Protein AF-A0A8B7E310-F1 (afdb_monomer_lite)

Secondary structure (DSSP, 8-state):
----EEEEEE---HHHHHHHHHHHHHHHHH-GGGGGGBPPGGG-EEEEEEE---GGGHHHHHHHHHHHHHHHTTT--S--EEEEEEEEEETTTEEEEEEP-SHHHHHHHHHHHHHHHHHHHTT-----SPP--EEEEEEGGGGHHHHHHTT--S--STTTGGGTT-EEEEEE--EEEEEESSSPPPTTSPPPEEEEEETTT--EEE---TTSSEEEEEEE-EEEEE----EEETTTTEESS-EEEEEBPTTTSEEEEEEEEES-SS-EEEETTEEEEGGG-HHHHHHHHHHHHTBSS--SHHHHT-EEEEEEEESS-TTSSS-HHHHHHHHHHHHHHHHTTB-S-HHHHHHHH-GGGGGGGSSSEEEE---S-TT-TT--EEEEE-TTTTTTEEEEEEEE--PPPSS-HHHHHHHHHHH-HHHHHIIIIIHHHHHHHHHHHHHTT-HHHHHHHHHHHHHHHHHHHHHSSS------HHHHHHHHHHHHHTSSS--EEEEE-SSS-EEEEEEHHHHHHHHHHHHHHS--SSS-HHHHBTTGGGTGGG-TT-----TT----TTSEEEEEEE-B----EEE--

Foldseek 3Di:
DPWFKFKKQDDPPPLLLVLLVVLLVLLCVVPVLQVLFFDRSLAWIWTLWTADDDPVCVVLVLVLLLVLLVVLVVLFQQQQKWWFFFWDDDVQFWIWTATDPDSSVVSSVVSSVSSVVSSVVSVTDTDPDDGGTTITGGGCVSCVVSCVVVVNDGDDPVSRVVGGGPTSGMDGRFKMFIFGPPDDADPSRYTDTQWMQGSNVSDTDGPPPLVQQKFKWKFFFKDWLQDFFAAPDPQQLQTLFKTKIFTWARVFWIKMKMKGWDQDPAAWEQEPNDIDGLVVPSLSVQLLVQLLVQFPPDDDPVVSPTHMYMYMYIPDDPQLQRPVQLRGLLRVLVRSCVSRVGPAQSLSSSCSNPNNNQQLQWFGMKMQGSDDDPSCSVRGIDHLDHLVQQVQKKKKKFRFPDDGQPDDSSRLSHQLVVFAPLVVCCSPPPRVVLVVQCSVCSNVVPVQSSQVSSQVSQVSVQVSQCRGVVHQHAADPVLVLVVVLLVQVQVVHRAKHWHDDRHHMIMIMGGNVCVLLVVLQCCQQEPELDPPQCQAEPPCVVRVVPSPPSHDDDPPRHRDYPRTPHMYMTGTYGHMDIDDD

Structure (mmCIF, N/CA/C/O backbone):
data_AF-A0A8B7E310-F1
#
_entry.id   AF-A0A8B7E310-F1
#
loop_
_atom_site.group_PDB
_atom_site.id
_atom_site.type_symbol
_atom_site.label_atom_id
_atom_site.label_alt_id
_atom_site.label_comp_id
_atom_site.label_asym_id
_atom_site.label_entity_id
_atom_site.label_seq_id
_atom_site.pdbx_PDB_ins_code
_atom_site.Cartn_x
_atom_site.Cartn_y
_atom_site.Cartn_z
_atom_site.occupancy
_atom_site.B_iso_or_equiv
_atom_site.auth_seq_id
_atom_site.auth_comp_id
_atom_site.auth_asym_id
_atom_site.auth_atom_id
_atom_site.pdbx_PDB_model_num
ATOM 1 N N . MET A 1 1 ? 2.782 18.153 -25.133 1.00 68.69 1 MET A N 1
ATOM 2 C CA . MET A 1 1 ? 3.819 17.940 -24.091 1.00 68.69 1 MET A CA 1
ATOM 3 C C . MET A 1 1 ? 5.083 18.667 -24.533 1.00 68.69 1 MET A C 1
ATOM 5 O O . MET A 1 1 ? 5.292 18.745 -25.736 1.00 68.69 1 MET A O 1
ATOM 9 N N . LYS A 1 2 ? 5.889 19.239 -23.624 1.00 83.38 2 LYS A N 1
ATOM 10 C CA . LYS A 1 2 ? 7.181 19.830 -24.030 1.00 83.38 2 LYS A CA 1
ATOM 11 C C . LYS A 1 2 ? 8.102 18.728 -24.586 1.00 83.38 2 LYS A C 1
ATOM 13 O O . LYS A 1 2 ? 8.047 17.622 -24.043 1.00 83.38 2 LYS A O 1
ATOM 18 N N . PRO A 1 3 ? 8.928 19.004 -25.611 1.00 88.44 3 PRO A N 1
ATOM 19 C CA . PRO A 1 3 ? 9.896 18.032 -26.105 1.00 88.44 3 PRO A CA 1
ATOM 20 C C . PRO A 1 3 ? 10.817 17.542 -24.985 1.00 88.44 3 PRO A C 1
ATOM 22 O O . PRO A 1 3 ? 11.337 18.344 -24.209 1.00 88.44 3 PRO A O 1
ATOM 25 N N . ASN A 1 4 ? 10.981 16.227 -24.888 1.00 88.88 4 ASN A N 1
ATOM 26 C CA . ASN A 1 4 ? 11.840 15.561 -23.906 1.00 88.88 4 ASN A CA 1
ATOM 27 C C . ASN A 1 4 ? 12.687 14.432 -24.520 1.00 88.88 4 ASN A C 1
ATOM 29 O O . ASN A 1 4 ? 13.617 13.960 -23.863 1.00 88.88 4 ASN A O 1
ATOM 33 N N . TYR A 1 5 ? 12.423 14.053 -25.774 1.00 94.00 5 TYR A N 1
ATOM 34 C CA . TYR A 1 5 ? 13.238 13.134 -26.567 1.00 94.00 5 TYR A CA 1
ATOM 35 C C . TYR A 1 5 ? 13.432 13.664 -27.987 1.00 94.00 5 TYR A C 1
ATOM 37 O O . TYR A 1 5 ? 12.681 14.519 -28.467 1.00 94.00 5 TYR A O 1
ATOM 45 N N . PHE A 1 6 ? 14.459 13.156 -28.658 1.00 95.56 6 PHE A N 1
ATOM 46 C CA . PHE A 1 6 ? 14.761 13.499 -30.041 1.00 95.56 6 PHE A CA 1
ATOM 47 C C . PHE A 1 6 ? 15.481 12.360 -30.755 1.00 95.56 6 PHE A C 1
ATOM 49 O O . PHE A 1 6 ? 16.178 11.568 -30.122 1.00 95.56 6 PHE A O 1
ATOM 56 N N . ILE A 1 7 ? 15.321 12.299 -32.075 1.00 96.31 7 ILE A N 1
ATOM 57 C CA . ILE A 1 7 ? 16.106 11.423 -32.943 1.00 96.31 7 ILE A CA 1
ATOM 58 C C . ILE A 1 7 ? 17.369 12.171 -33.357 1.00 96.31 7 ILE A C 1
ATOM 60 O O . ILE A 1 7 ? 17.296 13.323 -33.795 1.00 96.31 7 ILE A O 1
ATOM 64 N N . SER A 1 8 ? 18.524 11.530 -33.212 1.00 95.81 8 SER A N 1
ATOM 65 C CA . SER A 1 8 ? 19.824 12.133 -33.461 1.00 95.81 8 SER A CA 1
ATOM 66 C C . SER A 1 8 ? 20.714 11.299 -34.370 1.00 95.81 8 SER A C 1
ATOM 68 O O . SER A 1 8 ? 20.723 10.069 -34.323 1.00 95.81 8 SER A O 1
ATOM 70 N N . LEU A 1 9 ? 21.521 12.012 -35.151 1.00 94.50 9 LEU A N 1
ATOM 71 C CA . LEU A 1 9 ? 22.724 11.497 -35.792 1.00 94.50 9 LEU A CA 1
ATOM 72 C C . LEU A 1 9 ? 23.915 12.135 -35.077 1.00 94.50 9 LEU A C 1
ATOM 74 O O . LEU A 1 9 ? 24.090 13.357 -35.113 1.00 94.50 9 LEU A O 1
ATOM 78 N N . ARG A 1 10 ? 24.692 11.328 -34.353 1.00 95.06 10 ARG A N 1
ATOM 79 C CA . ARG A 1 10 ? 25.816 11.821 -33.549 1.00 95.06 10 ARG A CA 1
ATOM 80 C C . ARG A 1 10 ? 26.987 12.228 -34.441 1.00 95.06 10 ARG A C 1
ATOM 82 O O . ARG A 1 10 ? 27.353 11.506 -35.358 1.00 95.06 10 ARG A O 1
ATOM 89 N N . VAL A 1 11 ? 27.621 13.352 -34.114 1.00 95.25 11 VAL A N 1
ATOM 90 C CA . VAL A 1 11 ? 28.884 13.764 -34.732 1.00 95.25 11 VAL A CA 1
ATOM 91 C C . VAL A 1 11 ? 30.015 13.483 -33.750 1.00 95.25 11 VAL A C 1
ATOM 93 O O . VAL A 1 11 ? 30.142 14.147 -32.725 1.00 95.25 11 VAL A O 1
ATOM 96 N N . CYS A 1 12 ? 30.806 12.456 -34.043 1.00 93.00 12 CYS A N 1
ATOM 97 C CA . CYS A 1 12 ? 31.930 11.990 -33.227 1.00 93.00 12 CYS A CA 1
ATOM 98 C C . CYS A 1 12 ? 33.282 12.060 -33.958 1.00 93.00 12 CYS A C 1
ATOM 100 O O . CYS A 1 12 ? 34.314 11.752 -33.362 1.00 93.00 12 CYS A O 1
ATOM 102 N N . SER A 1 13 ? 33.289 12.483 -35.226 1.00 94.25 13 SER A N 1
ATOM 103 C CA . SER A 1 13 ? 34.504 12.709 -36.008 1.00 94.25 13 SER A CA 1
ATOM 104 C C . SER A 1 13 ? 35.462 13.664 -35.299 1.00 94.25 13 SER A C 1
ATOM 106 O O . SER A 1 13 ? 35.138 14.826 -35.050 1.00 94.25 13 SER A O 1
ATOM 108 N N . GLN A 1 14 ? 36.667 13.176 -34.996 1.00 93.50 14 GLN A N 1
ATOM 109 C CA . GLN A 1 14 ? 37.690 13.951 -34.290 1.00 93.50 14 GLN A CA 1
ATOM 110 C C . GLN A 1 14 ? 38.105 15.205 -35.065 1.00 93.50 14 GLN A C 1
ATOM 112 O O . GLN A 1 14 ? 38.382 16.233 -34.453 1.00 93.50 14 GLN A O 1
ATOM 117 N N . GLU A 1 15 ? 38.103 15.142 -36.398 1.00 94.00 15 GLU A N 1
ATOM 118 C CA . GLU A 1 15 ? 38.355 16.301 -37.256 1.00 94.00 15 GLU A CA 1
ATOM 119 C C . GLU A 1 15 ? 37.296 17.386 -37.024 1.00 94.00 15 GLU A C 1
ATOM 121 O O . GLU A 1 15 ? 37.639 18.524 -36.700 1.00 94.00 15 GLU A O 1
ATOM 126 N N . VAL A 1 16 ? 36.012 17.011 -37.084 1.00 94.25 16 VAL A N 1
ATOM 127 C CA . VAL A 1 16 ? 34.897 17.945 -36.882 1.00 94.25 16 VAL A CA 1
ATOM 128 C C . VAL A 1 16 ? 34.924 18.535 -35.480 1.00 94.25 16 VAL A C 1
ATOM 130 O O . VAL A 1 16 ? 34.857 19.753 -35.323 1.00 94.25 16 VAL A O 1
ATOM 133 N N . LEU A 1 17 ? 35.078 17.698 -34.452 1.00 94.19 17 LEU A N 1
ATOM 134 C CA . LEU A 1 17 ? 35.106 18.158 -33.065 1.00 94.19 17 LEU A CA 1
ATOM 135 C C . LEU A 1 17 ? 36.278 19.111 -32.802 1.00 94.19 17 LEU A C 1
ATOM 137 O O . LEU A 1 17 ? 36.082 20.158 -32.184 1.00 94.19 17 LEU A O 1
ATOM 141 N N . LYS A 1 18 ? 37.472 18.804 -33.326 1.00 93.06 18 LYS A N 1
ATOM 142 C CA . LYS A 1 18 ? 38.654 19.669 -33.213 1.00 93.06 18 LYS A CA 1
ATOM 143 C C . LYS A 1 18 ? 38.445 21.007 -33.919 1.00 93.06 18 LYS A C 1
ATOM 145 O O . LYS A 1 18 ? 38.767 22.046 -33.342 1.00 93.06 18 LYS A O 1
ATOM 150 N N . ASN A 1 19 ? 37.885 20.998 -35.126 1.00 92.81 19 ASN A N 1
ATOM 151 C CA . ASN A 1 19 ? 37.621 22.215 -35.893 1.00 92.81 19 ASN A CA 1
ATOM 152 C C . ASN A 1 19 ? 36.549 23.088 -35.223 1.00 92.81 19 ASN A C 1
ATOM 154 O O . ASN A 1 19 ? 36.696 24.308 -35.173 1.00 92.81 19 ASN A O 1
ATOM 158 N N . VAL A 1 20 ? 35.520 22.481 -34.620 1.00 93.25 20 VAL A N 1
ATOM 159 C CA . VAL A 1 20 ? 34.536 23.202 -33.796 1.00 93.25 20 VAL A CA 1
ATOM 160 C C . VAL A 1 20 ? 35.195 23.811 -32.561 1.00 93.25 20 VAL A C 1
ATOM 162 O O . VAL A 1 20 ? 34.982 24.989 -32.287 1.00 93.25 20 VAL A O 1
ATOM 165 N N . SER A 1 21 ? 36.028 23.065 -31.831 1.00 93.38 21 SER A N 1
ATOM 166 C CA . SER A 1 21 ? 36.753 23.612 -30.677 1.00 93.38 21 SER A CA 1
ATOM 167 C C . SER A 1 21 ? 37.691 24.754 -31.067 1.00 93.38 21 SER A C 1
ATOM 169 O O . SER A 1 21 ? 37.779 25.744 -30.346 1.00 93.38 21 SER A O 1
ATOM 171 N N . MET A 1 22 ? 38.363 24.654 -32.217 1.00 90.69 22 MET A N 1
ATOM 172 C CA . MET A 1 22 ? 39.227 25.717 -32.732 1.00 90.69 22 MET A CA 1
ATOM 173 C C . MET A 1 22 ? 38.420 26.958 -33.124 1.00 90.69 22 MET A C 1
ATOM 175 O O . MET A 1 22 ? 38.818 28.068 -32.788 1.00 90.69 22 MET A O 1
ATOM 179 N N . LEU A 1 23 ? 37.254 26.782 -33.753 1.00 89.88 23 LEU A N 1
ATOM 180 C CA . LEU A 1 23 ? 36.321 27.875 -34.028 1.00 89.88 23 LEU A CA 1
ATOM 181 C C . LEU A 1 23 ? 35.866 28.563 -32.734 1.00 89.88 23 LEU A C 1
ATOM 183 O O . LEU A 1 23 ? 35.922 29.785 -32.638 1.00 89.88 23 LEU A O 1
ATOM 187 N N . GLN A 1 24 ? 35.437 27.791 -31.733 1.00 92.50 24 GLN A N 1
ATOM 188 C CA . GLN A 1 24 ? 35.004 28.329 -30.440 1.00 92.50 24 GLN A CA 1
ATOM 189 C C . GLN A 1 24 ? 36.142 29.080 -29.744 1.00 92.50 24 GLN A C 1
ATOM 191 O O . GLN A 1 24 ? 35.930 30.187 -29.256 1.00 92.50 24 GLN A O 1
ATOM 196 N N . LYS A 1 25 ? 37.365 28.539 -29.782 1.00 90.94 25 LYS A N 1
ATOM 197 C CA . LYS A 1 25 ? 38.555 29.215 -29.262 1.00 90.94 25 LYS A CA 1
ATOM 198 C C . LYS A 1 25 ? 38.830 30.530 -29.992 1.00 90.94 25 LYS A C 1
ATOM 200 O O . LYS A 1 25 ? 38.983 31.549 -29.338 1.00 90.94 25 LYS A O 1
ATOM 205 N N . ASN A 1 26 ? 38.800 30.541 -31.324 1.00 88.44 26 ASN A N 1
ATOM 206 C CA . ASN A 1 26 ? 39.012 31.758 -32.111 1.00 88.44 26 ASN A CA 1
ATOM 207 C C . ASN A 1 26 ? 37.956 32.839 -31.818 1.00 88.44 26 ASN A C 1
ATOM 209 O O . ASN A 1 26 ? 38.272 34.027 -31.854 1.00 88.44 26 ASN A O 1
ATOM 213 N N . ILE A 1 27 ? 36.705 32.444 -31.548 1.00 88.75 27 ILE A N 1
ATOM 214 C CA . ILE A 1 27 ? 35.641 33.370 -31.130 1.00 88.75 27 ILE A CA 1
ATOM 215 C C . ILE A 1 27 ? 35.914 33.890 -29.710 1.00 88.75 27 ILE A C 1
ATOM 217 O O . ILE A 1 27 ? 35.779 35.088 -29.473 1.00 88.75 27 ILE A O 1
ATOM 221 N N . SER A 1 28 ? 36.327 33.013 -28.793 1.00 90.25 28 SER A N 1
ATOM 222 C CA . SER A 1 28 ? 36.666 33.360 -27.406 1.00 90.25 28 SER A CA 1
ATOM 223 C C . SER A 1 28 ? 37.854 34.327 -27.324 1.00 90.25 28 SER A C 1
ATOM 225 O O . SER A 1 28 ? 37.772 35.347 -26.641 1.00 90.25 28 SER A O 1
ATOM 227 N N . ASP A 1 29 ? 38.910 34.073 -28.105 1.00 89.50 29 ASP A N 1
ATOM 228 C CA . ASP A 1 29 ? 40.115 34.908 -28.193 1.00 89.50 29 ASP A CA 1
ATOM 229 C C . ASP A 1 29 ? 39.792 36.322 -28.716 1.00 89.50 29 ASP A C 1
ATOM 231 O O . ASP A 1 29 ? 40.445 37.295 -28.340 1.00 89.50 29 ASP A O 1
ATOM 235 N N . GLN A 1 30 ? 38.762 36.454 -29.561 1.00 87.75 30 GLN A N 1
ATOM 236 C CA . GLN A 1 30 ? 38.270 37.749 -30.040 1.00 87.75 30 GLN A CA 1
ATOM 237 C C . GLN A 1 30 ? 37.366 38.444 -29.017 1.00 87.75 30 GLN A C 1
ATOM 239 O O . GLN A 1 30 ? 37.449 39.662 -28.854 1.00 87.75 30 GLN A O 1
ATOM 244 N N . ASN A 1 31 ? 36.475 37.698 -28.355 1.00 88.62 31 ASN A N 1
ATOM 245 C CA . ASN A 1 31 ? 35.624 38.213 -27.288 1.00 88.62 31 ASN A CA 1
ATOM 246 C C . ASN A 1 31 ? 35.045 37.077 -26.420 1.00 88.62 31 ASN A C 1
ATOM 248 O O . ASN A 1 31 ? 34.099 36.388 -26.809 1.00 88.62 31 ASN A O 1
ATOM 252 N N . SER A 1 32 ? 35.541 36.964 -25.190 1.00 90.56 32 SER A N 1
ATOM 253 C CA . SER A 1 32 ? 35.118 35.940 -24.229 1.00 90.56 32 SER A CA 1
ATOM 254 C C . SER A 1 32 ? 33.694 36.121 -23.687 1.00 90.56 32 SER A C 1
ATOM 256 O O . SER A 1 32 ? 33.131 35.189 -23.110 1.00 90.56 32 SER A O 1
ATOM 258 N N . ASP A 1 33 ? 33.036 37.266 -23.923 1.00 91.31 33 ASP A N 1
ATOM 259 C CA . ASP A 1 33 ? 31.619 37.434 -23.571 1.00 91.31 33 ASP A CA 1
ATOM 260 C C . ASP A 1 33 ? 30.704 36.486 -24.380 1.00 91.31 33 ASP A C 1
ATOM 262 O O . ASP A 1 33 ? 29.536 36.319 -24.026 1.00 91.31 33 ASP A O 1
ATOM 266 N N . TYR A 1 34 ? 31.192 35.833 -25.444 1.00 90.25 34 TYR A N 1
ATOM 267 C CA . TYR A 1 34 ? 30.427 34.825 -26.188 1.00 90.25 34 TYR A CA 1
ATOM 268 C C . TYR A 1 34 ? 30.518 33.412 -25.597 1.00 90.25 34 TYR A C 1
ATOM 270 O O . TYR A 1 34 ? 29.639 32.595 -25.891 1.00 90.25 34 TYR A O 1
ATOM 278 N N . ASP A 1 35 ? 31.489 33.123 -24.730 1.00 93.31 35 ASP A N 1
ATOM 279 C CA . ASP A 1 35 ? 31.741 31.779 -24.190 1.00 93.31 35 ASP A CA 1
ATOM 280 C C . ASP A 1 35 ? 30.499 31.080 -23.610 1.00 93.31 35 ASP A C 1
ATOM 282 O O . ASP A 1 35 ? 30.277 29.900 -23.910 1.00 93.31 35 ASP A O 1
ATOM 286 N N . PRO A 1 36 ? 29.609 31.769 -22.860 1.00 94.62 36 PRO A N 1
ATOM 287 C CA . PRO A 1 36 ? 28.429 31.133 -22.269 1.00 94.62 36 PRO A CA 1
ATOM 288 C C . PRO A 1 36 ? 27.429 30.548 -23.280 1.00 94.62 36 PRO A C 1
ATOM 290 O O . PRO A 1 36 ? 26.517 29.813 -22.892 1.00 94.62 36 PRO A O 1
ATOM 293 N N . GLY A 1 37 ? 27.567 30.880 -24.564 1.00 92.69 37 GLY A N 1
ATOM 294 C CA . GLY A 1 37 ? 26.711 30.390 -25.638 1.00 92.69 37 GLY A CA 1
ATOM 295 C C . GLY A 1 37 ? 27.269 29.169 -26.367 1.00 92.69 37 GLY A C 1
ATOM 296 O O . GLY A 1 37 ? 26.506 28.526 -27.091 1.00 92.69 37 GLY A O 1
ATOM 297 N N . PHE A 1 38 ? 28.547 28.806 -26.174 1.00 95.12 38 PHE A N 1
ATOM 298 C CA . PHE A 1 38 ? 29.154 27.653 -26.847 1.00 95.12 38 PHE A CA 1
ATOM 299 C C . PHE A 1 38 ? 28.436 26.360 -26.480 1.00 95.12 38 PHE A C 1
ATOM 301 O O . PHE A 1 38 ? 28.179 26.076 -25.309 1.00 95.12 38 PHE A O 1
ATOM 308 N N . VAL A 1 39 ? 28.105 25.547 -27.480 1.00 94.81 39 VAL A N 1
ATOM 309 C CA . VAL A 1 39 ? 27.615 24.181 -27.278 1.00 94.81 39 VAL A CA 1
ATOM 310 C C . VAL A 1 39 ? 28.820 23.265 -27.100 1.00 94.81 39 VAL A C 1
ATOM 312 O O . VAL A 1 39 ? 29.803 23.395 -27.816 1.00 94.81 39 VAL A O 1
ATOM 315 N N . ASP A 1 40 ? 28.757 22.358 -26.127 1.00 94.12 40 ASP A N 1
ATOM 316 C CA . ASP A 1 40 ? 29.856 21.425 -25.875 1.00 94.12 40 ASP A CA 1
ATOM 317 C C . ASP A 1 40 ? 30.050 20.526 -27.111 1.00 94.12 40 ASP A C 1
ATOM 319 O O . ASP A 1 40 ? 29.088 19.841 -27.486 1.00 94.12 40 ASP A O 1
ATOM 323 N N . PRO A 1 41 ? 31.242 20.498 -27.738 1.00 93.38 41 PRO A N 1
ATOM 324 C CA . PRO A 1 41 ? 31.504 19.672 -28.915 1.00 93.38 41 PRO A CA 1
ATOM 325 C C . PRO A 1 41 ? 31.176 18.193 -28.698 1.00 93.38 41 PRO A C 1
ATOM 327 O O . PRO A 1 41 ? 30.687 17.536 -29.610 1.00 93.38 41 PRO A O 1
ATOM 330 N N . ARG A 1 42 ? 31.322 17.669 -27.472 1.00 93.44 42 ARG A N 1
ATOM 331 C CA . ARG A 1 42 ? 30.967 16.274 -27.145 1.00 93.44 42 ARG A CA 1
ATOM 332 C C . ARG A 1 42 ? 29.490 15.969 -27.364 1.00 93.44 42 ARG A C 1
ATOM 334 O O . ARG A 1 42 ? 29.120 14.813 -27.528 1.00 93.44 42 ARG A O 1
ATOM 341 N N . THR A 1 43 ? 28.646 17.000 -27.375 1.00 95.12 43 THR A N 1
ATOM 342 C CA . THR A 1 43 ? 27.208 16.898 -27.631 1.00 95.12 43 THR A CA 1
ATOM 343 C C . THR A 1 43 ? 26.829 17.139 -29.091 1.00 95.12 43 THR A C 1
ATOM 345 O O . THR A 1 43 ? 25.637 17.209 -29.369 1.00 95.12 43 THR A O 1
ATOM 348 N N . ALA A 1 44 ? 27.781 17.273 -30.020 1.00 95.31 44 ALA A N 1
ATOM 349 C CA . ALA A 1 44 ? 27.506 17.553 -31.428 1.00 95.31 44 ALA A CA 1
ATOM 350 C C . ALA A 1 44 ? 26.637 16.461 -32.082 1.00 95.31 44 ALA A C 1
ATOM 352 O O . ALA A 1 44 ? 26.899 15.260 -31.973 1.00 95.31 44 ALA A O 1
ATOM 353 N N . HIS A 1 45 ? 25.562 16.885 -32.743 1.00 96.50 45 HIS A N 1
ATOM 354 C CA . HIS A 1 45 ? 24.622 16.012 -33.443 1.00 96.50 45 HIS A CA 1
ATOM 355 C C . HIS A 1 45 ? 23.798 16.800 -34.461 1.00 96.50 45 HIS A C 1
ATOM 357 O O . HIS A 1 45 ? 23.690 18.023 -34.354 1.00 96.50 45 HIS A O 1
ATOM 363 N N . LEU A 1 46 ? 23.177 16.078 -35.393 1.00 95.75 46 LEU A N 1
ATOM 364 C CA . LEU A 1 46 ? 22.024 16.556 -36.147 1.00 95.75 46 LEU A CA 1
ATOM 365 C C . LEU A 1 46 ? 20.747 16.056 -35.470 1.00 95.75 46 LEU A C 1
ATOM 367 O O . LEU A 1 46 ? 20.630 14.866 -35.172 1.00 95.75 46 LEU A O 1
ATOM 371 N N . THR A 1 47 ? 19.794 16.954 -35.236 1.00 94.94 47 THR A N 1
ATOM 372 C CA . THR A 1 47 ? 18.474 16.616 -34.685 1.00 94.94 47 THR A CA 1
ATOM 373 C C . THR A 1 47 ? 17.513 16.322 -35.822 1.00 94.94 47 THR A C 1
ATOM 375 O O . THR A 1 47 ? 17.071 17.245 -36.495 1.00 94.94 47 THR A O 1
ATOM 378 N N . LEU A 1 48 ? 17.181 15.050 -36.026 1.00 94.12 48 LEU A N 1
ATOM 379 C CA . LEU A 1 48 ? 16.299 14.615 -37.111 1.00 94.12 48 LEU A CA 1
ATOM 380 C C . LEU A 1 48 ? 14.822 14.880 -36.793 1.00 94.12 48 LEU A C 1
ATOM 382 O O . LEU A 1 48 ? 14.044 15.183 -37.688 1.00 94.12 48 LEU A O 1
ATOM 386 N N . GLY A 1 49 ? 14.446 14.809 -35.514 1.00 93.75 49 GLY A N 1
ATOM 387 C CA . GLY A 1 49 ? 13.095 15.109 -35.045 1.00 93.75 49 GLY A CA 1
ATOM 388 C C . GLY A 1 49 ? 13.026 15.224 -33.529 1.00 93.75 49 GLY A C 1
ATOM 389 O O . GLY A 1 49 ? 13.840 14.639 -32.817 1.00 93.75 49 GLY A O 1
ATOM 390 N N . VAL A 1 50 ? 12.051 15.980 -33.031 1.00 93.12 50 VAL A N 1
ATOM 391 C CA . VAL A 1 50 ? 11.822 16.240 -31.601 1.00 93.12 50 VAL A CA 1
ATOM 392 C C . VAL A 1 50 ? 10.409 15.842 -31.208 1.00 93.12 50 VAL A C 1
ATOM 394 O O . VAL A 1 50 ? 9.465 16.054 -31.966 1.00 93.12 50 VAL A O 1
ATOM 397 N N . MET A 1 51 ? 10.267 15.281 -30.008 1.00 91.50 51 MET A N 1
ATOM 398 C CA . MET A 1 51 ? 9.010 14.703 -29.538 1.00 91.50 51 MET A CA 1
ATOM 399 C C . MET A 1 51 ? 8.851 14.804 -28.019 1.00 91.50 51 MET A C 1
ATOM 401 O O . MET A 1 51 ? 9.825 14.853 -27.261 1.00 91.50 51 MET A O 1
ATOM 405 N N . GLY A 1 52 ? 7.594 14.870 -27.581 1.00 87.12 52 GLY A N 1
ATOM 406 C CA . GLY A 1 52 ? 7.198 14.831 -26.175 1.00 87.12 52 GLY A CA 1
ATOM 407 C C . GLY A 1 52 ? 6.561 13.483 -25.845 1.00 87.12 52 GLY A C 1
ATOM 408 O O . GLY A 1 52 ? 5.392 13.302 -26.171 1.00 87.12 52 GLY A O 1
ATOM 409 N N . LEU A 1 53 ? 7.309 12.573 -25.216 1.00 78.31 53 LEU A N 1
ATOM 410 C CA . LEU A 1 53 ? 6.891 11.194 -24.931 1.00 78.31 53 LEU A CA 1
ATOM 411 C C . LEU A 1 53 ? 6.574 10.969 -23.449 1.00 78.31 53 LEU A C 1
ATOM 413 O O . LEU A 1 53 ? 7.291 11.448 -22.562 1.00 78.31 53 LEU A O 1
ATOM 417 N N . LYS A 1 54 ? 5.539 10.169 -23.193 1.00 72.44 54 LYS A N 1
ATOM 418 C CA . LYS A 1 54 ? 5.197 9.547 -21.908 1.00 72.44 54 LYS A CA 1
ATOM 419 C C . LYS A 1 54 ? 5.723 8.111 -21.857 1.00 72.44 54 LYS A C 1
ATOM 421 O O . LYS A 1 54 ? 6.031 7.506 -22.878 1.00 72.44 54 LYS A O 1
ATOM 426 N N . THR A 1 55 ? 5.748 7.520 -20.663 1.00 59.53 55 THR A N 1
ATOM 427 C CA . THR A 1 55 ? 6.167 6.121 -20.475 1.00 59.53 55 THR A CA 1
ATOM 428 C C . THR A 1 55 ? 5.341 5.127 -21.303 1.00 59.53 55 THR A C 1
ATOM 430 O O . THR A 1 55 ? 5.895 4.160 -21.814 1.00 59.53 55 THR A O 1
ATOM 433 N N . CYS A 1 56 ? 4.040 5.376 -21.488 1.00 46.69 56 CYS A N 1
ATOM 434 C CA . CYS A 1 56 ? 3.165 4.528 -22.307 1.00 46.69 56 CYS A CA 1
ATOM 435 C C . CYS A 1 56 ? 3.473 4.575 -23.812 1.00 46.69 56 CYS A C 1
ATOM 437 O O . CYS A 1 56 ? 3.028 3.693 -24.538 1.00 46.69 56 CYS A O 1
ATOM 439 N N . ASP A 1 57 ? 4.245 5.558 -24.281 1.00 69.06 57 ASP A N 1
ATOM 440 C CA . ASP A 1 57 ? 4.477 5.768 -25.713 1.00 69.06 57 ASP A CA 1
ATOM 441 C C . ASP A 1 57 ? 5.651 4.918 -26.239 1.00 69.06 57 ASP A C 1
ATOM 443 O O . ASP A 1 57 ? 5.794 4.743 -27.446 1.00 69.06 57 ASP A O 1
ATOM 447 N N . PHE A 1 58 ? 6.485 4.344 -25.358 1.00 75.75 58 PHE A N 1
ATOM 448 C CA . PHE A 1 58 ? 7.707 3.632 -25.762 1.00 75.75 58 PHE A CA 1
ATOM 449 C C . PHE A 1 58 ? 7.458 2.365 -26.579 1.00 75.75 58 PHE A C 1
ATOM 451 O O . PHE A 1 58 ? 8.260 2.060 -27.456 1.00 75.75 58 PHE A O 1
ATOM 458 N N . ALA A 1 59 ? 6.353 1.654 -26.345 1.00 71.69 59 ALA A N 1
ATOM 459 C CA . ALA A 1 59 ? 5.999 0.493 -27.162 1.00 71.69 59 ALA A CA 1
ATOM 460 C C . ALA A 1 59 ? 5.794 0.899 -28.632 1.00 71.69 59 ALA A C 1
ATOM 462 O O . ALA A 1 59 ? 6.366 0.295 -29.539 1.00 71.69 59 ALA A O 1
ATOM 463 N N . ASN A 1 60 ? 5.058 1.990 -28.849 1.00 77.69 60 ASN A N 1
ATOM 464 C CA . ASN A 1 60 ? 4.815 2.547 -30.175 1.00 77.69 60 ASN A CA 1
ATOM 465 C C . ASN A 1 60 ? 6.098 3.108 -30.800 1.00 77.69 60 ASN A C 1
ATOM 467 O O . ASN A 1 60 ? 6.332 2.917 -31.988 1.00 77.69 60 ASN A O 1
ATOM 471 N N . VAL A 1 61 ? 6.954 3.757 -30.005 1.00 86.00 61 VAL A N 1
ATOM 472 C CA . VAL A 1 61 ? 8.246 4.291 -30.467 1.00 86.00 61 VAL A CA 1
ATOM 473 C C . VAL A 1 61 ? 9.184 3.176 -30.914 1.00 86.00 61 VAL A C 1
ATOM 475 O O . VAL A 1 61 ? 9.785 3.285 -31.978 1.00 86.00 61 VAL A O 1
ATOM 478 N N . PHE A 1 62 ? 9.310 2.101 -30.137 1.00 87.88 62 PHE A N 1
ATOM 479 C CA . PHE A 1 62 ? 10.176 0.980 -30.498 1.00 87.88 62 PHE A CA 1
ATOM 480 C C . PHE A 1 62 ? 9.652 0.239 -31.723 1.00 87.88 62 PHE A C 1
ATOM 482 O O . PHE A 1 62 ? 10.437 -0.033 -32.624 1.00 87.88 62 PHE A O 1
ATOM 489 N N . SER A 1 63 ? 8.337 0.030 -31.819 1.00 84.56 63 SER A N 1
ATOM 490 C CA . SER A 1 63 ? 7.718 -0.525 -33.026 1.00 84.56 63 SER A CA 1
ATOM 491 C C . SER A 1 63 ? 7.935 0.373 -34.253 1.00 84.56 63 SER A C 1
ATOM 493 O O . SER A 1 63 ? 8.271 -0.122 -35.328 1.00 84.56 63 SER A O 1
ATOM 495 N N . ALA A 1 64 ? 7.832 1.698 -34.099 1.00 91.19 64 ALA A N 1
ATOM 496 C CA . ALA A 1 64 ? 8.120 2.638 -35.177 1.00 91.19 64 ALA A CA 1
ATOM 497 C C . ALA A 1 64 ? 9.593 2.579 -35.607 1.00 91.19 64 ALA A C 1
ATOM 499 O O . ALA A 1 64 ? 9.870 2.519 -36.800 1.00 91.19 64 ALA A O 1
ATOM 500 N N . MET A 1 65 ? 10.538 2.577 -34.659 1.00 91.62 65 MET A N 1
ATOM 501 C CA . MET A 1 65 ? 11.974 2.486 -34.954 1.00 91.62 65 MET A CA 1
ATOM 502 C C . MET A 1 65 ? 12.350 1.160 -35.616 1.00 91.62 65 MET A C 1
ATOM 504 O O . MET A 1 65 ? 13.137 1.162 -36.559 1.00 91.62 65 MET A O 1
ATOM 508 N N . GLU A 1 66 ? 11.760 0.053 -35.173 1.00 89.62 66 GLU A N 1
ATOM 509 C CA . GLU A 1 66 ? 11.926 -1.256 -35.800 1.00 89.62 66 GLU A CA 1
ATOM 510 C C . GLU A 1 66 ? 11.418 -1.233 -37.247 1.00 89.62 66 GLU A C 1
ATOM 512 O O . GLU A 1 66 ? 12.162 -1.579 -38.159 1.00 89.62 66 GLU A O 1
ATOM 517 N N . ASN A 1 67 ? 10.224 -0.690 -37.501 1.00 89.25 67 ASN A N 1
ATOM 518 C CA . ASN A 1 67 ? 9.690 -0.551 -38.862 1.00 89.25 67 ASN A CA 1
ATOM 519 C C . ASN A 1 67 ? 10.490 0.418 -39.745 1.00 89.25 67 ASN A C 1
ATOM 521 O O . ASN A 1 67 ? 10.544 0.259 -40.968 1.00 89.25 67 ASN A O 1
ATOM 525 N N . VAL A 1 68 ? 11.134 1.421 -39.147 1.00 91.12 68 VAL A N 1
ATOM 526 C CA . VAL A 1 68 ? 12.065 2.299 -39.859 1.00 91.12 68 VAL A CA 1
ATOM 527 C C . VAL A 1 68 ? 13.289 1.513 -40.342 1.00 91.12 68 VAL A C 1
ATOM 529 O O . VAL A 1 68 ? 13.740 1.774 -41.454 1.00 91.12 68 VAL A O 1
ATOM 532 N N . THR A 1 69 ? 13.798 0.525 -39.592 1.00 86.44 69 THR A N 1
ATOM 533 C CA . THR A 1 69 ? 15.007 -0.227 -40.001 1.00 86.44 69 THR A CA 1
ATOM 534 C C . THR A 1 69 ? 14.883 -0.862 -41.381 1.00 86.44 69 THR A C 1
ATOM 536 O O . THR A 1 69 ? 15.821 -0.791 -42.174 1.00 86.44 69 THR A O 1
ATOM 539 N N . THR A 1 70 ? 13.712 -1.415 -41.707 1.00 81.25 70 THR A N 1
ATOM 540 C CA . THR A 1 70 ? 13.465 -2.057 -43.002 1.00 81.25 70 THR A CA 1
ATOM 541 C C . THR A 1 70 ? 13.526 -1.047 -44.144 1.00 81.25 70 THR A C 1
ATOM 543 O O . THR A 1 70 ? 14.160 -1.308 -45.159 1.00 81.25 70 THR A O 1
ATOM 546 N N . LYS A 1 71 ? 12.928 0.133 -43.952 1.00 84.81 71 LYS A N 1
ATOM 547 C CA . LYS A 1 71 ? 12.868 1.196 -44.966 1.00 84.81 71 LYS A CA 1
ATOM 548 C C . LYS A 1 71 ? 14.197 1.937 -45.124 1.00 84.81 71 LYS A C 1
ATOM 550 O O . LYS A 1 71 ? 14.522 2.408 -46.206 1.00 84.81 71 LYS A O 1
ATOM 555 N N . VAL A 1 72 ? 14.976 2.064 -44.049 1.00 81.94 72 VAL A N 1
ATOM 556 C CA . VAL A 1 72 ? 16.247 2.806 -44.078 1.00 81.94 72 VAL A CA 1
ATOM 557 C C . VAL A 1 72 ? 17.335 2.047 -44.829 1.00 81.94 72 VAL A C 1
ATOM 559 O O . VAL A 1 72 ? 18.101 2.691 -45.542 1.00 81.94 72 VAL A O 1
ATOM 562 N N . LYS A 1 73 ? 17.347 0.706 -44.768 1.00 74.94 73 LYS A N 1
ATOM 563 C CA . LYS A 1 73 ? 18.260 -0.138 -45.566 1.00 74.94 73 LYS A CA 1
ATOM 564 C C . LYS A 1 73 ? 18.161 0.113 -47.075 1.00 74.94 73 LYS A C 1
ATOM 566 O O . LYS A 1 73 ? 19.127 -0.120 -47.792 1.00 74.94 73 LYS A O 1
ATOM 571 N N . GLU A 1 74 ? 17.013 0.582 -47.560 1.00 75.94 74 GLU A N 1
ATOM 572 C CA . GLU A 1 74 ? 16.798 0.871 -48.983 1.00 75.94 74 GLU A CA 1
ATOM 573 C C . GLU A 1 74 ? 17.447 2.192 -49.429 1.00 75.94 74 GLU A C 1
ATOM 575 O O . GLU A 1 74 ? 17.684 2.387 -50.620 1.00 75.94 74 GLU A O 1
ATOM 580 N N . ILE A 1 75 ? 17.740 3.104 -48.491 1.00 78.25 75 ILE A N 1
ATOM 581 C CA . ILE A 1 75 ? 18.206 4.471 -48.789 1.00 78.25 75 ILE A CA 1
ATOM 582 C C . ILE A 1 75 ? 19.630 4.726 -48.286 1.00 78.25 75 ILE A C 1
ATOM 584 O O . ILE A 1 75 ? 20.361 5.510 -48.895 1.00 78.25 75 ILE A O 1
ATOM 588 N N . ILE A 1 76 ? 20.016 4.102 -47.172 1.00 75.38 76 ILE A N 1
ATOM 589 C CA . ILE A 1 76 ? 21.286 4.336 -46.483 1.00 75.38 76 ILE A CA 1
ATOM 590 C C . ILE A 1 76 ? 21.939 2.986 -46.188 1.00 75.38 76 ILE A C 1
ATOM 592 O O . ILE A 1 76 ? 21.351 2.151 -45.501 1.00 75.38 76 ILE A O 1
ATOM 596 N N . THR A 1 77 ? 23.155 2.780 -46.694 1.00 70.00 77 THR A N 1
ATOM 597 C CA . THR A 1 77 ? 23.906 1.522 -46.536 1.00 70.00 77 THR A CA 1
ATOM 598 C C . THR A 1 77 ? 24.884 1.538 -45.357 1.00 70.00 77 THR A C 1
ATOM 600 O O . THR A 1 77 ? 25.571 0.548 -45.120 1.00 70.00 77 THR A O 1
ATOM 603 N N . GLY A 1 78 ? 24.981 2.654 -44.628 1.00 70.69 78 GLY A N 1
ATOM 604 C CA . GLY A 1 78 ? 25.866 2.820 -43.470 1.00 70.69 78 GLY A CA 1
ATOM 605 C C . GLY A 1 78 ? 27.290 3.263 -43.831 1.00 70.69 78 GLY A C 1
ATOM 606 O O . GLY A 1 78 ? 28.150 3.365 -42.952 1.00 70.69 78 GLY A O 1
ATOM 607 N N . ASP A 1 79 ? 27.544 3.529 -45.116 1.00 78.06 79 ASP A N 1
ATOM 608 C CA . ASP A 1 79 ? 28.809 4.040 -45.665 1.00 78.06 79 ASP A CA 1
ATOM 609 C C . ASP A 1 79 ? 28.721 5.510 -46.093 1.00 78.06 79 ASP A C 1
ATOM 611 O O . ASP A 1 79 ? 29.717 6.107 -46.501 1.00 78.06 79 ASP A O 1
ATOM 615 N N . GLU A 1 80 ? 27.542 6.114 -45.959 1.00 84.19 80 GLU A N 1
ATOM 616 C CA . GLU A 1 80 ? 27.275 7.504 -46.284 1.00 84.19 80 GLU A CA 1
ATOM 617 C C . GLU A 1 80 ? 28.138 8.446 -45.452 1.00 84.19 80 GLU A C 1
ATOM 619 O O . GLU A 1 80 ? 28.300 8.299 -44.237 1.00 84.19 80 GLU A O 1
ATOM 624 N N . ILE A 1 81 ? 28.657 9.468 -46.123 1.00 91.81 81 ILE A N 1
ATOM 625 C CA . ILE A 1 81 ? 29.496 10.491 -45.519 1.00 91.81 81 ILE A CA 1
ATOM 626 C C . ILE A 1 81 ? 28.771 11.828 -45.634 1.00 91.81 81 ILE A C 1
ATOM 628 O O . ILE A 1 81 ? 28.411 12.260 -46.729 1.00 91.81 81 ILE A O 1
ATOM 632 N N . LEU A 1 82 ? 28.568 12.485 -44.493 1.00 93.44 82 LEU A N 1
ATOM 633 C CA . LEU A 1 82 ? 28.111 13.868 -44.428 1.00 93.44 82 LEU A CA 1
ATOM 634 C C . LEU A 1 82 ? 29.319 14.785 -44.339 1.00 93.44 82 LEU A C 1
ATOM 636 O O . LEU A 1 82 ? 30.101 14.692 -43.392 1.00 93.44 82 LEU A O 1
ATOM 640 N N . HIS A 1 83 ? 29.439 15.694 -45.298 1.00 94.81 83 HIS A N 1
ATOM 641 C CA . HIS A 1 83 ? 30.446 16.746 -45.280 1.00 94.81 83 HIS A CA 1
ATOM 642 C C . HIS A 1 83 ? 29.876 18.008 -44.633 1.00 94.81 83 HIS A C 1
ATOM 644 O O . HIS A 1 83 ? 28.788 18.463 -44.994 1.00 94.81 83 HIS A O 1
ATOM 650 N N . PHE A 1 84 ? 30.623 18.588 -43.695 1.00 94.56 84 PHE A N 1
ATOM 651 C CA . PHE A 1 84 ? 30.286 19.868 -43.080 1.00 94.56 84 PHE A CA 1
ATOM 652 C C . PHE A 1 84 ? 31.089 20.968 -43.763 1.00 94.56 84 PHE A C 1
ATOM 654 O O . PHE A 1 84 ? 32.300 21.087 -43.564 1.00 94.56 84 PHE A O 1
ATOM 661 N N . ASP A 1 85 ? 30.403 21.739 -44.598 1.00 88.31 85 ASP A N 1
ATOM 662 C CA . ASP A 1 85 ? 30.999 22.765 -45.444 1.00 88.31 85 ASP A CA 1
ATOM 663 C C . ASP A 1 85 ? 30.374 24.115 -45.095 1.00 88.31 85 ASP A C 1
ATOM 665 O O . ASP A 1 85 ? 29.204 24.382 -45.394 1.00 88.31 85 ASP A O 1
ATOM 669 N N . GLY A 1 86 ? 31.150 24.926 -44.380 1.00 87.25 86 GLY A N 1
ATOM 670 C CA . GLY A 1 86 ? 30.773 26.269 -43.978 1.00 87.25 86 GLY A CA 1
ATOM 671 C C . GLY A 1 86 ? 29.981 26.400 -42.675 1.00 87.25 86 GLY A C 1
ATOM 672 O O . GLY A 1 86 ? 29.652 25.445 -41.962 1.00 87.25 86 GLY A O 1
ATOM 673 N N . LEU A 1 87 ? 29.702 27.666 -42.368 1.00 89.00 87 LEU A N 1
ATOM 674 C CA . LEU A 1 87 ? 28.950 28.114 -41.203 1.00 89.00 87 LEU A CA 1
ATOM 675 C C . LEU A 1 87 ? 27.722 28.896 -41.641 1.00 89.00 87 LEU A C 1
ATOM 677 O O . LEU A 1 87 ? 27.785 29.762 -42.513 1.00 89.00 87 LEU A O 1
ATOM 681 N N . ALA A 1 88 ? 26.615 28.665 -40.952 1.00 88.88 88 ALA A N 1
ATOM 682 C CA . ALA A 1 88 ? 25.396 29.431 -41.130 1.00 88.88 88 ALA A CA 1
ATOM 683 C C . ALA A 1 88 ? 24.759 29.748 -39.775 1.00 88.88 88 ALA A C 1
ATOM 685 O O . ALA A 1 88 ? 25.207 29.295 -38.718 1.00 88.88 88 ALA A O 1
ATOM 686 N N . ASN A 1 89 ? 23.741 30.607 -39.789 1.00 90.19 89 ASN A N 1
ATOM 687 C CA . ASN A 1 89 ? 23.064 31.025 -38.571 1.00 90.19 89 ASN A CA 1
ATOM 688 C C . ASN A 1 89 ? 21.551 31.129 -38.752 1.00 90.19 89 ASN A C 1
ATOM 690 O O . ASN A 1 89 ? 21.061 31.416 -39.843 1.00 90.19 89 ASN A O 1
ATOM 694 N N . PHE A 1 90 ? 20.817 30.931 -37.657 1.00 89.44 90 PHE A N 1
ATOM 695 C CA . PHE A 1 90 ? 19.384 31.208 -37.588 1.00 89.44 90 PHE A CA 1
ATOM 696 C C . PHE A 1 90 ? 19.175 32.550 -36.893 1.00 89.44 90 PHE A C 1
ATOM 698 O O . PHE A 1 90 ? 19.405 32.678 -35.691 1.00 89.44 90 PHE A O 1
ATOM 705 N N . GLY A 1 91 ? 18.804 33.575 -37.666 1.00 84.62 91 GLY A N 1
ATOM 706 C CA . GLY A 1 91 ? 18.463 34.907 -37.145 1.00 84.62 91 GLY A CA 1
ATOM 707 C C . GLY A 1 91 ? 19.597 35.653 -36.423 1.00 84.62 91 GLY A C 1
ATOM 708 O O . GLY A 1 91 ? 19.352 36.710 -35.837 1.00 84.62 91 GLY A O 1
ATOM 709 N N . GLY A 1 92 ? 20.831 35.141 -36.475 1.00 85.94 92 GLY A N 1
ATOM 710 C CA . GLY A 1 92 ? 21.975 35.592 -35.678 1.00 85.94 92 GLY A CA 1
ATOM 711 C C . GLY A 1 92 ? 21.993 35.083 -34.231 1.00 85.94 92 GLY A C 1
ATOM 712 O O . GLY A 1 92 ? 22.877 35.479 -33.476 1.00 85.94 92 GLY A O 1
ATOM 713 N N . GLU A 1 93 ? 21.046 34.231 -33.833 1.00 91.12 93 GLU A N 1
ATOM 714 C CA . GLU A 1 93 ? 20.895 33.733 -32.454 1.00 91.12 93 GLU A CA 1
ATOM 715 C C . GLU A 1 93 ? 21.477 32.330 -32.251 1.00 91.12 93 GLU A C 1
ATOM 717 O O . GLU A 1 93 ? 21.798 31.941 -31.127 1.00 91.12 93 GLU A O 1
ATOM 722 N N . VAL A 1 94 ? 21.621 31.569 -33.335 1.00 92.06 94 VAL A N 1
ATOM 723 C CA . VAL A 1 94 ? 22.194 30.220 -33.342 1.00 92.06 94 VAL A CA 1
ATOM 724 C C . VAL A 1 94 ? 23.229 30.149 -34.453 1.00 92.06 94 VAL A C 1
ATOM 726 O O . VAL A 1 94 ? 22.894 30.468 -35.589 1.00 92.06 94 VAL A O 1
ATOM 729 N N . LEU A 1 95 ? 24.449 29.716 -34.138 1.00 92.31 95 LEU A N 1
ATOM 730 C CA . LEU A 1 95 ? 25.503 29.399 -35.106 1.00 92.31 95 LEU A CA 1
ATOM 731 C C . LEU A 1 95 ? 25.602 27.888 -35.256 1.00 92.31 95 LEU A C 1
ATOM 733 O O . LEU A 1 95 ? 25.603 27.158 -34.256 1.00 92.31 95 LEU A O 1
ATOM 737 N N . TYR A 1 96 ? 25.717 27.419 -36.490 1.00 93.88 96 TYR A N 1
ATOM 738 C CA . TYR A 1 96 ? 25.778 25.999 -36.783 1.00 93.88 96 TYR A CA 1
ATOM 739 C C . TYR A 1 96 ? 26.655 25.690 -37.996 1.00 93.88 96 TYR A C 1
ATOM 741 O O . TYR A 1 96 ? 26.837 26.534 -38.874 1.00 93.88 96 TYR A O 1
ATOM 749 N N . LEU A 1 97 ? 27.166 24.458 -38.042 1.00 94.00 97 LEU A N 1
ATOM 750 C CA . LEU A 1 97 ? 27.798 23.903 -39.237 1.00 94.00 97 LEU A CA 1
ATOM 751 C C . LEU A 1 97 ? 26.720 23.525 -40.253 1.00 94.00 97 LEU A C 1
ATOM 753 O O . LEU A 1 97 ? 25.763 22.826 -39.893 1.00 94.00 97 LEU A O 1
ATOM 757 N N . SER A 1 98 ? 26.880 23.958 -41.501 1.00 91.50 98 SER A N 1
ATOM 758 C CA . SER A 1 98 ? 26.023 23.537 -42.610 1.00 91.50 98 SER A CA 1
ATOM 759 C C . SER A 1 98 ? 26.489 22.209 -43.193 1.00 91.50 98 SER A C 1
ATOM 761 O O . SER A 1 98 ? 27.682 21.948 -43.325 1.00 91.50 98 SER A O 1
ATOM 763 N N . VAL A 1 99 ? 25.531 21.366 -43.569 1.00 93.25 99 VAL A N 1
ATOM 764 C CA . VAL A 1 99 ? 25.808 20.149 -44.338 1.00 93.25 99 VAL A CA 1
ATOM 765 C C . VAL A 1 99 ? 25.895 20.512 -45.818 1.00 93.25 99 VAL A C 1
ATOM 767 O O . VAL A 1 99 ? 25.031 21.232 -46.331 1.00 93.25 99 VAL A O 1
ATOM 770 N N . LYS A 1 100 ? 26.926 20.017 -46.506 1.00 93.38 100 LYS A N 1
ATOM 771 C CA . LYS A 1 100 ? 27.102 20.184 -47.951 1.00 93.38 100 LYS A CA 1
ATOM 772 C C . LYS A 1 100 ? 25.890 19.617 -48.693 1.00 93.38 100 LYS A C 1
ATOM 774 O O . LYS A 1 100 ? 25.425 18.532 -48.376 1.00 93.38 100 LYS A O 1
ATOM 779 N N . LYS A 1 101 ? 25.371 20.350 -49.681 1.00 92.19 101 LYS A N 1
ATOM 780 C CA . LYS A 1 101 ? 24.188 19.947 -50.464 1.00 92.19 101 LYS A CA 1
ATOM 781 C C . LYS A 1 101 ? 24.569 18.990 -51.598 1.00 92.19 101 LYS A C 1
ATOM 783 O O . LYS A 1 101 ? 24.575 19.387 -52.759 1.00 92.19 101 LYS A O 1
ATOM 788 N N . ASP A 1 102 ? 24.921 17.762 -51.244 1.00 90.69 102 ASP A N 1
ATOM 789 C CA . ASP A 1 102 ? 25.247 16.663 -52.161 1.00 90.69 102 ASP A CA 1
ATOM 790 C C . ASP A 1 102 ? 24.203 15.527 -52.084 1.00 90.69 102 ASP A C 1
ATOM 792 O O . ASP A 1 102 ? 23.120 15.692 -51.517 1.00 90.69 102 ASP A O 1
ATOM 796 N N . ASP A 1 103 ? 24.494 14.368 -52.677 1.00 89.31 103 ASP A N 1
ATOM 797 C CA . ASP A 1 103 ? 23.578 13.222 -52.662 1.00 89.31 103 ASP A CA 1
ATOM 798 C C . ASP A 1 103 ? 23.304 12.714 -51.236 1.00 89.31 103 ASP A C 1
ATOM 800 O O . ASP A 1 103 ? 22.171 12.338 -50.918 1.00 89.31 103 ASP A O 1
ATOM 804 N N . SER A 1 104 ? 24.301 12.764 -50.343 1.00 88.38 104 SER A N 1
ATOM 805 C CA . SER A 1 104 ? 24.140 12.387 -48.933 1.00 88.38 104 SER A CA 1
ATOM 806 C C . SER A 1 104 ? 23.144 13.307 -48.221 1.00 88.38 104 SER A C 1
ATOM 808 O O . SER A 1 104 ? 22.360 12.849 -47.388 1.00 88.38 104 SER A O 1
ATOM 810 N N . TYR A 1 105 ? 23.111 14.594 -48.582 1.00 91.00 105 TYR A N 1
ATOM 811 C CA . TYR A 1 105 ? 22.109 15.537 -48.081 1.00 91.00 105 TYR A CA 1
ATOM 812 C C . TYR A 1 105 ? 20.683 15.152 -48.499 1.00 91.00 105 TYR A C 1
ATOM 814 O O . TYR A 1 105 ? 19.778 15.167 -47.665 1.00 91.00 105 TYR A O 1
ATOM 822 N N . GLN A 1 106 ? 20.465 14.761 -49.758 1.00 90.62 106 GLN A N 1
ATOM 823 C CA . GLN A 1 106 ? 19.136 14.343 -50.234 1.00 90.62 106 GLN A CA 1
ATOM 824 C C . GLN A 1 106 ? 18.667 13.037 -49.576 1.00 90.62 106 GLN A C 1
ATOM 826 O O . GLN A 1 106 ? 17.495 12.904 -49.206 1.00 90.62 106 GLN A O 1
ATOM 831 N N . ARG A 1 107 ? 19.586 12.090 -49.348 1.00 89.00 107 ARG A N 1
ATOM 832 C CA . ARG A 1 107 ? 19.298 10.862 -48.587 1.00 89.00 107 ARG A CA 1
ATOM 833 C C . ARG A 1 107 ? 18.917 11.168 -47.143 1.00 89.00 107 ARG A C 1
ATOM 835 O O . ARG A 1 107 ? 17.971 10.580 -46.629 1.00 89.00 107 ARG A O 1
ATOM 842 N N . LEU A 1 108 ? 19.591 12.129 -46.510 1.00 89.81 108 LEU A N 1
ATOM 843 C CA . LEU A 1 108 ? 19.265 12.572 -45.156 1.00 89.81 108 LEU A CA 1
ATOM 844 C C . LEU A 1 108 ? 17.860 13.193 -45.068 1.00 89.81 108 LEU A C 1
ATOM 846 O O . LEU A 1 108 ? 17.146 12.939 -44.102 1.00 89.81 108 LEU A O 1
ATOM 850 N N . LEU A 1 109 ? 17.432 13.969 -46.070 1.00 91.94 109 LEU A N 1
ATOM 851 C CA . LEU A 1 109 ? 16.056 14.482 -46.121 1.00 91.94 109 LEU A CA 1
ATOM 852 C C . LEU A 1 109 ? 15.032 13.347 -46.264 1.00 91.94 109 LEU A C 1
ATOM 854 O O . LEU A 1 109 ? 14.032 13.322 -45.549 1.00 91.94 109 LEU A O 1
ATOM 858 N N . SER A 1 110 ? 15.320 12.380 -47.136 1.00 91.06 110 SER A N 1
ATOM 859 C CA . SER A 1 110 ? 14.467 11.202 -47.348 1.00 91.06 110 SER A CA 1
ATOM 860 C C . SER A 1 110 ? 14.342 10.354 -46.077 1.00 91.06 110 SER A C 1
ATOM 862 O O . SER A 1 110 ? 13.252 9.909 -45.724 1.00 91.06 110 SER A O 1
ATOM 864 N N . LEU A 1 111 ? 15.445 10.193 -45.339 1.00 90.75 111 LEU A N 1
ATOM 865 C CA . LEU A 1 111 ? 15.476 9.525 -44.041 1.00 90.75 111 LEU A CA 1
ATOM 866 C C . LEU A 1 111 ? 14.528 10.190 -43.035 1.00 90.75 111 LEU A C 1
ATOM 868 O O . LEU A 1 111 ? 13.756 9.502 -42.370 1.00 90.75 111 LEU A O 1
ATOM 872 N N . VAL A 1 112 ? 14.568 11.519 -42.917 1.00 92.62 112 VAL A N 1
ATOM 873 C CA . VAL A 1 112 ? 13.690 12.249 -41.990 1.00 92.62 112 VAL A CA 1
ATOM 874 C C . VAL A 1 112 ? 12.219 12.070 -42.353 1.00 92.62 112 VAL A C 1
ATOM 876 O O . VAL A 1 112 ? 11.398 11.878 -41.456 1.00 92.62 112 VAL A O 1
ATOM 879 N N . GLU A 1 113 ? 11.886 12.042 -43.642 1.00 92.69 113 GLU A N 1
ATOM 880 C CA . GLU A 1 113 ? 10.514 11.790 -44.087 1.00 92.69 113 GLU A CA 1
ATOM 881 C C . GLU A 1 113 ? 10.048 10.359 -43.760 1.00 92.69 113 GLU A C 1
ATOM 883 O O . GLU A 1 113 ? 8.914 10.156 -43.318 1.00 92.69 113 GLU A O 1
ATOM 888 N N . ILE A 1 114 ? 10.931 9.357 -43.869 1.00 93.00 114 ILE A N 1
ATOM 889 C CA . ILE A 1 114 ? 10.646 7.982 -43.417 1.00 93.00 114 ILE A CA 1
ATOM 890 C C . ILE A 1 114 ? 10.344 7.947 -41.919 1.00 93.00 114 ILE A C 1
ATOM 892 O O . ILE A 1 114 ? 9.373 7.306 -41.503 1.00 93.00 114 ILE A O 1
ATOM 896 N N . PHE A 1 115 ? 11.162 8.620 -41.107 1.00 93.94 115 PHE A N 1
ATOM 897 C CA . PHE A 1 115 ? 10.936 8.701 -39.667 1.00 93.94 115 PHE A CA 1
ATOM 898 C C . PHE A 1 115 ? 9.604 9.379 -39.364 1.00 93.94 115 PHE A C 1
ATOM 900 O O . PHE A 1 115 ? 8.791 8.805 -38.647 1.00 93.94 115 PHE A O 1
ATOM 907 N N . LYS A 1 116 ? 9.347 10.548 -39.957 1.00 93.94 116 LYS A N 1
ATOM 908 C CA . LYS A 1 116 ? 8.109 11.308 -39.770 1.00 93.94 116 LYS A CA 1
ATOM 909 C C . LYS A 1 116 ? 6.877 10.465 -40.097 1.00 93.94 116 LYS A C 1
ATOM 911 O O . LYS A 1 116 ? 6.008 10.286 -39.245 1.00 93.94 116 LYS A O 1
ATOM 916 N N . THR A 1 117 ? 6.816 9.910 -41.305 1.00 93.75 117 THR A N 1
ATOM 917 C CA . THR A 1 117 ? 5.670 9.111 -41.765 1.00 93.75 117 THR A CA 1
ATOM 918 C C . THR A 1 117 ? 5.469 7.858 -40.917 1.00 93.75 117 THR A C 1
ATOM 920 O O . THR A 1 117 ? 4.348 7.572 -40.498 1.00 93.75 117 THR A O 1
ATOM 923 N N . THR A 1 118 ? 6.547 7.137 -40.598 1.00 94.38 118 THR A N 1
ATOM 924 C CA . THR A 1 118 ? 6.462 5.898 -39.813 1.00 94.38 118 THR A CA 1
ATOM 925 C C . THR A 1 118 ? 6.082 6.182 -38.359 1.00 94.38 118 THR A C 1
ATOM 927 O O . THR A 1 118 ? 5.257 5.467 -37.799 1.00 94.38 118 THR A O 1
ATOM 930 N N . PHE A 1 119 ? 6.606 7.245 -37.747 1.00 93.81 119 PHE A N 1
ATOM 931 C CA . PHE A 1 119 ? 6.269 7.617 -36.371 1.00 93.81 119 PHE A CA 1
ATOM 932 C C . PHE A 1 119 ? 4.804 8.046 -36.255 1.00 93.81 119 PHE A C 1
ATOM 934 O O . PHE A 1 119 ? 4.102 7.566 -35.365 1.00 93.81 119 PHE A O 1
ATOM 941 N N . VAL A 1 120 ? 4.304 8.852 -37.199 1.00 92.56 120 VAL A N 1
ATOM 942 C CA . VAL A 1 120 ? 2.887 9.247 -37.241 1.00 92.56 120 VAL A CA 1
ATOM 943 C C . VAL A 1 120 ? 1.971 8.028 -37.416 1.00 92.56 120 VAL A C 1
ATOM 945 O O . VAL A 1 120 ? 0.977 7.917 -36.702 1.00 92.56 120 VAL A O 1
ATOM 948 N N . GLN A 1 121 ? 2.329 7.067 -38.280 1.00 93.44 121 GLN A N 1
ATOM 949 C CA . GLN A 1 121 ? 1.580 5.808 -38.450 1.00 93.44 121 GLN A CA 1
ATOM 950 C C . GLN A 1 121 ? 1.477 4.981 -37.157 1.00 93.44 121 GLN A C 1
ATOM 952 O O . GLN A 1 121 ? 0.486 4.286 -36.952 1.00 93.44 121 GLN A O 1
ATOM 957 N N . HIS A 1 122 ? 2.474 5.077 -36.275 1.00 90.12 122 HIS A N 1
ATOM 958 C CA . HIS A 1 122 ? 2.505 4.380 -34.985 1.00 90.12 122 HIS A CA 1
ATOM 959 C C . HIS A 1 122 ? 1.960 5.234 -33.831 1.00 90.12 122 HIS A C 1
ATOM 961 O O . HIS A 1 122 ? 2.137 4.879 -32.669 1.00 90.12 122 HIS A O 1
ATOM 967 N N . ASN A 1 123 ? 1.283 6.351 -34.116 1.00 89.56 123 ASN A N 1
ATOM 968 C CA . ASN A 1 123 ? 0.769 7.286 -33.109 1.00 89.56 123 ASN A CA 1
ATOM 969 C C . ASN A 1 123 ? 1.862 7.902 -32.213 1.00 89.56 123 ASN A C 1
ATOM 971 O O . ASN A 1 123 ? 1.611 8.227 -31.051 1.00 89.56 123 ASN A O 1
ATOM 975 N N . VAL A 1 124 ? 3.079 8.071 -32.734 1.00 89.56 124 VAL A N 1
ATOM 976 C CA . VAL A 1 124 ? 4.164 8.774 -32.042 1.00 89.56 124 VAL A CA 1
ATOM 977 C C . VAL A 1 124 ? 4.180 10.236 -32.500 1.00 89.56 124 VAL A C 1
ATOM 979 O O . VAL A 1 124 ? 4.252 10.494 -33.704 1.00 89.56 124 VAL A O 1
ATOM 982 N N . PRO A 1 125 ? 4.120 11.215 -31.578 1.00 87.69 125 PRO A N 1
ATOM 983 C CA . PRO A 1 125 ? 4.117 12.624 -31.951 1.00 87.69 125 PRO A CA 1
ATOM 984 C C . PRO A 1 125 ? 5.442 13.028 -32.607 1.00 87.69 125 PRO A C 1
ATOM 986 O O . PRO A 1 125 ? 6.518 12.698 -32.108 1.00 87.69 125 PRO A O 1
ATOM 989 N N . TRP A 1 126 ? 5.358 13.805 -33.686 1.00 90.62 126 TRP A N 1
ATOM 990 C CA . TRP A 1 126 ? 6.497 14.335 -34.434 1.00 90.62 126 TRP A CA 1
ATOM 991 C C . TRP A 1 126 ? 6.288 15.829 -34.712 1.00 90.62 126 TRP A C 1
ATOM 993 O O . TRP A 1 126 ? 5.165 16.246 -34.980 1.00 90.62 126 TRP A O 1
ATOM 1003 N N . ASN A 1 127 ? 7.341 16.647 -34.623 1.00 84.38 127 ASN A N 1
ATOM 1004 C CA . ASN A 1 127 ? 7.237 18.083 -34.912 1.00 84.38 127 ASN A CA 1
ATOM 1005 C C . ASN A 1 127 ? 7.221 18.356 -36.427 1.00 84.38 127 ASN A C 1
ATOM 1007 O O . ASN A 1 127 ? 8.088 17.866 -37.145 1.00 84.38 127 ASN A O 1
ATOM 1011 N N . ASP A 1 128 ? 6.284 19.180 -36.900 1.00 77.75 128 ASP A N 1
ATOM 1012 C CA . ASP 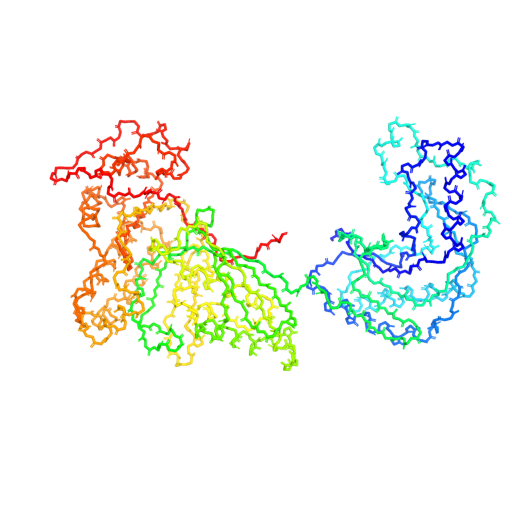A 1 128 ? 6.077 19.491 -38.325 1.00 77.75 128 ASP A CA 1
ATOM 1013 C C . ASP A 1 128 ? 6.969 20.620 -38.876 1.00 77.75 128 ASP A C 1
ATOM 1015 O O . ASP A 1 128 ? 6.786 21.071 -40.007 1.00 77.75 128 ASP A O 1
ATOM 1019 N N . GLU A 1 129 ? 7.949 21.087 -38.103 1.00 81.00 129 GLU A N 1
ATOM 1020 C CA . GLU A 1 129 ? 8.905 22.092 -38.571 1.00 81.00 129 GLU A CA 1
ATOM 1021 C C . GLU A 1 129 ? 9.755 21.593 -39.750 1.00 81.00 129 GLU A C 1
ATOM 1023 O O . GLU A 1 129 ? 10.141 20.425 -39.831 1.00 81.00 129 GLU A O 1
ATOM 1028 N N . VAL A 1 130 ? 10.084 22.513 -40.662 1.00 84.62 130 VAL A N 1
ATOM 1029 C CA . VAL A 1 130 ? 10.930 22.224 -41.825 1.00 84.62 130 VAL A CA 1
ATOM 1030 C C . VAL A 1 130 ? 12.318 21.799 -41.354 1.00 84.62 130 VAL A C 1
ATOM 1032 O O . VAL A 1 130 ? 13.060 22.580 -40.752 1.00 84.62 130 VAL A O 1
ATOM 1035 N N . PHE A 1 131 ? 12.692 20.560 -41.664 1.00 89.50 131 PHE A N 1
ATOM 1036 C CA . PHE A 1 131 ? 13.989 20.022 -41.290 1.00 89.50 131 PHE A CA 1
ATOM 1037 C C . PHE A 1 131 ? 15.113 20.688 -42.094 1.00 89.50 131 PHE A C 1
ATOM 1039 O O . PHE A 1 131 ? 15.177 20.604 -43.318 1.00 89.50 131 PHE A O 1
ATOM 1046 N N . THR A 1 132 ? 16.027 21.343 -41.380 1.00 90.12 132 THR A N 1
ATOM 1047 C CA . THR A 1 132 ? 17.265 21.894 -41.938 1.00 90.12 132 THR A CA 1
ATOM 1048 C C . THR A 1 132 ? 18.437 21.144 -41.307 1.00 90.12 132 THR A C 1
ATOM 1050 O O . THR A 1 132 ? 18.649 21.317 -40.110 1.00 90.12 132 THR A O 1
ATOM 1053 N N . PRO A 1 133 ? 19.209 20.324 -42.042 1.00 92.38 133 PRO A N 1
ATOM 1054 C CA . PRO A 1 133 ? 20.373 19.631 -41.491 1.00 92.38 133 PRO A CA 1
ATOM 1055 C C . PRO A 1 133 ? 21.427 20.605 -40.954 1.00 92.38 133 PRO A C 1
ATOM 1057 O O . PRO A 1 133 ? 21.992 21.395 -41.711 1.00 92.38 133 PRO A O 1
ATOM 1060 N N . HIS A 1 134 ? 21.695 20.556 -39.649 1.00 94.38 134 HIS A N 1
ATOM 1061 C CA . HIS A 1 134 ? 22.670 21.433 -39.008 1.00 94.38 134 HIS A CA 1
ATOM 1062 C C . HIS A 1 134 ? 23.258 20.825 -37.732 1.00 94.38 134 HIS A C 1
ATOM 1064 O O . HIS A 1 134 ? 22.613 20.014 -37.069 1.00 94.38 134 HIS A O 1
ATOM 1070 N N . VAL A 1 135 ? 24.461 21.275 -37.360 1.00 95.88 135 VAL A N 1
ATOM 1071 C CA . VAL A 1 135 ? 25.100 20.967 -36.068 1.00 95.88 135 VAL A CA 1
ATOM 1072 C C . VAL A 1 135 ? 25.314 22.267 -35.308 1.00 95.88 135 VAL A C 1
ATOM 1074 O O . VAL A 1 135 ? 26.134 23.092 -35.706 1.00 95.88 135 VAL A O 1
ATOM 1077 N N . THR A 1 136 ? 24.575 22.484 -34.221 1.00 95.25 136 THR A N 1
ATOM 1078 C CA . THR A 1 136 ? 24.698 23.720 -33.437 1.00 95.25 136 THR A CA 1
ATOM 1079 C C . THR A 1 136 ? 26.030 23.786 -32.694 1.00 95.25 136 THR A C 1
ATOM 1081 O O . THR A 1 136 ? 26.340 22.905 -31.895 1.00 95.25 136 THR A O 1
ATOM 1084 N N . VAL A 1 137 ? 26.769 24.881 -32.878 1.00 94.25 137 VAL A N 1
ATOM 1085 C CA . VAL A 1 137 ? 28.053 25.134 -32.198 1.00 94.25 137 VAL A CA 1
ATOM 1086 C C . VAL A 1 137 ? 27.962 26.262 -31.169 1.00 94.25 137 VAL A C 1
ATOM 1088 O O . VAL A 1 137 ? 28.749 26.304 -30.223 1.00 94.25 137 VAL A O 1
ATOM 1091 N N . TRP A 1 138 ? 26.982 27.158 -31.308 1.00 93.50 138 TRP A N 1
ATOM 1092 C CA . TRP A 1 138 ? 26.719 28.246 -30.365 1.00 93.50 138 TRP A CA 1
ATOM 1093 C C . TRP A 1 138 ? 25.243 28.651 -30.401 1.00 93.50 138 TRP A C 1
ATOM 1095 O O . TRP A 1 138 ? 24.641 28.674 -31.475 1.00 93.50 138 TRP A O 1
ATOM 1105 N N . LYS A 1 139 ? 24.647 28.992 -29.252 1.00 94.44 139 LYS A N 1
ATOM 1106 C CA . LYS A 1 139 ? 23.274 29.521 -29.195 1.00 94.44 139 LYS A CA 1
ATOM 1107 C C . LYS A 1 139 ? 23.044 30.505 -28.048 1.00 94.44 139 LYS A C 1
ATOM 1109 O O . LYS A 1 139 ? 23.383 30.231 -26.896 1.00 94.44 139 LYS A O 1
ATOM 1114 N N . LEU A 1 140 ? 22.337 31.593 -28.345 1.00 91.81 140 LEU A N 1
ATOM 1115 C CA . LEU A 1 140 ? 21.974 32.642 -27.388 1.00 91.81 140 LEU A CA 1
ATOM 1116 C C . LEU A 1 140 ? 21.098 32.103 -26.243 1.00 91.81 140 LEU A C 1
ATOM 1118 O O . LEU A 1 140 ? 21.268 32.464 -25.078 1.00 91.81 140 LEU A O 1
ATOM 1122 N N . SER A 1 141 ? 20.184 31.181 -26.561 1.00 91.06 141 SER A N 1
ATOM 1123 C CA . SER A 1 141 ? 19.249 30.587 -25.598 1.00 91.06 141 SER A CA 1
ATOM 1124 C C . SER A 1 141 ? 19.923 29.762 -24.497 1.00 91.06 141 SER A C 1
ATOM 1126 O O . SER A 1 141 ? 19.291 29.498 -23.477 1.00 91.06 141 SER A O 1
ATOM 1128 N N . LYS A 1 142 ? 21.203 29.385 -24.652 1.00 90.44 142 LYS A N 1
ATOM 1129 C CA . LYS A 1 142 ? 21.948 28.628 -23.635 1.00 90.44 142 LYS A CA 1
ATOM 1130 C C . LYS A 1 142 ? 22.171 29.433 -22.350 1.00 90.44 142 LYS A C 1
ATOM 1132 O O . LYS A 1 142 ? 22.158 28.847 -21.273 1.00 90.44 142 LYS A O 1
ATOM 1137 N N . ASN A 1 143 ? 22.329 30.756 -22.451 1.00 90.56 143 ASN A N 1
ATOM 1138 C CA . ASN A 1 143 ? 22.472 31.639 -21.292 1.00 90.56 143 ASN A CA 1
ATOM 1139 C C . ASN A 1 143 ? 21.802 33.002 -21.533 1.00 90.56 143 ASN A C 1
ATOM 1141 O O . ASN A 1 143 ? 22.427 34.065 -21.512 1.00 90.56 143 ASN A O 1
ATOM 1145 N N . PHE A 1 144 ? 20.495 32.959 -21.796 1.00 89.31 144 PHE A N 1
ATOM 1146 C CA . PHE A 1 144 ? 19.705 34.131 -22.180 1.00 89.31 144 PHE A CA 1
ATOM 1147 C C . PHE A 1 144 ? 19.825 35.303 -21.189 1.00 89.31 144 PHE A C 1
ATOM 1149 O O . PHE A 1 144 ? 19.917 36.463 -21.593 1.00 89.31 144 PHE A O 1
ATOM 1156 N N . SER A 1 145 ? 19.855 35.016 -19.884 1.00 91.56 145 SER A N 1
ATOM 1157 C CA . SER A 1 145 ? 19.959 36.036 -18.834 1.00 91.56 145 SER A CA 1
ATOM 1158 C C . SER A 1 145 ? 21.310 36.759 -18.848 1.00 91.56 145 SER A C 1
ATOM 1160 O O . SER A 1 145 ? 21.341 37.978 -18.669 1.00 91.56 145 SER A O 1
ATOM 1162 N N . TYR A 1 146 ? 22.409 36.044 -19.104 1.00 93.62 146 TYR A N 1
ATOM 1163 C CA . TYR A 1 146 ? 23.743 36.625 -19.251 1.00 93.62 146 TYR A CA 1
ATOM 1164 C C . TYR A 1 146 ? 23.818 37.551 -20.472 1.00 93.62 146 TYR A C 1
ATOM 1166 O O . TYR A 1 146 ? 24.159 38.729 -20.340 1.00 93.62 146 TYR A O 1
ATOM 1174 N N . PHE A 1 147 ? 23.411 37.062 -21.646 1.00 92.25 147 PHE A N 1
ATOM 1175 C CA . PHE A 1 147 ? 23.498 37.841 -22.885 1.00 92.25 147 PHE A CA 1
ATOM 1176 C C . PHE A 1 147 ? 22.596 39.076 -22.872 1.00 92.25 147 PHE A C 1
ATOM 1178 O O . PHE A 1 147 ? 23.005 40.149 -23.322 1.00 92.25 147 PHE A O 1
ATOM 1185 N N . LYS A 1 148 ? 21.410 38.972 -22.256 1.00 91.31 148 LYS A N 1
ATOM 1186 C CA . LYS A 1 148 ? 20.519 40.118 -22.041 1.00 91.31 148 LYS A CA 1
ATOM 1187 C C . LYS A 1 148 ? 21.189 41.212 -21.201 1.00 91.31 148 LYS A C 1
ATOM 1189 O O . LYS A 1 148 ? 21.083 42.384 -21.558 1.00 91.31 148 LYS A O 1
ATOM 1194 N N . LYS A 1 149 ? 21.903 40.851 -20.125 1.00 93.75 149 LYS A N 1
ATOM 1195 C CA . LYS A 1 149 ? 22.650 41.811 -19.283 1.00 93.75 149 LYS A CA 1
ATOM 1196 C C . LYS A 1 149 ? 23.790 42.482 -20.052 1.00 93.75 149 LYS A C 1
ATOM 1198 O O . LYS A 1 149 ? 23.971 43.689 -19.935 1.00 93.75 149 LYS A O 1
ATOM 1203 N N . LYS A 1 150 ? 24.505 41.718 -20.880 1.00 90.06 150 LYS A N 1
ATOM 1204 C CA . LYS A 1 150 ? 25.592 42.207 -21.746 1.00 90.06 150 LYS A CA 1
ATOM 1205 C C . LYS A 1 150 ? 25.110 42.938 -23.006 1.00 90.06 150 LYS A C 1
ATOM 1207 O O . LYS A 1 150 ? 25.929 43.419 -23.778 1.00 90.06 150 LYS A O 1
ATOM 1212 N N . LYS A 1 151 ? 23.790 43.048 -23.213 1.00 91.81 151 LYS A N 1
ATOM 1213 C CA . LYS A 1 151 ? 23.155 43.632 -24.411 1.00 91.81 151 LYS A CA 1
ATOM 1214 C C . LYS A 1 151 ? 23.573 42.949 -25.725 1.00 91.81 151 LYS A C 1
ATOM 1216 O O . LYS A 1 151 ? 23.437 43.539 -26.795 1.00 91.81 151 LYS A O 1
ATOM 1221 N N . ILE A 1 152 ? 24.011 41.693 -25.657 1.00 88.56 152 ILE A N 1
ATOM 1222 C CA . ILE A 1 152 ? 24.348 40.872 -26.821 1.00 88.56 152 ILE A CA 1
ATOM 1223 C C . ILE A 1 152 ? 23.049 40.260 -27.346 1.00 88.56 152 ILE A C 1
ATOM 1225 O O . ILE A 1 152 ? 22.388 39.493 -26.649 1.00 88.56 152 ILE A O 1
ATOM 1229 N N . LYS A 1 153 ? 22.660 40.639 -28.567 1.00 87.56 153 LYS A N 1
ATOM 1230 C CA . LYS A 1 153 ? 21.411 40.178 -29.202 1.00 87.56 153 LYS A CA 1
ATOM 1231 C C . LYS A 1 153 ? 21.636 39.230 -30.377 1.00 87.56 153 LYS A C 1
ATOM 1233 O O . LYS A 1 153 ? 20.732 38.481 -30.716 1.00 87.56 153 LYS A O 1
ATOM 1238 N N . LYS A 1 154 ? 22.803 39.296 -31.017 1.00 87.38 154 LYS A N 1
ATOM 1239 C CA . LYS A 1 154 ? 23.186 38.489 -32.181 1.00 87.38 154 LYS A CA 1
ATOM 1240 C C . LYS A 1 154 ? 24.691 38.275 -32.172 1.00 87.38 154 LYS A C 1
ATOM 1242 O O . LYS A 1 154 ? 25.408 39.095 -31.600 1.00 87.38 154 LYS A O 1
ATOM 1247 N N . ILE A 1 155 ? 25.155 37.231 -32.847 1.00 77.50 155 ILE A N 1
ATOM 1248 C CA . ILE A 1 155 ? 26.576 37.074 -33.157 1.00 77.50 155 ILE A CA 1
ATOM 1249 C C . ILE A 1 155 ? 26.938 38.042 -34.297 1.00 77.50 155 ILE A C 1
ATOM 1251 O O . ILE A 1 155 ? 26.273 38.018 -35.340 1.00 77.50 155 ILE A O 1
ATOM 1255 N N . PRO A 1 156 ? 27.954 38.904 -34.128 1.00 76.88 156 PRO A N 1
ATOM 1256 C CA . PRO A 1 156 ? 28.466 39.751 -35.200 1.00 76.88 156 PRO A CA 1
ATOM 1257 C C . PRO A 1 156 ? 28.896 38.936 -36.424 1.00 76.88 156 PRO A C 1
ATOM 1259 O O . PRO A 1 156 ? 29.555 37.905 -36.293 1.00 76.88 156 PRO A O 1
ATOM 1262 N N . LYS A 1 157 ? 28.557 39.420 -37.626 1.00 74.19 157 LYS A N 1
ATOM 1263 C CA . LYS A 1 157 ? 28.938 38.769 -38.893 1.00 74.19 157 LYS A CA 1
ATOM 1264 C C . LYS A 1 157 ? 30.459 38.682 -39.056 1.00 74.19 157 LYS A C 1
ATOM 1266 O O . LYS A 1 157 ? 30.964 37.704 -39.600 1.00 74.19 157 LYS A O 1
ATOM 1271 N N . ASP A 1 158 ? 31.168 39.669 -38.525 1.00 72.31 158 ASP A N 1
ATOM 1272 C CA . ASP A 1 158 ? 32.613 39.830 -38.679 1.00 72.31 158 ASP A CA 1
ATOM 1273 C C . ASP A 1 158 ? 33.387 38.726 -37.939 1.00 72.31 158 ASP A C 1
ATOM 1275 O O . ASP A 1 158 ? 34.363 38.213 -38.480 1.00 72.31 158 ASP A O 1
ATOM 1279 N N . LEU A 1 159 ? 32.874 38.255 -36.788 1.00 67.19 159 LEU A N 1
ATOM 1280 C CA . LEU A 1 159 ? 33.446 37.140 -36.009 1.00 67.19 159 LEU A CA 1
ATOM 1281 C C . LEU A 1 159 ? 33.377 35.790 -36.742 1.00 67.19 159 LEU A C 1
ATOM 1283 O O . LEU A 1 159 ? 34.121 34.868 -36.419 1.00 67.19 159 LEU A O 1
ATOM 1287 N N . ILE A 1 160 ? 32.459 35.654 -37.705 1.00 67.19 160 ILE A N 1
ATOM 1288 C CA . ILE A 1 160 ? 32.193 34.401 -38.430 1.00 67.19 160 ILE A CA 1
ATOM 1289 C C . ILE A 1 160 ? 32.831 34.439 -39.831 1.00 67.19 160 ILE A C 1
ATOM 1291 O O . ILE A 1 160 ? 33.100 33.394 -40.421 1.00 67.19 160 ILE A O 1
ATOM 1295 N N . SER A 1 161 ? 33.112 35.638 -40.352 1.00 63.12 161 SER A N 1
ATOM 1296 C CA . SER A 1 161 ? 33.496 35.900 -41.745 1.00 63.12 161 SER A CA 1
ATOM 1297 C C . SER A 1 161 ? 34.702 35.095 -42.254 1.00 63.12 161 SER A C 1
ATOM 1299 O O . SER A 1 161 ? 34.678 34.622 -43.388 1.00 63.12 161 SER A O 1
ATOM 1301 N N . ILE A 1 162 ? 35.704 34.850 -41.402 1.00 57.88 162 ILE A N 1
ATOM 1302 C CA . ILE A 1 162 ? 36.930 34.095 -41.728 1.00 57.88 162 ILE A CA 1
ATOM 1303 C C . ILE A 1 162 ? 36.657 32.584 -41.890 1.00 57.88 162 ILE A C 1
ATOM 1305 O O . ILE A 1 162 ? 37.454 31.865 -42.480 1.00 57.88 162 ILE A O 1
ATOM 1309 N N . SER A 1 163 ? 35.527 32.086 -41.379 1.00 61.25 163 SER A N 1
ATOM 1310 C CA . SER A 1 163 ? 35.198 30.653 -41.310 1.00 61.25 163 SER A CA 1
ATOM 1311 C C . SER A 1 163 ? 33.954 30.249 -42.116 1.00 61.25 163 SER A C 1
ATOM 1313 O O . SER A 1 163 ? 33.562 29.085 -42.080 1.00 61.25 163 SER A O 1
ATOM 1315 N N . LEU A 1 164 ? 33.322 31.181 -42.846 1.00 59.22 164 LEU A N 1
ATOM 1316 C CA . LEU A 1 164 ? 32.079 30.925 -43.596 1.00 59.22 164 LEU A CA 1
ATOM 1317 C C . LEU A 1 164 ? 32.238 29.888 -44.721 1.00 59.22 164 LEU A C 1
ATOM 1319 O O . LEU A 1 164 ? 31.281 29.171 -44.992 1.00 59.22 164 LEU A O 1
ATOM 1323 N N . ASN A 1 165 ? 33.432 29.779 -45.315 1.00 61.62 165 ASN A N 1
ATOM 1324 C CA . ASN A 1 165 ? 33.748 28.846 -46.409 1.00 61.62 165 ASN A CA 1
ATOM 1325 C C . ASN A 1 165 ? 34.794 27.791 -46.002 1.00 61.62 165 ASN A C 1
ATOM 1327 O O . ASN A 1 165 ? 35.493 27.241 -46.852 1.00 61.62 165 ASN A O 1
ATOM 1331 N N . SER A 1 166 ? 34.964 27.560 -44.699 1.00 76.06 166 SER A N 1
ATOM 1332 C CA . SER A 1 166 ? 35.912 26.566 -44.204 1.00 76.06 166 SER A CA 1
ATOM 1333 C C . SER A 1 166 ? 35.267 25.187 -44.179 1.00 76.06 166 SER A C 1
ATOM 1335 O O . SER A 1 166 ? 34.153 25.014 -43.683 1.00 76.06 166 SER A O 1
ATOM 1337 N N . TYR A 1 167 ? 36.001 24.194 -44.668 1.00 88.69 167 TYR A N 1
ATOM 1338 C CA . TYR A 1 167 ? 35.645 22.794 -44.497 1.00 88.69 167 TYR A CA 1
ATOM 1339 C C . TYR A 1 167 ? 35.872 22.385 -43.037 1.00 88.69 167 TYR A C 1
ATOM 1341 O O . TYR A 1 167 ? 36.976 22.537 -42.513 1.00 88.69 167 TYR A O 1
ATOM 1349 N N . PHE A 1 168 ? 34.830 21.879 -42.373 1.00 92.00 168 PHE A N 1
ATOM 1350 C CA . PHE A 1 168 ? 34.895 21.474 -40.964 1.00 92.00 168 PHE A CA 1
ATOM 1351 C C . PHE A 1 168 ? 35.189 19.987 -40.779 1.00 92.00 168 PHE A C 1
ATOM 1353 O O . PHE A 1 168 ? 35.491 19.580 -39.661 1.00 92.00 168 PHE A O 1
ATOM 1360 N N . GLY A 1 169 ? 35.148 19.189 -41.844 1.00 94.44 169 GLY A N 1
ATOM 1361 C CA . GLY A 1 169 ? 35.369 17.747 -41.798 1.00 94.44 169 GLY A CA 1
ATOM 1362 C C . GLY A 1 169 ? 34.133 16.970 -42.230 1.00 94.44 169 GLY A C 1
ATOM 1363 O O . GLY A 1 169 ? 33.184 17.517 -42.801 1.00 94.44 169 GLY A O 1
ATOM 1364 N N . PHE A 1 170 ? 34.140 15.675 -41.935 1.00 94.81 170 PHE A N 1
ATOM 1365 C CA . PHE A 1 170 ? 33.057 14.771 -42.299 1.00 94.81 170 PHE A CA 1
ATOM 1366 C C . PHE A 1 170 ? 32.651 13.837 -41.158 1.00 94.81 170 PHE A C 1
ATOM 1368 O O . PHE A 1 170 ? 33.437 13.574 -40.249 1.00 94.81 170 PHE A O 1
ATOM 1375 N N . GLN A 1 171 ? 31.425 13.317 -41.221 1.00 94.25 171 GLN A N 1
ATOM 1376 C CA . GLN A 1 171 ? 30.905 12.278 -40.332 1.00 94.25 171 GLN A CA 1
ATOM 1377 C C . GLN A 1 171 ? 30.347 11.128 -41.169 1.00 94.25 171 GLN A C 1
ATOM 1379 O O . GLN A 1 171 ? 29.494 11.342 -42.028 1.00 94.25 171 GLN A O 1
ATOM 1384 N N . LYS A 1 172 ? 30.799 9.907 -40.881 1.00 91.50 172 LYS A N 1
ATOM 1385 C CA . LYS A 1 172 ? 30.183 8.690 -41.415 1.00 91.50 172 LYS A CA 1
ATOM 1386 C C . LYS A 1 172 ? 28.856 8.430 -40.697 1.00 91.50 172 LYS A C 1
ATOM 1388 O O . LYS A 1 172 ? 28.803 8.534 -39.472 1.00 91.50 172 LYS A O 1
ATOM 1393 N N . ILE A 1 173 ? 27.802 8.113 -41.439 1.00 87.56 173 ILE A N 1
ATOM 1394 C CA . ILE A 1 173 ? 26.484 7.804 -40.882 1.00 87.56 173 ILE A CA 1
ATOM 1395 C C . ILE A 1 173 ? 26.418 6.306 -40.577 1.00 87.56 173 ILE A C 1
ATOM 1397 O O . ILE A 1 173 ? 26.129 5.505 -41.456 1.00 87.56 173 ILE A O 1
ATOM 1401 N N . ASP A 1 174 ? 26.693 5.916 -39.336 1.00 86.31 174 ASP A N 1
ATOM 1402 C CA . ASP A 1 174 ? 26.653 4.512 -38.911 1.00 86.31 174 ASP A CA 1
ATOM 1403 C C . ASP A 1 174 ? 25.582 4.210 -37.860 1.00 86.31 174 ASP A C 1
ATOM 1405 O O . ASP A 1 174 ? 25.195 3.055 -37.715 1.00 86.31 174 ASP A O 1
ATOM 1409 N N . GLN A 1 175 ? 25.058 5.222 -37.166 1.00 90.56 175 GLN A N 1
ATOM 1410 C CA . GLN A 1 175 ? 24.047 5.031 -36.131 1.00 90.56 175 GLN A CA 1
ATOM 1411 C C . GLN A 1 175 ? 23.035 6.181 -36.079 1.00 90.56 175 GLN A C 1
ATOM 1413 O O . GLN A 1 175 ? 23.399 7.361 -36.076 1.00 90.56 175 GLN A O 1
ATOM 1418 N N . ILE A 1 176 ? 21.755 5.831 -35.933 1.00 93.75 176 ILE A N 1
ATOM 1419 C CA . ILE A 1 176 ? 20.671 6.776 -35.623 1.00 93.75 176 ILE A CA 1
ATOM 1420 C C . ILE A 1 176 ? 20.126 6.451 -34.240 1.00 93.75 176 ILE A C 1
ATOM 1422 O O . ILE A 1 176 ? 19.780 5.307 -33.970 1.00 93.75 176 ILE A O 1
ATOM 1426 N N . SER A 1 177 ? 20.037 7.441 -33.355 1.00 94.56 177 SER A N 1
ATOM 1427 C CA . SER A 1 177 ? 19.726 7.223 -31.937 1.00 94.56 177 SER A CA 1
ATOM 1428 C C . SER A 1 177 ? 18.478 7.976 -31.487 1.00 94.56 177 SER A C 1
ATOM 1430 O O . SER A 1 177 ? 18.301 9.144 -31.812 1.00 94.56 177 SER A O 1
ATOM 1432 N N . LEU A 1 178 ? 17.647 7.346 -30.661 1.00 94.44 178 LEU A N 1
ATOM 1433 C CA . LEU A 1 178 ? 16.664 8.020 -29.820 1.00 94.44 178 LEU A CA 1
ATOM 1434 C C . LEU A 1 178 ? 17.354 8.480 -28.534 1.00 94.44 178 LEU A C 1
ATOM 1436 O O . LEU A 1 178 ? 17.780 7.660 -27.720 1.00 94.44 178 LEU A O 1
ATOM 1440 N N . CYS A 1 179 ? 17.439 9.789 -28.332 1.00 94.31 179 CYS A N 1
ATOM 1441 C CA . CYS A 1 179 ? 18.115 10.399 -27.195 1.00 94.31 179 CYS A CA 1
ATOM 1442 C C . CYS A 1 179 ? 17.132 11.076 -26.238 1.00 94.31 179 CYS A C 1
ATOM 1444 O O . CYS A 1 179 ? 16.147 11.689 -26.652 1.00 94.31 179 CYS A O 1
ATOM 1446 N N . SER A 1 180 ? 17.437 11.020 -24.942 1.00 90.81 180 SER A N 1
ATOM 1447 C CA . SER A 1 180 ? 16.715 11.767 -23.909 1.00 90.81 180 SER A CA 1
ATOM 1448 C C . SER A 1 180 ? 17.317 13.157 -23.691 1.00 90.81 180 SER A C 1
ATOM 1450 O O . SER A 1 180 ? 18.528 13.295 -23.518 1.00 90.81 180 SER A O 1
ATOM 1452 N N . MET A 1 181 ? 16.463 14.174 -23.551 1.00 90.31 181 MET A N 1
ATOM 1453 C CA . MET A 1 181 ? 16.871 15.529 -23.155 1.00 90.31 181 MET A CA 1
ATOM 1454 C C . MET A 1 181 ? 17.065 15.700 -21.642 1.00 90.31 181 MET A C 1
ATOM 1456 O O . MET A 1 181 ? 17.847 16.555 -21.235 1.00 90.31 181 MET A O 1
ATOM 1460 N N . ASN A 1 182 ? 16.358 14.912 -20.823 1.00 85.56 182 ASN A N 1
ATOM 1461 C CA . ASN A 1 182 ? 16.228 15.167 -19.380 1.00 85.56 182 ASN A CA 1
ATOM 1462 C C . ASN A 1 182 ? 17.115 14.274 -18.498 1.00 85.56 182 ASN A C 1
ATOM 1464 O O . ASN A 1 182 ? 17.494 14.686 -17.407 1.00 85.56 182 ASN A O 1
ATOM 1468 N N . HIS A 1 183 ? 17.436 13.059 -18.946 1.00 81.38 183 HIS A N 1
ATOM 1469 C CA . HIS A 1 183 ? 18.375 12.175 -18.251 1.00 81.38 183 HIS A CA 1
ATOM 1470 C C . HIS A 1 183 ? 19.806 12.733 -18.256 1.00 81.38 183 HIS A C 1
ATOM 1472 O O . HIS A 1 183 ? 20.207 13.455 -19.175 1.00 81.38 183 HIS A O 1
ATOM 1478 N N . SER A 1 184 ? 20.585 12.330 -17.249 1.00 81.69 184 SER A N 1
ATOM 1479 C CA . SER A 1 184 ? 22.023 12.593 -17.173 1.00 81.69 184 SER A CA 1
ATOM 1480 C C . SER A 1 184 ? 22.749 12.130 -18.436 1.00 81.69 184 SER A C 1
ATOM 1482 O O . SER A 1 184 ? 22.376 11.135 -19.059 1.00 81.69 184 SER A O 1
ATOM 1484 N N . LYS A 1 185 ? 23.792 12.876 -18.808 1.00 86.50 185 LYS A N 1
ATOM 1485 C CA . LYS A 1 185 ? 24.675 12.542 -19.929 1.00 86.50 185 LYS A CA 1
ATOM 1486 C C . LYS A 1 185 ? 25.391 11.210 -19.685 1.00 86.50 185 LYS A C 1
ATOM 1488 O O . LYS A 1 185 ? 25.604 10.829 -18.536 1.00 86.50 185 LYS A O 1
ATOM 1493 N N . GLU A 1 186 ? 25.770 10.535 -20.765 1.00 84.69 186 GLU A N 1
ATOM 1494 C CA . GLU A 1 186 ? 26.646 9.361 -20.709 1.00 84.69 186 GLU A CA 1
ATOM 1495 C C . GLU A 1 186 ? 28.063 9.769 -20.256 1.00 84.69 186 GLU A C 1
ATOM 1497 O O . GLU A 1 186 ? 28.397 10.957 -20.211 1.00 84.69 186 GLU A O 1
ATOM 1502 N N . GLN A 1 187 ? 28.915 8.790 -19.931 1.00 85.19 187 GLN A N 1
ATOM 1503 C CA . GLN A 1 187 ? 30.283 9.039 -19.440 1.00 85.19 187 GLN A CA 1
ATOM 1504 C C . GLN A 1 187 ? 31.131 9.888 -20.402 1.00 85.19 187 GLN A C 1
ATOM 1506 O O . GLN A 1 187 ? 31.984 10.660 -19.970 1.00 85.19 187 GLN A O 1
ATOM 1511 N N . ASP A 1 188 ? 30.870 9.787 -21.704 1.00 85.44 188 ASP A N 1
ATOM 1512 C CA . ASP A 1 188 ? 31.550 10.550 -22.752 1.00 85.44 188 ASP A CA 1
ATOM 1513 C C . ASP A 1 188 ? 30.994 11.978 -22.947 1.00 85.44 188 ASP A C 1
ATOM 1515 O O . ASP A 1 188 ? 31.491 12.740 -23.779 1.00 85.44 188 ASP A O 1
ATOM 1519 N N . GLY A 1 189 ? 29.974 12.364 -22.173 1.00 88.12 189 GLY A N 1
ATOM 1520 C CA . GLY A 1 189 ? 29.315 13.666 -22.229 1.00 88.12 189 GLY A CA 1
ATOM 1521 C C . GLY A 1 189 ? 28.179 13.771 -23.252 1.00 88.12 189 GLY A C 1
ATOM 1522 O O . GLY A 1 189 ? 27.548 14.831 -23.338 1.00 88.12 189 GLY A O 1
ATOM 1523 N N . TYR A 1 190 ? 27.875 12.711 -24.009 1.00 94.06 190 TYR A N 1
ATOM 1524 C CA . TYR A 1 190 ? 26.762 12.702 -24.960 1.00 94.06 190 TYR A CA 1
ATOM 1525 C C . TYR A 1 190 ? 25.404 12.505 -24.266 1.00 94.06 190 TYR A C 1
ATOM 1527 O O . TYR A 1 190 ? 25.309 12.236 -23.070 1.00 94.06 190 TYR A O 1
ATOM 1535 N N . TYR A 1 191 ? 24.308 12.721 -24.996 1.00 92.44 191 TYR A N 1
ATOM 1536 C CA . TYR A 1 191 ? 22.959 12.489 -24.469 1.00 92.44 191 TYR A CA 1
ATOM 1537 C C . TYR A 1 191 ? 22.732 11.003 -24.166 1.00 92.44 191 TYR A C 1
ATOM 1539 O O . TYR A 1 191 ? 23.257 10.151 -24.876 1.00 92.44 191 TYR A O 1
ATOM 1547 N N . LYS A 1 192 ? 21.906 10.704 -23.150 1.00 90.94 192 LYS A N 1
ATOM 1548 C CA . LYS A 1 192 ? 21.474 9.333 -22.843 1.00 90.94 192 LYS A CA 1
ATOM 1549 C C . LYS A 1 192 ? 20.783 8.727 -24.064 1.00 90.94 192 LYS A C 1
ATOM 1551 O O . LYS A 1 192 ? 19.723 9.224 -24.466 1.00 90.94 192 LYS A O 1
ATOM 1556 N N . VAL A 1 193 ? 21.363 7.663 -24.616 1.00 90.75 193 VAL A N 1
ATOM 1557 C CA . VAL A 1 193 ? 20.804 6.922 -25.755 1.00 90.75 193 VAL A CA 1
ATOM 1558 C C . VAL A 1 193 ? 19.839 5.863 -25.227 1.00 90.75 193 VAL A C 1
ATOM 1560 O O . VAL A 1 193 ? 20.212 4.998 -24.437 1.00 90.75 193 VAL A O 1
ATOM 1563 N N . ILE A 1 194 ? 18.581 5.949 -25.649 1.00 87.94 194 ILE A N 1
ATOM 1564 C CA . ILE A 1 194 ? 17.499 5.050 -25.230 1.00 87.94 194 ILE A CA 1
ATOM 1565 C C . ILE A 1 194 ? 17.379 3.859 -26.178 1.00 87.94 194 ILE A C 1
ATOM 1567 O O . ILE A 1 194 ? 17.175 2.727 -25.757 1.00 87.94 194 ILE A O 1
ATOM 1571 N N . ALA A 1 195 ? 17.505 4.118 -27.471 1.00 89.88 195 ALA A N 1
ATOM 1572 C CA . ALA A 1 195 ? 17.506 3.102 -28.505 1.00 89.88 195 ALA A CA 1
ATOM 1573 C C . ALA A 1 195 ? 18.293 3.619 -29.702 1.00 89.88 195 ALA A C 1
ATOM 1575 O O . ALA A 1 195 ? 18.455 4.831 -29.856 1.00 89.88 195 ALA A O 1
ATOM 1576 N N . PHE A 1 196 ? 18.772 2.723 -30.549 1.00 92.50 196 PHE A N 1
ATOM 1577 C CA . PHE A 1 196 ? 19.460 3.083 -31.770 1.00 92.50 196 PHE A CA 1
ATOM 1578 C C . PHE A 1 196 ? 19.223 2.057 -32.875 1.00 92.50 196 PHE A C 1
ATOM 1580 O O . PHE A 1 196 ? 18.859 0.908 -32.632 1.00 92.50 196 PHE A O 1
ATOM 1587 N N . ILE A 1 197 ? 19.415 2.517 -34.102 1.00 90.94 197 ILE A N 1
ATOM 1588 C CA . ILE A 1 197 ? 19.495 1.701 -35.304 1.00 90.94 197 ILE A CA 1
ATOM 1589 C C . ILE A 1 197 ? 20.962 1.731 -35.716 1.00 90.94 197 ILE A C 1
ATOM 1591 O O . ILE A 1 197 ? 21.490 2.815 -35.986 1.00 90.94 197 ILE A O 1
ATOM 1595 N N . ASP A 1 198 ? 21.610 0.570 -35.723 1.00 87.75 198 ASP A N 1
ATOM 1596 C CA . ASP A 1 198 ? 22.916 0.408 -36.360 1.00 87.75 198 ASP A CA 1
ATOM 1597 C C . ASP A 1 198 ? 22.672 0.336 -37.864 1.00 87.75 198 ASP A C 1
ATOM 1599 O O . ASP A 1 198 ? 21.904 -0.499 -38.315 1.00 87.75 198 ASP A O 1
ATOM 1603 N N . LEU A 1 199 ? 23.263 1.224 -38.654 1.00 83.94 199 LEU A N 1
ATOM 1604 C CA . LEU A 1 199 ? 23.023 1.281 -40.096 1.00 83.94 199 LEU A CA 1
ATOM 1605 C C . LEU A 1 199 ? 23.906 0.326 -40.900 1.00 83.94 199 LEU A C 1
ATOM 1607 O O . LEU A 1 199 ? 23.612 0.083 -42.066 1.00 83.94 199 LEU A O 1
ATOM 1611 N N . LYS A 1 200 ? 24.964 -0.228 -40.300 1.00 79.00 200 LYS A N 1
ATOM 1612 C CA . LYS A 1 200 ? 25.832 -1.220 -40.948 1.00 79.00 200 LYS A CA 1
ATOM 1613 C C . LYS A 1 200 ? 25.208 -2.605 -40.891 1.00 79.00 200 LYS A C 1
ATOM 1615 O O . LYS A 1 200 ? 25.220 -3.326 -41.884 1.00 79.00 200 LYS A O 1
ATOM 1620 N N . THR A 1 201 ? 24.670 -2.988 -39.735 1.00 77.69 201 THR A N 1
ATOM 1621 C CA . THR A 1 201 ? 23.950 -4.265 -39.585 1.00 77.69 201 THR A CA 1
ATOM 1622 C C . THR A 1 201 ? 22.464 -4.105 -39.919 1.00 77.69 201 THR A C 1
ATOM 1624 O O . THR A 1 201 ? 21.789 -5.025 -40.400 1.00 77.69 201 THR A O 1
ATOM 1627 N N . GLY A 1 202 ? 21.957 -2.886 -39.733 1.00 71.56 202 GLY A N 1
ATOM 1628 C CA . GLY A 1 202 ? 20.546 -2.553 -39.810 1.00 71.56 202 GLY A CA 1
ATOM 1629 C C . GLY A 1 202 ? 19.721 -3.219 -38.720 1.00 71.56 202 GLY A C 1
ATOM 1630 O O . GLY A 1 202 ? 18.540 -3.490 -38.937 1.00 71.56 202 GLY A O 1
ATOM 1631 N N . ASP A 1 203 ? 20.359 -3.499 -37.585 1.00 80.38 203 ASP A N 1
ATOM 1632 C CA . ASP A 1 203 ? 19.706 -4.003 -36.391 1.00 80.38 203 ASP A CA 1
ATOM 1633 C C . ASP A 1 203 ? 19.158 -2.838 -35.572 1.00 80.38 203 ASP A C 1
ATOM 1635 O O . ASP A 1 203 ? 19.824 -1.825 -35.324 1.00 80.38 203 ASP A O 1
ATOM 1639 N N . PHE A 1 204 ? 17.928 -3.007 -35.101 1.00 84.00 204 PHE A N 1
ATOM 1640 C CA . PHE A 1 204 ? 17.373 -2.158 -34.064 1.00 84.00 204 PHE A CA 1
ATOM 1641 C C . PHE A 1 204 ? 17.790 -2.693 -32.698 1.00 84.00 204 PHE A C 1
ATOM 1643 O O . PHE A 1 204 ? 17.408 -3.794 -32.304 1.00 84.00 204 PHE A O 1
ATOM 1650 N N . THR A 1 205 ? 18.525 -1.882 -31.946 1.00 80.19 205 THR A N 1
ATOM 1651 C CA . THR A 1 205 ? 18.818 -2.152 -30.542 1.00 80.19 205 THR A CA 1
ATOM 1652 C C . THR A 1 205 ? 18.131 -1.096 -29.701 1.00 80.19 205 THR A C 1
ATOM 1654 O O . THR A 1 205 ? 18.508 0.076 -29.700 1.00 80.19 205 THR A O 1
ATOM 1657 N N . ASN A 1 206 ? 17.126 -1.492 -28.930 1.00 74.25 206 ASN A N 1
ATOM 1658 C CA . ASN A 1 206 ? 16.775 -0.691 -27.770 1.00 74.25 206 ASN A CA 1
ATOM 1659 C C . ASN A 1 206 ? 17.740 -1.054 -26.645 1.00 74.25 206 ASN A C 1
ATOM 1661 O O . ASN A 1 206 ? 17.934 -2.230 -26.336 1.00 74.25 206 ASN A O 1
ATOM 1665 N N . ASN A 1 207 ? 18.312 -0.042 -25.992 1.00 60.03 207 ASN A N 1
ATOM 1666 C CA . ASN A 1 207 ? 18.771 -0.247 -24.632 1.00 60.03 207 ASN A CA 1
ATOM 1667 C C . ASN A 1 207 ? 17.468 -0.442 -23.860 1.00 60.03 207 ASN A C 1
ATOM 1669 O O . ASN A 1 207 ? 16.871 0.560 -23.460 1.00 60.03 207 ASN A O 1
ATOM 1673 N N . LYS A 1 208 ? 16.951 -1.688 -23.776 1.00 48.28 208 LYS A N 1
ATOM 1674 C CA . LYS A 1 208 ? 15.794 -2.052 -22.937 1.00 48.28 208 LYS A CA 1
ATOM 1675 C C . LYS A 1 208 ? 15.969 -1.234 -21.679 1.00 48.28 208 LYS A C 1
ATOM 1677 O O . LYS A 1 208 ? 16.956 -1.495 -21.002 1.00 48.28 208 LYS A O 1
ATOM 1682 N N . LEU A 1 209 ? 15.138 -0.205 -21.458 1.00 44.84 209 LEU A N 1
ATOM 1683 C CA . LEU A 1 209 ? 15.410 0.822 -20.453 1.00 44.84 209 LEU A CA 1
ATOM 1684 C C . LEU A 1 209 ? 15.955 0.148 -19.190 1.00 44.84 209 LEU A C 1
ATOM 1686 O O . LEU A 1 209 ? 15.189 -0.410 -18.405 1.00 44.84 209 LEU A O 1
ATOM 1690 N N . GLU A 1 210 ? 17.267 0.234 -18.963 1.00 42.50 210 GLU A N 1
ATOM 1691 C CA . GLU A 1 210 ? 17.836 -0.103 -17.659 1.00 42.50 210 GLU A CA 1
ATOM 1692 C C . GLU A 1 210 ? 17.306 0.876 -16.595 1.00 42.50 210 GLU A C 1
ATOM 1694 O O . GLU A 1 210 ? 17.483 0.674 -15.401 1.00 42.50 210 GLU A O 1
ATOM 1699 N N . SER A 1 211 ? 16.542 1.896 -17.002 1.00 42.00 211 SER A N 1
ATOM 1700 C CA . SER A 1 211 ? 15.756 2.768 -16.137 1.00 42.00 211 SER A CA 1
ATOM 1701 C C . SER A 1 211 ? 14.326 2.287 -15.823 1.00 42.00 211 SER A C 1
ATOM 1703 O O . SER A 1 211 ? 13.583 3.034 -15.192 1.00 42.00 211 SER A O 1
ATOM 1705 N N . PHE A 1 212 ? 13.938 1.040 -16.136 1.00 47.62 212 PHE A N 1
ATOM 1706 C CA . PHE A 1 212 ? 12.725 0.409 -15.574 1.00 47.62 212 PHE A CA 1
ATOM 1707 C C . PHE A 1 212 ? 12.930 -1.042 -15.131 1.00 47.62 212 PHE A C 1
ATOM 1709 O O . PHE A 1 212 ? 12.234 -1.958 -15.585 1.00 47.62 212 PHE A O 1
ATOM 1716 N N . LEU A 1 213 ? 13.802 -1.263 -14.154 1.00 59.84 213 LEU A N 1
ATOM 1717 C CA . LEU A 1 213 ? 13.619 -2.406 -13.258 1.00 59.84 213 LEU A CA 1
ATOM 1718 C C . LEU A 1 213 ? 13.586 -2.013 -11.788 1.00 59.84 213 LEU A C 1
ATOM 1720 O O . LEU A 1 213 ? 13.442 -2.898 -10.959 1.00 59.84 213 LEU A O 1
ATOM 1724 N N . LYS A 1 214 ? 13.645 -0.716 -11.466 1.00 75.94 214 LYS A N 1
ATOM 1725 C CA . LYS A 1 214 ? 13.510 -0.214 -10.101 1.00 75.94 214 LYS A CA 1
ATOM 1726 C C . LYS A 1 214 ? 12.178 0.510 -9.917 1.00 75.94 214 LYS A C 1
ATOM 1728 O O . LYS A 1 214 ? 11.931 1.524 -10.564 1.00 75.94 214 LYS A O 1
ATOM 1733 N N . VAL A 1 215 ? 11.326 -0.006 -9.040 1.00 88.00 215 VAL A N 1
ATOM 1734 C CA . VAL A 1 215 ? 10.044 0.604 -8.657 1.00 88.00 215 VAL A CA 1
ATOM 1735 C C . VAL A 1 215 ? 10.049 0.833 -7.156 1.00 88.00 215 VAL A C 1
ATOM 1737 O O . VAL A 1 215 ? 10.410 -0.069 -6.406 1.00 88.00 215 VAL A O 1
ATOM 1740 N N . ALA A 1 216 ? 9.612 2.012 -6.724 1.00 91.69 216 ALA A N 1
ATOM 1741 C CA . ALA A 1 216 ? 9.356 2.301 -5.325 1.00 91.69 216 ALA A CA 1
ATOM 1742 C C . ALA A 1 216 ? 7.886 2.668 -5.113 1.00 91.69 216 ALA A C 1
ATOM 1744 O O . ALA A 1 216 ? 7.256 3.313 -5.955 1.00 91.69 216 ALA A O 1
ATOM 1745 N N . ALA A 1 217 ? 7.346 2.263 -3.971 1.00 95.12 217 ALA A N 1
ATOM 1746 C CA . ALA A 1 217 ? 6.009 2.620 -3.531 1.00 95.12 217 ALA A CA 1
ATOM 1747 C C . ALA A 1 217 ? 6.008 2.983 -2.047 1.00 95.12 217 ALA A C 1
ATOM 1749 O O . ALA A 1 217 ? 6.916 2.621 -1.290 1.00 95.12 217 ALA A O 1
ATOM 1750 N N . LEU A 1 218 ? 4.947 3.679 -1.653 1.00 96.50 218 LEU A N 1
ATOM 1751 C CA . LEU A 1 218 ? 4.507 3.803 -0.274 1.00 96.50 218 LEU A CA 1
ATOM 1752 C C . LEU A 1 218 ? 3.169 3.085 -0.131 1.00 96.50 218 LEU A C 1
ATOM 1754 O O . LEU A 1 218 ? 2.314 3.178 -1.014 1.00 96.50 218 LEU A O 1
ATOM 1758 N N . ALA A 1 219 ? 2.972 2.397 0.991 1.00 97.38 219 ALA A N 1
ATOM 1759 C CA . ALA A 1 219 ? 1.665 1.882 1.366 1.00 97.38 219 ALA A CA 1
ATOM 1760 C C . ALA A 1 219 ? 1.311 2.242 2.813 1.00 97.38 219 ALA A C 1
ATOM 1762 O O . ALA A 1 219 ? 2.155 2.104 3.706 1.00 97.38 219 ALA A O 1
ATOM 1763 N N . PRO A 1 220 ? 0.065 2.668 3.048 1.00 96.38 220 PRO A N 1
ATOM 1764 C CA . PRO A 1 220 ? -0.434 3.037 4.365 1.00 96.38 220 PRO A CA 1
ATOM 1765 C C . PRO A 1 220 ? -0.789 1.814 5.219 1.00 96.38 220 PRO A C 1
ATOM 1767 O O . PRO A 1 220 ? -1.035 0.706 4.722 1.00 96.38 220 PRO A O 1
ATOM 1770 N N . VAL A 1 221 ? -0.897 2.039 6.524 1.00 95.69 221 VAL A N 1
ATOM 1771 C CA . VAL A 1 221 ? -1.572 1.121 7.454 1.00 95.69 221 VAL A CA 1
ATOM 1772 C C . VAL A 1 221 ? -3.096 1.266 7.314 1.00 95.69 221 VAL A C 1
ATOM 1774 O O . VAL A 1 221 ? -3.590 2.344 6.999 1.00 95.69 221 VAL A O 1
ATOM 1777 N N . ASN A 1 222 ? -3.859 0.195 7.556 1.00 97.56 222 ASN A N 1
ATOM 1778 C CA . ASN A 1 222 ? -5.321 0.250 7.676 1.00 97.56 222 ASN A CA 1
ATOM 1779 C C . ASN A 1 222 ? -5.792 -0.345 9.010 1.00 97.56 222 ASN A C 1
ATOM 1781 O O . ASN A 1 222 ? -5.173 -1.288 9.507 1.00 97.56 222 ASN A O 1
ATOM 1785 N N . ILE A 1 223 ? -6.897 0.174 9.551 1.00 98.06 223 ILE A N 1
ATOM 1786 C CA . ILE A 1 223 ? -7.518 -0.278 10.805 1.00 98.06 223 ILE A CA 1
ATOM 1787 C C . ILE A 1 223 ? -8.918 -0.815 10.525 1.00 98.06 223 ILE A C 1
ATOM 1789 O O . ILE A 1 223 ? -9.763 -0.112 9.973 1.00 98.06 223 ILE A O 1
ATOM 1793 N N . ALA A 1 224 ? -9.171 -2.069 10.896 1.00 98.38 224 ALA A N 1
ATOM 1794 C CA . ALA A 1 224 ? -10.457 -2.718 10.657 1.00 98.38 224 ALA A CA 1
ATOM 1795 C C . ALA A 1 224 ? -11.543 -2.204 11.616 1.00 98.38 224 ALA A C 1
ATOM 1797 O O . ALA A 1 224 ? -11.358 -2.241 12.831 1.00 98.38 224 ALA A O 1
ATOM 1798 N N . VAL A 1 225 ? -12.690 -1.808 11.066 1.00 98.75 225 VAL A N 1
ATOM 1799 C CA . VAL A 1 225 ? -13.917 -1.452 11.803 1.00 98.75 225 VAL A CA 1
ATOM 1800 C C . VAL A 1 225 ? -14.951 -2.580 11.758 1.00 98.75 225 VAL A C 1
ATOM 1802 O O . VAL A 1 225 ? -15.668 -2.779 12.728 1.00 98.75 225 VAL A O 1
ATOM 1805 N N . ILE A 1 226 ? -14.935 -3.399 10.697 1.00 98.81 226 ILE A N 1
ATOM 1806 C CA . ILE A 1 226 ? -15.504 -4.756 10.689 1.00 98.81 226 ILE A CA 1
ATOM 1807 C C . ILE A 1 226 ? -14.340 -5.742 10.646 1.00 98.81 226 ILE A C 1
ATOM 1809 O O . I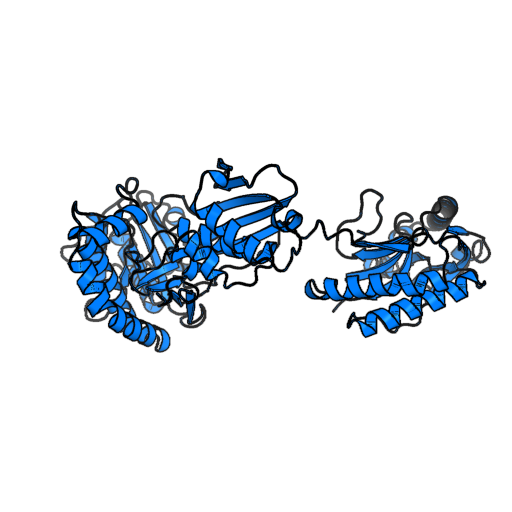LE A 1 226 ? -13.510 -5.689 9.731 1.00 98.81 226 ILE A O 1
ATOM 1813 N N . LYS A 1 227 ? -14.238 -6.629 11.637 1.00 98.50 227 LYS A N 1
ATOM 1814 C CA . LYS A 1 227 ? -13.006 -7.394 11.880 1.00 98.50 227 LYS A CA 1
ATOM 1815 C C . LYS A 1 227 ? -12.879 -8.622 10.978 1.00 98.50 227 LYS A C 1
ATOM 1817 O O . LYS A 1 227 ? -13.802 -9.426 10.842 1.00 98.50 227 LYS A O 1
ATOM 1822 N N . TYR A 1 228 ? -11.676 -8.806 10.436 1.00 98.19 228 TYR A N 1
ATOM 1823 C CA . TYR A 1 228 ? -11.237 -10.056 9.813 1.00 98.19 228 TYR A CA 1
ATOM 1824 C C . TYR A 1 228 ? -10.609 -10.966 10.873 1.00 98.19 228 TYR A C 1
ATOM 1826 O O . TYR A 1 228 ? -9.568 -10.623 11.439 1.00 98.19 228 TYR A O 1
ATOM 1834 N N . TRP A 1 229 ? -11.217 -12.130 11.109 1.00 98.31 229 TRP A N 1
ATOM 1835 C CA . TRP A 1 229 ? -10.675 -13.145 12.007 1.00 98.31 229 TRP A CA 1
ATOM 1836 C C . TRP A 1 229 ? -11.106 -14.545 11.568 1.00 98.31 229 TRP A C 1
ATOM 1838 O O . TRP A 1 229 ? -12.280 -14.888 11.623 1.00 98.31 229 TRP A O 1
ATOM 1848 N N . GLY A 1 230 ? -10.140 -15.348 11.128 1.00 98.00 230 GLY A N 1
ATOM 1849 C CA . GLY A 1 230 ? -10.358 -16.722 10.681 1.00 98.00 230 GLY A CA 1
ATOM 1850 C C . GLY A 1 230 ? -10.343 -16.860 9.159 1.00 98.00 230 GLY A C 1
ATOM 1851 O O . GLY A 1 230 ? -10.726 -15.954 8.415 1.00 98.00 230 GLY A O 1
ATOM 1852 N N . LYS A 1 231 ? -9.844 -18.007 8.693 1.00 98.31 231 LYS A N 1
ATOM 1853 C CA . LYS A 1 231 ? -9.636 -18.304 7.274 1.00 98.31 231 LYS A CA 1
ATOM 1854 C C . LYS A 1 231 ? -10.373 -19.575 6.889 1.00 98.31 231 LYS A C 1
ATOM 1856 O O . LYS A 1 231 ? -10.253 -20.572 7.592 1.00 98.31 231 LYS A O 1
ATOM 1861 N N . ARG A 1 232 ? -11.037 -19.557 5.732 1.00 97.56 232 ARG A N 1
ATOM 1862 C CA . ARG A 1 232 ? -11.512 -20.783 5.069 1.00 97.56 232 ARG A CA 1
ATOM 1863 C C . ARG A 1 232 ? -10.425 -21.455 4.225 1.00 97.56 232 ARG A C 1
ATOM 1865 O O . ARG A 1 232 ? -10.503 -22.646 3.970 1.00 97.56 232 ARG A O 1
ATOM 1872 N N . SER A 1 233 ? -9.402 -20.701 3.809 1.00 97.12 233 SER A N 1
ATOM 1873 C CA . SER A 1 233 ? -8.207 -21.236 3.140 1.00 97.12 233 SER A CA 1
ATOM 1874 C C . SER A 1 233 ? -6.952 -20.531 3.649 1.00 97.12 233 SER A C 1
ATOM 1876 O O . SER A 1 233 ? -6.787 -19.321 3.470 1.00 97.12 233 SER A O 1
ATOM 1878 N N . GLU A 1 234 ? -6.055 -21.280 4.295 1.00 94.25 234 GLU A N 1
ATOM 1879 C CA . GLU A 1 234 ? -4.774 -20.746 4.772 1.00 94.25 234 GLU A CA 1
ATOM 1880 C C . GLU A 1 234 ? -3.787 -20.478 3.632 1.00 94.25 234 GLU A C 1
ATOM 1882 O O . GLU A 1 234 ? -3.040 -19.499 3.695 1.00 94.25 234 GLU A O 1
ATOM 1887 N N . GLU A 1 235 ? -3.801 -21.314 2.591 1.00 92.62 235 GLU A N 1
ATOM 1888 C CA . GLU A 1 235 ? -2.903 -21.199 1.439 1.00 92.62 235 GLU A CA 1
ATOM 1889 C C . GLU A 1 235 ? -3.171 -19.916 0.645 1.00 92.62 235 GLU A C 1
ATOM 1891 O O . GLU A 1 235 ? -2.248 -19.148 0.361 1.00 92.62 235 GLU A O 1
ATOM 1896 N N . LEU A 1 236 ? -4.448 -19.664 0.346 1.00 95.88 236 LEU A N 1
ATOM 1897 C CA . LEU A 1 236 ? -4.896 -18.527 -0.457 1.00 95.88 236 LEU A CA 1
ATOM 1898 C C . LEU A 1 236 ? -5.237 -17.288 0.387 1.00 95.88 236 LEU A C 1
ATOM 1900 O O . LEU A 1 236 ? -5.577 -16.242 -0.172 1.00 95.88 236 LEU A O 1
ATOM 1904 N N . ASN A 1 237 ? -5.128 -17.388 1.720 1.00 97.12 237 ASN A N 1
ATOM 1905 C CA . ASN A 1 237 ? -5.563 -16.376 2.687 1.00 97.12 237 ASN A CA 1
ATOM 1906 C C . ASN A 1 237 ? -7.029 -15.943 2.482 1.00 97.12 237 ASN A C 1
ATOM 1908 O O . ASN A 1 237 ? -7.326 -14.755 2.556 1.00 97.12 237 ASN A O 1
ATOM 1912 N N . LEU A 1 238 ? -7.946 -16.883 2.233 1.00 98.44 238 LEU A N 1
ATOM 1913 C CA . LEU A 1 238 ? -9.372 -16.568 2.066 1.00 98.44 238 LEU A CA 1
ATOM 1914 C C . LEU A 1 238 ? -10.065 -16.482 3.428 1.00 98.44 238 LEU A C 1
ATOM 1916 O O . LEU A 1 238 ? -9.914 -17.412 4.230 1.00 98.44 238 LEU A O 1
ATOM 1920 N N . PRO A 1 239 ? -10.822 -15.411 3.712 1.00 98.50 239 PRO A N 1
ATOM 1921 C CA . PRO A 1 239 ? -11.383 -15.178 5.031 1.00 98.50 239 PRO A CA 1
ATOM 1922 C C . PRO A 1 239 ? -12.712 -15.926 5.204 1.00 98.50 239 PRO A C 1
ATOM 1924 O O . PRO A 1 239 ? -13.358 -16.317 4.227 1.00 98.50 239 PRO A O 1
ATOM 1927 N N . LEU A 1 240 ? -13.137 -16.111 6.453 1.00 98.44 240 LEU A N 1
ATOM 1928 C CA . LEU A 1 240 ? -14.484 -16.617 6.753 1.00 98.44 240 LEU A CA 1
ATOM 1929 C C . LEU A 1 240 ? -15.576 -15.575 6.471 1.00 98.44 240 LEU A C 1
ATOM 1931 O O . LEU A 1 240 ? -16.664 -15.918 6.021 1.00 98.44 240 LEU A O 1
ATOM 1935 N N . ASN A 1 241 ? -15.266 -14.297 6.683 1.00 98.62 241 ASN A N 1
ATOM 1936 C CA . ASN A 1 241 ? -16.185 -13.180 6.510 1.00 98.62 241 ASN A CA 1
ATOM 1937 C C . ASN A 1 241 ? -15.513 -12.002 5.792 1.00 98.62 241 ASN A C 1
ATOM 1939 O O . ASN A 1 241 ? -14.288 -11.865 5.807 1.00 98.62 241 ASN A O 1
ATOM 1943 N N . SER A 1 242 ? -16.317 -11.132 5.178 1.00 98.81 242 SER A N 1
ATOM 1944 C CA . SER A 1 242 ? -15.810 -9.871 4.624 1.00 98.81 242 SER A CA 1
ATOM 1945 C C . SER A 1 242 ? -15.457 -8.912 5.766 1.00 98.81 242 SER A C 1
ATOM 1947 O O . SER A 1 242 ? -15.926 -9.065 6.894 1.00 98.81 242 SER A O 1
ATOM 1949 N N . SER A 1 243 ? -14.622 -7.915 5.492 1.00 98.88 243 SER A N 1
ATOM 1950 C CA . SER A 1 243 ? -14.183 -6.931 6.494 1.00 98.88 243 SER A CA 1
ATOM 1951 C C . SER A 1 243 ? -14.105 -5.536 5.893 1.00 98.88 243 SER A C 1
ATOM 1953 O O . SER A 1 243 ? -13.932 -5.409 4.687 1.00 98.88 243 SER A O 1
ATOM 1955 N N . ILE A 1 244 ? -14.199 -4.500 6.725 1.00 98.94 244 ILE A N 1
ATOM 1956 C CA . ILE A 1 244 ? -14.099 -3.090 6.325 1.00 98.94 244 ILE A CA 1
ATOM 1957 C C . ILE A 1 244 ? -13.054 -2.425 7.208 1.00 98.94 244 ILE A C 1
ATOM 1959 O O . ILE A 1 244 ? -13.014 -2.672 8.415 1.00 98.94 244 ILE A O 1
ATOM 1963 N N . SER A 1 245 ? -12.205 -1.593 6.616 1.00 98.81 245 SER A N 1
ATOM 1964 C CA . SER A 1 245 ? -11.189 -0.818 7.324 1.00 98.81 245 SER A CA 1
ATOM 1965 C C . SER A 1 245 ? -11.129 0.626 6.867 1.00 98.81 245 SER A C 1
ATOM 1967 O O . SER A 1 245 ? -11.496 0.933 5.736 1.00 98.81 245 SER A O 1
ATOM 1969 N N . VAL A 1 246 ? -10.564 1.469 7.725 1.00 98.81 246 VAL A N 1
ATOM 1970 C CA . VAL A 1 246 ? -10.128 2.824 7.393 1.00 98.81 246 VAL A CA 1
ATOM 1971 C C . VAL A 1 246 ? -8.629 2.795 7.103 1.00 98.81 246 VAL A C 1
ATOM 1973 O O . VAL A 1 246 ? -7.840 2.352 7.941 1.00 98.81 246 VAL A O 1
ATOM 1976 N N . THR A 1 247 ? -8.235 3.235 5.915 1.00 98.56 247 THR A N 1
ATOM 1977 C CA . THR A 1 247 ? -6.839 3.450 5.525 1.00 98.56 247 THR A CA 1
ATOM 1978 C C . THR A 1 247 ? -6.330 4.740 6.164 1.00 98.56 247 THR A C 1
ATOM 1980 O O . THR A 1 247 ? -6.967 5.780 6.029 1.00 98.56 247 THR A O 1
ATOM 1983 N N . LEU A 1 248 ? -5.201 4.681 6.870 1.00 97.25 248 LEU A N 1
ATOM 1984 C CA . LEU A 1 248 ? -4.608 5.823 7.573 1.00 97.25 248 LEU A CA 1
ATOM 1985 C C . LEU A 1 248 ? -3.701 6.646 6.651 1.00 97.25 248 LEU A C 1
ATOM 1987 O O . LEU A 1 248 ? -3.218 6.152 5.632 1.00 97.25 248 LEU A O 1
ATOM 1991 N N . HIS A 1 249 ? -3.441 7.898 7.018 1.00 95.56 249 HIS A N 1
ATOM 1992 C CA . HIS A 1 249 ? -2.588 8.780 6.229 1.00 95.56 249 HIS A CA 1
ATOM 1993 C C . HIS A 1 249 ? -1.122 8.328 6.228 1.00 95.56 249 HIS A C 1
ATOM 1995 O O . HIS A 1 249 ? -0.527 8.046 7.270 1.00 95.56 249 HIS A O 1
ATOM 2001 N N . SER A 1 250 ? -0.521 8.281 5.035 1.00 91.88 250 SER A N 1
ATOM 2002 C CA . SER A 1 250 ? 0.850 7.796 4.840 1.00 91.88 250 SER A CA 1
ATOM 2003 C C . SER A 1 250 ? 1.924 8.719 5.417 1.00 91.88 250 SER A C 1
ATOM 2005 O O . SER A 1 250 ? 3.036 8.256 5.657 1.00 91.88 250 SER A O 1
ATOM 2007 N N . ASP A 1 251 ? 1.595 9.989 5.657 1.00 90.44 251 ASP A N 1
ATOM 2008 C CA . ASP A 1 251 ? 2.503 10.945 6.312 1.00 90.44 251 ASP A CA 1
ATOM 2009 C C . ASP A 1 251 ? 2.847 10.505 7.742 1.00 90.44 251 ASP A C 1
ATOM 2011 O O . ASP A 1 251 ? 3.966 10.718 8.205 1.00 90.44 251 ASP A O 1
ATOM 2015 N N . ASP A 1 252 ? 1.907 9.839 8.419 1.00 90.25 252 ASP A N 1
ATOM 2016 C CA . ASP A 1 252 ? 2.075 9.392 9.800 1.00 90.25 252 ASP A CA 1
ATOM 2017 C C . ASP A 1 252 ? 2.578 7.950 9.866 1.00 90.25 252 ASP A C 1
ATOM 2019 O O . ASP A 1 252 ? 3.532 7.643 10.582 1.00 90.25 252 ASP A O 1
ATOM 2023 N N . LEU A 1 253 ? 1.945 7.046 9.109 1.00 91.50 253 LEU A N 1
ATOM 2024 C CA . LEU A 1 253 ? 2.190 5.605 9.186 1.00 91.50 253 LEU A CA 1
ATOM 2025 C C . LEU A 1 253 ? 2.229 4.966 7.799 1.00 91.50 253 LEU A C 1
ATOM 2027 O O . LEU A 1 253 ? 1.191 4.697 7.186 1.00 91.50 253 LEU A O 1
ATOM 2031 N N . CYS A 1 254 ? 3.431 4.643 7.328 1.00 93.31 254 CYS A N 1
ATOM 2032 C CA . CYS A 1 254 ? 3.614 3.970 6.052 1.00 93.31 254 CYS A CA 1
ATOM 2033 C C . CYS A 1 254 ? 4.792 2.989 6.020 1.00 93.31 254 CYS A C 1
ATOM 2035 O O . CYS A 1 254 ? 5.733 3.019 6.820 1.00 93.31 254 CYS A O 1
ATOM 2037 N N . THR A 1 255 ? 4.721 2.106 5.029 1.00 95.19 255 THR A N 1
ATOM 2038 C CA . THR A 1 255 ? 5.828 1.264 4.589 1.00 95.19 255 THR A CA 1
ATOM 2039 C C . THR A 1 255 ? 6.322 1.760 3.242 1.00 95.19 255 THR A C 1
ATOM 2041 O O . THR A 1 255 ? 5.521 1.928 2.320 1.00 95.19 255 THR A O 1
ATOM 2044 N N . LYS A 1 256 ? 7.637 1.922 3.101 1.00 95.06 256 LYS A N 1
ATOM 2045 C CA . LYS A 1 256 ? 8.300 2.126 1.815 1.00 95.06 256 LYS A CA 1
ATOM 2046 C C . LYS A 1 256 ? 8.897 0.810 1.345 1.00 95.06 256 LYS A C 1
ATOM 2048 O O . LYS A 1 256 ? 9.610 0.152 2.101 1.00 95.06 256 LYS A O 1
ATOM 2053 N N . THR A 1 257 ? 8.631 0.445 0.098 1.00 95.88 257 THR A N 1
ATOM 2054 C CA . THR A 1 257 ? 9.255 -0.712 -0.546 1.00 95.88 257 THR A CA 1
ATOM 2055 C C . THR A 1 257 ? 9.829 -0.289 -1.882 1.00 95.88 257 THR A C 1
ATOM 2057 O O . THR A 1 257 ? 9.162 0.364 -2.677 1.00 95.88 257 THR A O 1
ATOM 2060 N N . GLU A 1 258 ? 11.059 -0.701 -2.136 1.00 93.56 258 GLU A N 1
ATOM 2061 C CA . GLU A 1 258 ? 11.755 -0.559 -3.402 1.00 93.56 258 GLU A CA 1
ATOM 2062 C C . GLU A 1 258 ? 12.071 -1.952 -3.947 1.00 93.56 258 GLU A C 1
ATOM 2064 O O . GLU A 1 258 ? 12.535 -2.821 -3.211 1.00 93.56 258 GLU A O 1
ATOM 2069 N N . ILE A 1 259 ? 11.812 -2.185 -5.229 1.00 92.81 259 ILE A N 1
ATOM 2070 C CA . ILE A 1 259 ? 12.122 -3.443 -5.904 1.00 92.81 259 ILE A CA 1
ATOM 2071 C C . ILE A 1 259 ? 12.979 -3.142 -7.110 1.00 92.81 259 ILE A C 1
ATOM 2073 O O . ILE A 1 259 ? 12.543 -2.385 -7.969 1.00 92.81 259 ILE A O 1
ATOM 2077 N N . THR A 1 260 ? 14.145 -3.779 -7.180 1.00 86.50 260 THR A N 1
ATOM 2078 C CA . THR A 1 260 ? 15.016 -3.788 -8.357 1.00 86.50 260 THR A CA 1
ATOM 2079 C C . THR A 1 260 ? 15.020 -5.186 -8.971 1.00 86.50 260 THR A C 1
ATOM 2081 O O . THR A 1 260 ? 15.354 -6.143 -8.273 1.00 86.50 260 THR A O 1
ATOM 2084 N N . LEU A 1 261 ? 14.648 -5.337 -10.245 1.00 84.25 261 LEU A N 1
ATOM 2085 C CA . LEU A 1 261 ? 14.875 -6.584 -10.988 1.00 84.25 261 LEU A CA 1
ATOM 2086 C C . LEU A 1 261 ? 16.276 -6.579 -11.601 1.00 84.25 261 LEU A C 1
ATOM 2088 O O . LEU A 1 261 ? 16.746 -5.546 -12.075 1.00 84.25 261 LEU A O 1
ATOM 2092 N N . GLY A 1 262 ? 16.920 -7.737 -11.626 1.00 73.88 262 GLY A N 1
ATOM 2093 C CA . GLY A 1 262 ? 18.245 -7.906 -12.209 1.00 73.88 262 GLY A CA 1
ATOM 2094 C C . GLY A 1 262 ? 18.624 -9.375 -12.342 1.00 73.88 262 GLY A C 1
ATOM 2095 O O . GLY A 1 262 ? 17.814 -10.267 -12.077 1.00 73.88 262 GLY A O 1
ATOM 2096 N N . ASP A 1 263 ? 19.874 -9.609 -12.725 1.00 67.25 263 ASP A N 1
ATOM 2097 C CA . ASP A 1 263 ? 20.401 -10.942 -13.036 1.00 67.25 263 ASP A CA 1
ATOM 2098 C C . ASP A 1 263 ? 21.091 -11.587 -11.819 1.00 67.25 263 ASP A C 1
ATOM 2100 O O . ASP A 1 263 ? 22.093 -12.285 -11.938 1.00 67.25 263 ASP A O 1
ATOM 2104 N N . GLY A 1 264 ? 20.568 -11.316 -10.616 1.00 70.44 264 GLY A N 1
ATOM 2105 C CA . GLY A 1 264 ? 21.042 -11.955 -9.388 1.00 70.44 264 GLY A CA 1
ATOM 2106 C C . GLY A 1 264 ? 20.776 -13.463 -9.386 1.00 70.44 264 GLY A C 1
ATOM 2107 O O . GLY A 1 264 ? 19.939 -13.957 -10.139 1.00 70.44 264 GLY A O 1
ATOM 2108 N N . GLU A 1 265 ? 21.457 -14.196 -8.505 1.00 79.62 265 GLU A N 1
ATOM 2109 C CA . GLU A 1 265 ? 21.272 -15.651 -8.384 1.00 79.62 265 GLU A CA 1
ATOM 2110 C C . GLU A 1 265 ? 19.928 -16.010 -7.726 1.00 79.62 265 GLU A C 1
ATOM 2112 O O . GLU A 1 265 ? 19.278 -16.982 -8.116 1.00 79.62 265 GLU A O 1
ATOM 2117 N N . ASP A 1 266 ? 19.461 -15.175 -6.789 1.00 85.38 266 ASP A N 1
ATOM 2118 C CA . ASP A 1 266 ? 18.271 -15.418 -5.973 1.00 85.38 266 ASP A CA 1
ATOM 2119 C C . ASP A 1 266 ? 17.378 -14.183 -5.795 1.00 85.38 266 ASP A C 1
ATOM 2121 O O . ASP A 1 266 ? 17.806 -13.035 -5.917 1.00 85.38 266 ASP A O 1
ATOM 2125 N N . ASP A 1 267 ? 16.110 -14.437 -5.457 1.00 91.94 267 ASP A N 1
ATOM 2126 C CA . ASP A 1 267 ? 15.195 -13.407 -4.964 1.00 91.94 267 ASP A CA 1
ATOM 2127 C C . ASP A 1 267 ? 15.536 -13.072 -3.506 1.00 91.94 267 ASP A C 1
ATOM 2129 O O . ASP A 1 267 ? 15.476 -13.939 -2.626 1.00 91.94 267 ASP A O 1
ATOM 2133 N N . ILE A 1 268 ? 15.857 -11.807 -3.239 1.00 91.19 268 ILE A N 1
ATOM 2134 C CA . ILE A 1 268 ? 16.357 -11.338 -1.942 1.00 91.19 268 ILE A CA 1
ATOM 2135 C C . ILE A 1 268 ? 15.427 -10.258 -1.392 1.00 91.19 268 ILE A C 1
ATOM 2137 O O . ILE A 1 268 ? 14.999 -9.364 -2.123 1.00 91.19 268 ILE A O 1
ATOM 2141 N N . ILE A 1 269 ? 15.141 -10.312 -0.091 1.00 92.81 269 ILE A N 1
ATOM 2142 C CA . ILE A 1 269 ? 14.468 -9.240 0.642 1.00 92.81 269 ILE A CA 1
ATOM 2143 C C . ILE A 1 269 ? 15.373 -8.703 1.751 1.00 92.81 269 ILE A C 1
ATOM 2145 O O . ILE A 1 269 ? 15.937 -9.461 2.527 1.00 92.81 269 ILE A O 1
ATOM 2149 N N . CYS A 1 270 ? 15.475 -7.384 1.847 1.00 89.62 270 CYS A N 1
ATOM 2150 C CA . CYS A 1 270 ? 16.080 -6.662 2.952 1.00 89.62 270 CYS A CA 1
ATOM 2151 C C . CYS A 1 270 ? 14.968 -5.924 3.707 1.00 89.62 270 CYS A C 1
ATOM 2153 O O . CYS A 1 270 ? 14.398 -4.959 3.190 1.00 89.62 270 CYS A O 1
ATOM 2155 N N . LEU A 1 271 ? 14.625 -6.393 4.908 1.00 85.31 271 LEU A N 1
ATOM 2156 C CA . LEU A 1 271 ? 13.609 -5.784 5.768 1.00 85.31 271 LEU A CA 1
ATOM 2157 C C . LEU A 1 271 ? 14.298 -5.108 6.953 1.00 85.31 271 LEU A C 1
ATOM 2159 O O . LEU A 1 271 ? 14.919 -5.778 7.773 1.00 85.31 271 LEU A O 1
ATOM 2163 N N . ASN A 1 272 ? 14.188 -3.780 7.050 1.00 75.44 272 ASN A N 1
ATOM 2164 C CA . ASN A 1 272 ? 14.844 -2.978 8.094 1.00 75.44 272 ASN A CA 1
ATOM 2165 C C . ASN A 1 272 ? 16.356 -3.268 8.240 1.00 75.44 272 ASN A C 1
ATOM 2167 O O . ASN A 1 272 ? 16.883 -3.299 9.349 1.00 75.44 272 ASN A O 1
ATOM 2171 N N . GLY A 1 273 ? 17.046 -3.508 7.121 1.00 76.19 273 GLY A N 1
ATOM 2172 C CA . GLY A 1 273 ? 18.486 -3.782 7.095 1.00 76.19 273 GLY A CA 1
ATOM 2173 C C . GLY A 1 273 ? 18.873 -5.257 7.243 1.00 76.19 273 GLY A C 1
ATOM 2174 O O . GLY A 1 273 ? 20.041 -5.580 7.049 1.00 76.19 273 GLY A O 1
ATOM 2175 N N . ILE A 1 274 ? 17.924 -6.153 7.535 1.00 80.25 274 ILE A N 1
ATOM 2176 C CA . ILE A 1 274 ? 18.178 -7.596 7.633 1.00 80.25 274 ILE A CA 1
ATOM 2177 C C . ILE A 1 274 ? 17.866 -8.246 6.288 1.00 80.25 274 ILE A C 1
ATOM 2179 O O . ILE A 1 274 ? 16.732 -8.179 5.810 1.00 80.25 274 ILE A O 1
ATOM 2183 N N . GLU A 1 275 ? 18.880 -8.859 5.682 1.00 87.25 275 GLU A N 1
ATOM 2184 C CA . GLU A 1 275 ? 18.772 -9.528 4.389 1.00 87.25 275 GLU A CA 1
ATOM 2185 C C . GLU A 1 275 ? 18.432 -11.017 4.540 1.00 87.25 275 GLU A C 1
ATOM 2187 O O . GLU A 1 275 ? 19.069 -11.749 5.299 1.00 87.25 275 GLU A O 1
ATOM 2192 N N . GLU A 1 276 ? 17.435 -11.477 3.787 1.00 87.94 276 GLU A N 1
ATOM 2193 C CA . GLU A 1 276 ? 16.993 -12.865 3.745 1.00 87.94 276 GLU A CA 1
ATOM 2194 C C . GLU A 1 276 ? 16.635 -13.297 2.317 1.00 87.94 276 GLU A C 1
ATOM 2196 O O . GLU A 1 276 ? 16.107 -12.529 1.509 1.00 87.94 276 GLU A O 1
ATOM 2201 N N . SER A 1 277 ? 16.864 -14.576 2.013 1.00 88.75 277 SER A N 1
ATOM 2202 C CA . SER A 1 277 ? 16.369 -15.180 0.773 1.00 88.75 277 SER A CA 1
ATOM 2203 C C . SER A 1 277 ? 14.848 -15.312 0.828 1.00 88.75 277 SER A C 1
ATOM 2205 O O . SER A 1 277 ? 14.292 -15.893 1.766 1.00 88.75 277 SER A O 1
ATOM 2207 N N . VAL A 1 278 ? 14.167 -14.864 -0.229 1.00 88.69 278 VAL A N 1
ATOM 2208 C CA . VAL A 1 278 ? 12.709 -14.993 -0.372 1.00 88.69 278 VAL A CA 1
ATOM 2209 C C . VAL A 1 278 ? 12.270 -16.460 -0.324 1.00 88.69 278 VAL A C 1
ATOM 2211 O O . VAL A 1 278 ? 11.164 -16.764 0.126 1.00 88.69 278 VAL A O 1
ATOM 2214 N N . SER A 1 279 ? 13.146 -17.396 -0.699 1.00 86.38 279 SER A N 1
ATOM 2215 C CA . SER A 1 279 ? 12.887 -18.839 -0.635 1.00 86.38 279 SER A CA 1
ATOM 2216 C C . SER A 1 279 ? 12.525 -19.350 0.773 1.00 86.38 279 SER A C 1
ATOM 2218 O O . SER A 1 279 ? 11.807 -20.347 0.890 1.00 86.38 279 SER A O 1
ATOM 2220 N N . LYS A 1 280 ? 12.960 -18.650 1.830 1.00 88.56 280 LYS A N 1
ATOM 2221 C CA . LYS A 1 280 ? 12.664 -18.980 3.233 1.00 88.56 280 LYS A CA 1
ATOM 2222 C C . LYS A 1 280 ? 11.282 -18.499 3.681 1.00 88.56 280 LYS A C 1
ATOM 2224 O O . LYS A 1 280 ? 10.765 -18.974 4.689 1.00 88.56 280 LYS A O 1
ATOM 2229 N N . ASN A 1 281 ? 10.655 -17.592 2.930 1.00 89.75 281 ASN A N 1
ATOM 2230 C CA . ASN A 1 281 ? 9.369 -17.005 3.281 1.00 89.75 281 ASN A CA 1
ATOM 2231 C C . ASN A 1 281 ? 8.259 -17.475 2.319 1.00 89.75 281 ASN A C 1
ATOM 2233 O O . ASN A 1 281 ? 8.129 -16.954 1.206 1.00 89.75 281 ASN A O 1
ATOM 2237 N N . PRO A 1 282 ? 7.391 -18.416 2.734 1.00 91.81 282 PRO A N 1
ATOM 2238 C CA . PRO A 1 282 ? 6.374 -18.983 1.849 1.00 91.81 282 PRO A CA 1
ATOM 2239 C C . PRO A 1 282 ? 5.354 -17.950 1.349 1.00 91.81 282 PRO A C 1
ATOM 2241 O O . PRO A 1 282 ? 4.797 -18.122 0.266 1.00 91.81 282 PRO A O 1
ATOM 2244 N N . ARG A 1 283 ? 5.115 -16.864 2.098 1.00 93.31 283 ARG A N 1
ATOM 2245 C CA . ARG A 1 283 ? 4.198 -15.785 1.696 1.00 93.31 283 ARG A CA 1
ATOM 2246 C C . ARG A 1 283 ? 4.789 -14.973 0.544 1.00 93.31 283 ARG A C 1
ATOM 2248 O O . ARG A 1 283 ? 4.120 -14.793 -0.469 1.00 93.31 283 ARG A O 1
ATOM 2255 N N . LEU A 1 284 ? 6.056 -14.566 0.655 1.00 93.44 284 LEU A N 1
ATOM 2256 C CA . LEU A 1 284 ? 6.764 -13.848 -0.411 1.00 93.44 284 LEU A CA 1
ATOM 2257 C C . LEU A 1 284 ? 6.893 -14.696 -1.684 1.00 93.44 284 LEU A C 1
ATOM 2259 O O . LEU A 1 284 ? 6.656 -14.186 -2.779 1.00 93.44 284 LEU A O 1
ATOM 2263 N N . LYS A 1 285 ? 7.173 -16.002 -1.549 1.00 93.38 285 LYS A N 1
ATOM 2264 C CA . LYS A 1 285 ? 7.190 -16.934 -2.691 1.00 93.38 285 LYS A CA 1
ATOM 2265 C C . LYS A 1 285 ? 5.861 -16.962 -3.437 1.00 93.38 285 LYS A C 1
ATOM 2267 O O . LYS A 1 285 ? 5.865 -16.939 -4.663 1.00 93.38 285 LYS A O 1
ATOM 2272 N N . ARG A 1 286 ? 4.733 -17.012 -2.717 1.00 94.00 286 ARG A N 1
ATOM 2273 C CA . ARG A 1 286 ? 3.399 -16.993 -3.336 1.00 94.00 286 ARG A CA 1
ATOM 2274 C C . ARG A 1 286 ? 3.136 -15.687 -4.073 1.00 94.00 286 ARG A C 1
ATOM 2276 O O . ARG A 1 286 ? 2.672 -15.745 -5.207 1.00 94.00 286 ARG A O 1
ATOM 2283 N N . CYS A 1 287 ? 3.480 -14.544 -3.471 1.00 96.12 287 CYS A N 1
ATOM 2284 C CA . CYS A 1 287 ? 3.386 -13.250 -4.145 1.00 96.12 287 CYS A CA 1
ATOM 2285 C C . CYS A 1 287 ? 4.205 -13.261 -5.443 1.00 96.12 287 CYS A C 1
ATOM 2287 O O . CYS A 1 287 ? 3.637 -13.064 -6.506 1.00 96.12 287 CYS A O 1
ATOM 2289 N N . LEU A 1 288 ? 5.503 -13.577 -5.401 1.00 94.12 288 LEU A N 1
ATOM 2290 C CA . LEU A 1 288 ? 6.337 -13.597 -6.611 1.00 94.12 288 LEU A CA 1
ATOM 2291 C C . LEU A 1 288 ? 5.841 -14.574 -7.676 1.00 94.12 288 LEU A C 1
ATOM 2293 O O . LEU A 1 288 ? 5.845 -14.231 -8.857 1.00 94.12 288 LEU A O 1
ATOM 2297 N N . LYS A 1 289 ? 5.403 -15.770 -7.267 1.00 93.31 289 LYS A N 1
ATOM 2298 C CA . LYS A 1 289 ? 4.859 -16.777 -8.182 1.00 93.31 289 LYS A CA 1
ATOM 2299 C C . LYS A 1 289 ? 3.686 -16.206 -8.979 1.00 93.31 289 LYS A C 1
ATOM 2301 O O . LYS A 1 289 ? 3.754 -16.198 -10.206 1.00 93.31 289 LYS A O 1
ATOM 2306 N N . ILE A 1 290 ? 2.668 -15.667 -8.299 1.00 94.00 290 ILE A N 1
ATOM 2307 C CA . ILE A 1 290 ? 1.466 -15.177 -8.987 1.00 94.00 290 ILE A CA 1
ATOM 2308 C C . ILE A 1 290 ? 1.776 -13.987 -9.903 1.00 94.00 290 ILE A C 1
ATOM 2310 O O . ILE A 1 290 ? 1.230 -13.906 -11.002 1.00 94.00 290 ILE A O 1
ATOM 2314 N N . VAL A 1 291 ? 2.685 -13.091 -9.493 1.00 93.38 291 VAL A N 1
ATOM 2315 C CA . VAL A 1 291 ? 3.026 -11.901 -10.287 1.00 93.38 291 VAL A CA 1
ATOM 2316 C C . VAL A 1 291 ? 3.779 -12.293 -11.563 1.00 93.38 291 VAL A C 1
ATOM 2318 O O . VAL A 1 291 ? 3.510 -11.752 -12.632 1.00 93.38 291 VAL A O 1
ATOM 2321 N N . ARG A 1 292 ? 4.692 -13.269 -11.476 1.00 92.19 292 ARG A N 1
ATOM 2322 C CA . ARG A 1 292 ? 5.435 -13.795 -12.634 1.00 92.19 292 ARG A CA 1
ATOM 2323 C C . ARG A 1 292 ? 4.524 -14.541 -13.607 1.00 92.19 292 ARG A C 1
ATOM 2325 O O . ARG A 1 292 ? 4.650 -14.364 -14.818 1.00 92.19 292 ARG A O 1
ATOM 2332 N N . GLU A 1 293 ? 3.587 -15.339 -13.095 1.00 91.44 293 GLU A N 1
ATOM 2333 C CA . GLU A 1 293 ? 2.590 -16.042 -13.914 1.00 91.44 293 GLU A CA 1
ATOM 2334 C C . GLU A 1 293 ? 1.752 -15.052 -14.738 1.00 91.44 293 GLU A C 1
ATOM 2336 O O . GLU A 1 293 ? 1.630 -15.226 -15.952 1.00 91.44 293 GLU A O 1
ATOM 2341 N N . HIS A 1 294 ? 1.300 -13.959 -14.112 1.00 89.62 294 HIS A N 1
ATOM 2342 C CA . HIS A 1 294 ? 0.440 -12.937 -14.723 1.00 89.62 294 HIS A CA 1
ATOM 2343 C C . HIS A 1 294 ? 1.195 -11.772 -15.391 1.00 89.62 294 HIS A C 1
ATOM 2345 O O . HIS A 1 294 ? 0.564 -10.807 -15.822 1.00 89.62 294 HIS A O 1
ATOM 2351 N N . SER A 1 295 ? 2.527 -11.825 -15.485 1.00 86.25 295 SER A N 1
ATOM 2352 C CA . SER A 1 295 ? 3.331 -10.762 -16.103 1.00 86.25 295 SER A CA 1
ATOM 2353 C C . SER A 1 295 ? 3.029 -10.629 -17.600 1.00 86.25 295 SER A C 1
ATOM 2355 O O . SER A 1 295 ? 3.167 -11.607 -18.341 1.00 86.25 295 SER A O 1
ATOM 2357 N N . LYS A 1 296 ? 2.654 -9.415 -18.037 1.00 75.25 296 LYS A N 1
ATOM 2358 C CA . LYS A 1 296 ? 2.555 -9.023 -19.457 1.00 75.25 296 LYS A CA 1
ATOM 2359 C C . LYS A 1 296 ? 3.869 -8.485 -20.014 1.00 75.25 296 LYS A C 1
ATOM 2361 O O . LYS A 1 296 ? 4.148 -8.667 -21.195 1.00 75.25 296 LYS A O 1
ATOM 2366 N N . LYS A 1 297 ? 4.688 -7.858 -19.164 1.00 67.06 297 LYS A N 1
ATOM 2367 C CA . LYS A 1 297 ? 5.992 -7.288 -19.541 1.00 67.06 297 LYS A CA 1
ATOM 2368 C C . LYS A 1 297 ? 6.965 -8.333 -20.083 1.00 67.06 297 LYS A C 1
ATOM 2370 O O . LYS A 1 297 ? 7.796 -8.013 -20.925 1.00 67.06 297 LYS A O 1
ATOM 2375 N N . PHE A 1 298 ? 6.882 -9.562 -19.582 1.00 71.50 298 PHE A N 1
ATOM 2376 C CA . PHE A 1 298 ? 7.810 -10.633 -19.916 1.00 71.50 298 PHE A CA 1
ATOM 2377 C C . PHE A 1 298 ? 7.066 -11.791 -20.571 1.00 71.50 298 PHE A C 1
ATOM 2379 O O . PHE A 1 298 ? 6.161 -12.369 -19.974 1.00 71.50 298 PHE A O 1
ATOM 2386 N N . CYS A 1 299 ? 7.455 -12.144 -21.795 1.00 57.50 299 CYS A N 1
ATOM 2387 C CA . CYS A 1 299 ? 6.817 -13.225 -22.551 1.00 57.50 299 CYS A CA 1
ATOM 2388 C C . CYS A 1 299 ? 7.600 -14.540 -22.447 1.00 57.50 299 CYS A C 1
ATOM 2390 O O . CYS A 1 299 ? 7.007 -15.619 -22.463 1.00 57.50 299 CYS A O 1
ATOM 2392 N N . SER A 1 300 ? 8.925 -14.465 -22.294 1.00 63.81 300 SER A N 1
ATOM 2393 C CA . SER A 1 300 ? 9.784 -15.642 -22.162 1.00 63.81 300 SER A CA 1
ATOM 2394 C C . SER A 1 300 ? 9.867 -16.143 -20.714 1.00 63.81 300 SER A C 1
ATOM 2396 O O . SER A 1 300 ? 9.737 -15.381 -19.750 1.00 63.81 300 SER A O 1
ATOM 2398 N N . LYS A 1 301 ? 10.113 -17.450 -20.542 1.00 65.38 301 LYS A N 1
ATOM 2399 C CA . LYS A 1 301 ? 10.352 -18.044 -19.214 1.00 65.38 301 LYS A CA 1
ATOM 2400 C C . LYS A 1 301 ? 11.569 -17.426 -18.522 1.00 65.38 301 LYS A C 1
ATOM 2402 O O . LYS A 1 301 ? 11.530 -17.230 -17.313 1.00 65.38 301 LYS A O 1
ATOM 2407 N N . GLU A 1 302 ? 12.608 -17.107 -19.288 1.00 66.44 302 GLU A N 1
ATOM 2408 C CA . GLU A 1 302 ? 13.844 -16.498 -18.795 1.00 66.44 302 GLU A CA 1
ATOM 2409 C C . GLU A 1 302 ? 13.585 -15.105 -18.210 1.00 66.44 302 GLU A C 1
ATOM 2411 O O . GLU A 1 302 ? 13.917 -14.844 -17.055 1.00 66.44 302 GLU A O 1
ATOM 2416 N N . GLU A 1 303 ? 12.872 -14.241 -18.932 1.00 68.31 303 GLU A N 1
ATOM 2417 C CA . GLU A 1 303 ? 12.546 -12.899 -18.447 1.00 68.31 303 GLU A CA 1
ATOM 2418 C C . GLU A 1 303 ? 11.607 -12.921 -17.234 1.00 68.31 303 GLU A C 1
ATOM 2420 O O . GLU A 1 303 ? 11.813 -12.175 -16.276 1.00 68.31 303 GLU A O 1
ATOM 2425 N N . LYS A 1 304 ? 10.619 -13.828 -17.222 1.00 70.19 304 LYS A N 1
ATOM 2426 C CA . LYS A 1 304 ? 9.765 -14.059 -16.043 1.00 70.19 304 LYS A CA 1
ATOM 2427 C C . LYS A 1 304 ? 10.558 -14.586 -14.843 1.00 70.19 304 LYS A C 1
ATOM 2429 O O . LYS A 1 304 ? 10.117 -14.420 -13.706 1.00 70.19 304 LYS A O 1
ATOM 2434 N N . SER A 1 305 ? 11.708 -15.220 -15.079 1.00 72.50 305 SER A N 1
ATOM 2435 C CA . SER A 1 305 ? 12.579 -15.773 -14.040 1.00 72.50 305 SER A CA 1
ATOM 2436 C C . SER A 1 305 ? 13.613 -14.789 -13.488 1.00 72.50 305 SER A C 1
ATOM 2438 O O . SER A 1 305 ? 14.297 -15.148 -12.525 1.00 72.50 305 SER A O 1
ATOM 2440 N N . LYS A 1 306 ? 13.683 -13.556 -14.024 1.00 80.38 306 LYS A N 1
ATOM 2441 C CA . LYS A 1 306 ? 14.548 -12.495 -13.489 1.00 80.38 306 LYS A CA 1
ATOM 2442 C C . LYS A 1 306 ? 14.331 -12.323 -11.992 1.00 80.38 306 LYS A C 1
ATOM 2444 O O . LYS A 1 306 ? 13.193 -12.295 -11.507 1.00 80.38 306 LYS A O 1
ATOM 2449 N N . LYS A 1 307 ? 15.435 -12.234 -11.259 1.00 87.69 307 LYS A N 1
ATOM 2450 C CA . LYS A 1 307 ? 15.408 -12.142 -9.803 1.00 87.69 307 LYS A CA 1
ATOM 2451 C C . LYS A 1 307 ? 15.148 -10.716 -9.362 1.00 87.69 307 LYS A C 1
ATOM 2453 O O . LYS A 1 307 ? 15.437 -9.761 -10.083 1.00 87.69 307 LYS A O 1
ATOM 2458 N N . CYS A 1 308 ? 14.579 -10.571 -8.173 1.00 90.00 308 CYS A N 1
ATOM 2459 C CA . CYS A 1 308 ? 14.332 -9.269 -7.579 1.00 90.00 308 CYS A CA 1
ATOM 2460 C C . CYS A 1 308 ? 15.074 -9.088 -6.256 1.00 90.00 308 CYS A C 1
ATOM 2462 O O . CYS A 1 308 ? 15.051 -9.964 -5.390 1.00 90.00 308 CYS A O 1
ATOM 2464 N N . LYS A 1 309 ? 15.646 -7.898 -6.075 1.00 90.44 309 LYS A N 1
ATOM 2465 C CA . LYS A 1 309 ? 16.059 -7.377 -4.775 1.00 90.44 309 LYS A CA 1
ATOM 2466 C C . LYS A 1 309 ? 14.965 -6.454 -4.253 1.00 90.44 309 LYS A C 1
ATOM 2468 O O . LYS A 1 309 ? 14.651 -5.446 -4.884 1.00 90.44 309 LYS A O 1
ATOM 2473 N N . ILE A 1 310 ? 14.391 -6.806 -3.112 1.00 94.00 310 ILE A N 1
ATOM 2474 C CA . ILE A 1 310 ? 13.338 -6.061 -2.424 1.00 94.00 310 ILE A CA 1
ATOM 2475 C C . ILE A 1 310 ? 13.972 -5.382 -1.211 1.00 94.00 310 ILE A C 1
ATOM 2477 O O . ILE A 1 310 ? 14.564 -6.056 -0.378 1.00 94.00 310 ILE A O 1
ATOM 2481 N N . VAL A 1 311 ? 13.833 -4.070 -1.070 1.00 93.06 311 VAL A N 1
ATOM 2482 C CA . VAL A 1 311 ? 14.248 -3.322 0.124 1.00 93.06 311 VAL A CA 1
ATOM 2483 C C . VAL A 1 311 ? 13.010 -2.686 0.728 1.00 93.06 311 VAL A C 1
ATOM 2485 O O . VAL A 1 311 ? 12.308 -1.945 0.046 1.00 93.06 311 VAL A O 1
ATOM 2488 N N . SER A 1 312 ? 12.714 -2.980 1.991 1.00 92.50 312 SER A N 1
ATOM 2489 C CA . SER A 1 312 ? 11.512 -2.482 2.657 1.00 92.50 312 SER A CA 1
ATOM 2490 C C . SER A 1 312 ? 11.817 -1.920 4.040 1.00 92.50 312 SER A C 1
ATOM 2492 O O . SER A 1 312 ? 12.522 -2.543 4.836 1.00 92.50 312 SER A O 1
ATOM 2494 N N . THR A 1 313 ? 11.234 -0.762 4.342 1.00 91.44 313 THR A N 1
ATOM 2495 C CA . THR A 1 313 ? 11.364 -0.071 5.631 1.00 91.44 313 THR A CA 1
ATOM 2496 C C . THR A 1 313 ? 10.024 0.505 6.081 1.00 91.44 313 THR A C 1
ATOM 2498 O O . THR A 1 313 ? 9.201 0.917 5.265 1.00 91.44 313 THR A O 1
ATOM 2501 N N . ASN A 1 314 ? 9.797 0.538 7.393 1.00 88.62 314 ASN A N 1
ATOM 2502 C CA . ASN A 1 314 ? 8.629 1.183 8.001 1.00 88.62 314 ASN A CA 1
ATOM 2503 C C . ASN A 1 314 ? 9.071 2.467 8.711 1.00 88.62 314 ASN A C 1
ATOM 2505 O O . ASN A 1 314 ? 10.137 2.478 9.324 1.00 88.62 314 ASN A O 1
ATOM 2509 N N . ASN A 1 315 ? 8.247 3.519 8.693 1.00 86.44 315 ASN A N 1
ATOM 2510 C CA . ASN A 1 315 ? 8.490 4.722 9.509 1.00 86.44 315 ASN A CA 1
ATOM 2511 C C . ASN A 1 315 ? 7.973 4.580 10.960 1.00 86.44 315 ASN A C 1
ATOM 2513 O O . ASN A 1 315 ? 8.030 5.524 11.744 1.00 86.44 315 ASN A O 1
ATOM 2517 N N . PHE A 1 316 ? 7.493 3.390 11.334 1.00 79.75 316 PHE A N 1
ATOM 2518 C CA . PHE A 1 316 ? 7.058 3.028 12.681 1.00 79.75 316 PHE A CA 1
ATOM 2519 C C . PHE A 1 316 ? 7.734 1.727 13.146 1.00 79.75 316 PHE A C 1
ATOM 2521 O O . PHE A 1 316 ? 8.105 0.894 12.310 1.00 79.75 316 PHE A O 1
ATOM 2528 N N . PRO A 1 317 ? 7.895 1.510 14.468 1.00 65.81 317 PRO A N 1
ATOM 2529 C CA . PRO A 1 317 ? 8.596 0.335 14.973 1.00 65.81 317 PRO A CA 1
ATOM 2530 C C . PRO A 1 317 ? 7.903 -0.964 14.549 1.00 65.81 317 PRO A C 1
ATOM 2532 O O . PRO A 1 317 ? 6.686 -1.132 14.683 1.00 65.81 317 PRO A O 1
ATOM 2535 N N . THR A 1 318 ? 8.691 -1.910 14.042 1.00 62.41 318 THR A N 1
ATOM 2536 C CA . THR A 1 318 ? 8.180 -3.235 13.678 1.00 62.41 318 THR A CA 1
ATOM 2537 C C . THR A 1 318 ? 7.808 -3.989 14.952 1.00 62.41 318 THR A C 1
ATOM 2539 O O . THR A 1 318 ? 8.537 -3.937 15.932 1.00 62.41 318 THR A O 1
ATOM 2542 N N . GLY A 1 319 ? 6.652 -4.656 14.963 1.00 57.59 319 GLY A N 1
ATOM 2543 C CA . GLY A 1 319 ? 6.181 -5.389 16.145 1.00 57.59 319 GLY A CA 1
ATOM 2544 C C . GLY A 1 319 ? 5.370 -4.559 17.147 1.00 57.59 319 GLY A C 1
ATOM 2545 O O . GLY A 1 319 ? 4.682 -5.153 17.970 1.00 57.59 319 GLY A O 1
ATOM 2546 N N . ALA A 1 320 ? 5.293 -3.228 17.002 1.00 59.78 320 ALA A N 1
ATOM 2547 C CA . ALA A 1 320 ? 4.524 -2.333 17.884 1.00 59.78 320 ALA A CA 1
ATOM 2548 C C . ALA A 1 320 ? 2.990 -2.488 17.805 1.00 59.78 320 ALA A C 1
ATOM 2550 O O . ALA A 1 320 ? 2.252 -1.592 18.192 1.00 59.78 320 ALA A O 1
ATOM 2551 N N . GLY A 1 321 ? 2.474 -3.584 17.244 1.00 63.94 321 GLY A N 1
ATOM 2552 C CA . GLY A 1 321 ? 1.037 -3.840 17.135 1.00 63.94 321 GLY A CA 1
ATOM 2553 C C . GLY A 1 321 ? 0.300 -3.090 16.020 1.00 63.94 321 GLY A C 1
ATOM 2554 O O . GLY A 1 321 ? -0.857 -3.411 15.782 1.00 63.94 321 GLY A O 1
ATOM 2555 N N . LEU A 1 322 ? 0.962 -2.198 15.277 1.00 70.88 322 LEU A N 1
ATOM 2556 C CA . LEU A 1 322 ? 0.371 -1.313 14.254 1.00 70.88 322 LEU A CA 1
ATOM 2557 C C . LEU A 1 322 ? 0.237 -1.947 12.853 1.00 70.88 322 LEU A C 1
ATOM 2559 O O . LEU A 1 322 ? 0.503 -1.309 11.843 1.00 70.88 322 LEU A O 1
ATOM 2563 N N . ALA A 1 323 ? -0.114 -3.234 12.783 1.00 70.50 323 ALA A N 1
ATOM 2564 C CA . ALA A 1 323 ? -0.347 -3.958 11.524 1.00 70.50 323 ALA A CA 1
ATOM 2565 C C . ALA A 1 323 ? 0.769 -3.838 10.448 1.00 70.50 323 ALA A C 1
ATOM 2567 O O . ALA A 1 323 ? 0.474 -3.857 9.254 1.00 70.50 323 ALA A O 1
ATOM 2568 N N . SER A 1 324 ? 2.052 -3.827 10.843 1.00 81.69 324 SER A N 1
ATOM 2569 C CA . SER A 1 324 ? 3.212 -3.691 9.929 1.00 81.69 324 SER A CA 1
ATOM 2570 C C . SER A 1 324 ? 3.214 -4.658 8.737 1.00 81.69 324 SER A C 1
ATOM 2572 O O . SER A 1 324 ? 3.672 -4.320 7.649 1.00 81.69 324 SER A O 1
ATOM 2574 N N . SER A 1 325 ? 2.684 -5.873 8.914 1.00 89.62 325 SER A N 1
ATOM 2575 C CA . SER A 1 325 ? 2.581 -6.841 7.815 1.00 89.62 325 SER A CA 1
ATOM 2576 C C . SER A 1 325 ? 1.578 -6.423 6.732 1.00 89.62 325 SER A C 1
ATOM 2578 O O . SER A 1 325 ? 1.785 -6.748 5.569 1.00 89.62 325 SER A O 1
ATOM 2580 N N . ALA A 1 326 ? 0.496 -5.720 7.079 1.00 92.94 326 ALA A N 1
ATOM 2581 C CA . ALA A 1 326 ? -0.524 -5.328 6.111 1.00 92.94 326 ALA A CA 1
ATOM 2582 C C . ALA A 1 326 ? 0.021 -4.263 5.151 1.00 92.94 326 ALA A C 1
ATOM 2584 O O . ALA A 1 326 ? 0.006 -4.471 3.939 1.00 92.94 326 ALA A O 1
ATOM 2585 N N . SER A 1 327 ? 0.584 -3.176 5.686 1.00 95.19 327 SER A N 1
ATOM 2586 C CA . SER A 1 327 ? 1.214 -2.128 4.876 1.00 95.19 327 SER A CA 1
ATOM 2587 C C . SER A 1 327 ? 2.411 -2.668 4.086 1.00 95.19 327 SER A C 1
ATOM 2589 O O . SER A 1 327 ? 2.534 -2.384 2.898 1.00 95.19 327 SER A O 1
ATOM 2591 N N . GLY A 1 328 ? 3.241 -3.531 4.686 1.00 95.44 328 GLY A N 1
ATOM 2592 C CA . GLY A 1 328 ? 4.392 -4.125 4.002 1.00 95.44 328 GLY A CA 1
ATOM 2593 C C . GLY A 1 328 ? 4.025 -4.975 2.787 1.00 95.44 328 GLY A C 1
ATOM 2594 O O . GLY A 1 328 ? 4.573 -4.768 1.706 1.00 95.44 328 GLY A O 1
ATOM 2595 N N . TYR A 1 329 ? 3.061 -5.891 2.918 1.00 97.12 329 TYR A N 1
ATOM 2596 C CA . TYR A 1 329 ? 2.632 -6.711 1.778 1.00 97.12 329 TYR A CA 1
ATOM 2597 C C . TYR A 1 329 ? 1.805 -5.929 0.751 1.00 97.12 329 TYR A C 1
ATOM 2599 O O . TYR A 1 329 ? 1.840 -6.283 -0.425 1.00 97.12 329 TYR A O 1
ATOM 2607 N N . ALA A 1 330 ? 1.112 -4.859 1.148 1.00 98.25 330 ALA A N 1
ATOM 2608 C CA . ALA A 1 330 ? 0.448 -3.959 0.207 1.00 98.25 330 ALA A CA 1
ATOM 2609 C C . ALA A 1 330 ? 1.471 -3.178 -0.631 1.00 98.25 330 ALA A C 1
ATOM 2611 O O . ALA A 1 330 ? 1.357 -3.112 -1.854 1.00 98.25 330 ALA A O 1
ATOM 2612 N N . CYS A 1 331 ? 2.517 -2.656 0.015 1.00 97.69 331 CYS A N 1
ATOM 2613 C CA . CYS A 1 331 ? 3.605 -1.949 -0.658 1.00 97.69 331 CYS A CA 1
ATOM 2614 C C . CYS A 1 331 ? 4.358 -2.874 -1.619 1.00 97.69 331 CYS A C 1
ATOM 2616 O O . CYS A 1 331 ? 4.538 -2.555 -2.795 1.00 97.69 331 CYS A O 1
ATOM 2618 N N . LEU A 1 332 ? 4.692 -4.081 -1.148 1.00 97.44 332 LEU A N 1
ATOM 2619 C CA . LEU A 1 332 ? 5.279 -5.134 -1.967 1.00 97.44 332 LEU A CA 1
ATOM 2620 C C . LEU A 1 332 ? 4.399 -5.467 -3.176 1.00 97.44 332 LEU A C 1
ATOM 2622 O O . LEU A 1 332 ? 4.902 -5.508 -4.294 1.00 97.44 332 LEU A O 1
ATOM 2626 N N . ALA A 1 333 ? 3.101 -5.705 -2.972 1.00 97.94 333 ALA A N 1
ATOM 2627 C CA . ALA A 1 333 ? 2.171 -6.031 -4.049 1.00 97.94 333 ALA A CA 1
ATOM 2628 C C . ALA A 1 333 ? 2.076 -4.905 -5.083 1.00 97.94 333 ALA A C 1
ATOM 2630 O O . ALA A 1 333 ? 2.085 -5.177 -6.284 1.00 97.94 333 ALA A O 1
ATOM 2631 N N . LYS A 1 334 ? 2.052 -3.642 -4.634 1.00 96.94 334 LYS A N 1
ATOM 2632 C CA . LYS A 1 334 ? 2.063 -2.473 -5.517 1.00 96.94 334 LYS A CA 1
ATOM 2633 C C . LYS A 1 334 ? 3.330 -2.429 -6.371 1.00 96.94 334 LYS A C 1
ATOM 2635 O O . LYS A 1 334 ? 3.222 -2.267 -7.587 1.00 96.94 334 LYS A O 1
ATOM 2640 N N . CYS A 1 335 ? 4.504 -2.612 -5.766 1.00 95.50 335 CYS A N 1
ATOM 2641 C CA . CYS A 1 335 ? 5.773 -2.633 -6.493 1.00 95.50 335 CYS A CA 1
ATOM 2642 C C . CYS A 1 335 ? 5.882 -3.832 -7.439 1.00 95.50 335 CYS A C 1
ATOM 2644 O O . CYS A 1 335 ? 6.222 -3.644 -8.603 1.00 95.50 335 CYS A O 1
ATOM 2646 N N . LEU A 1 336 ? 5.567 -5.045 -6.971 1.00 94.56 336 LEU A N 1
ATOM 2647 C CA . LEU A 1 336 ? 5.642 -6.268 -7.772 1.00 94.56 336 LEU A CA 1
ATOM 2648 C C . LEU A 1 336 ? 4.695 -6.208 -8.968 1.00 94.56 336 LEU A C 1
ATOM 2650 O O . LEU A 1 336 ? 5.140 -6.397 -10.097 1.00 94.56 336 LEU A O 1
ATOM 2654 N N . GLY A 1 337 ? 3.417 -5.895 -8.736 1.00 93.06 337 GLY A N 1
ATOM 2655 C CA . GLY A 1 337 ? 2.431 -5.782 -9.808 1.00 93.06 337 GLY A CA 1
ATOM 2656 C C . GLY A 1 337 ? 2.842 -4.759 -10.868 1.00 93.06 337 GLY A C 1
ATOM 2657 O O . GLY A 1 337 ? 2.709 -5.015 -12.058 1.00 93.06 337 GLY A O 1
ATOM 2658 N N . THR A 1 338 ? 3.457 -3.649 -10.446 1.00 90.25 338 THR A N 1
ATOM 2659 C CA . THR A 1 338 ? 3.954 -2.613 -11.363 1.00 90.25 338 THR A CA 1
ATOM 2660 C C . THR A 1 338 ? 5.210 -3.050 -12.122 1.00 90.25 338 THR A C 1
ATOM 2662 O O . THR A 1 338 ? 5.272 -2.915 -13.339 1.00 90.25 338 THR A O 1
ATOM 2665 N N . VAL A 1 339 ? 6.238 -3.562 -11.434 1.00 87.25 339 VAL A N 1
ATOM 2666 C CA . VAL A 1 339 ? 7.546 -3.833 -12.061 1.00 87.25 339 VAL A CA 1
ATOM 2667 C C . VAL A 1 339 ? 7.489 -4.994 -13.059 1.00 87.25 339 VAL A C 1
ATOM 2669 O O . VAL A 1 339 ? 8.236 -4.987 -14.042 1.00 87.25 339 VAL A O 1
ATOM 2672 N N . TYR A 1 340 ? 6.577 -5.945 -12.827 1.00 85.12 340 TYR A N 1
ATOM 2673 C CA . TYR A 1 340 ? 6.286 -7.079 -13.705 1.00 85.12 340 TYR A CA 1
ATOM 2674 C C . TYR A 1 340 ? 5.125 -6.823 -14.684 1.00 85.12 340 TYR A C 1
ATOM 2676 O O . TYR A 1 340 ? 4.856 -7.699 -15.506 1.00 85.12 340 TYR A O 1
ATOM 2684 N N . ASP A 1 341 ? 4.449 -5.670 -14.617 1.00 85.12 341 ASP A N 1
ATOM 2685 C CA . ASP A 1 341 ? 3.221 -5.374 -15.378 1.00 85.12 341 ASP A CA 1
ATOM 2686 C C . ASP A 1 341 ? 2.210 -6.534 -15.305 1.00 85.12 341 ASP A C 1
ATOM 2688 O O . ASP A 1 341 ? 1.864 -7.178 -16.300 1.00 85.12 341 ASP A O 1
ATOM 2692 N N . ALA A 1 342 ? 1.849 -6.914 -14.080 1.00 87.25 342 ALA A N 1
ATOM 2693 C CA . ALA A 1 342 ? 1.025 -8.087 -13.838 1.00 87.25 342 ALA A CA 1
ATOM 2694 C C . ALA A 1 342 ? -0.447 -7.793 -14.128 1.00 87.25 342 ALA A C 1
ATOM 2696 O O . ALA A 1 342 ? -1.049 -6.911 -13.520 1.00 87.25 342 ALA A O 1
ATOM 2697 N N . TYR A 1 343 ? -1.054 -8.573 -15.020 1.00 88.44 343 TYR A N 1
ATOM 2698 C CA . TYR A 1 343 ? -2.466 -8.433 -15.365 1.00 88.44 343 TYR A CA 1
ATOM 2699 C C . TYR A 1 343 ? -3.359 -9.215 -14.405 1.00 88.44 343 TYR A C 1
ATOM 2701 O O . TYR A 1 343 ? -3.935 -10.246 -14.745 1.00 88.44 343 TYR A O 1
ATOM 2709 N N . ILE A 1 344 ? -3.421 -8.722 -13.175 1.00 92.44 344 ILE A N 1
ATOM 2710 C CA . ILE A 1 344 ? -4.237 -9.250 -12.086 1.00 92.44 344 ILE A CA 1
ATOM 2711 C C . ILE A 1 344 ? -4.557 -8.106 -11.122 1.00 92.44 344 ILE A C 1
ATOM 2713 O O . ILE A 1 344 ? -3.800 -7.141 -11.027 1.00 92.44 344 ILE A O 1
ATOM 2717 N N . ASP A 1 345 ? -5.654 -8.203 -10.377 1.00 94.88 345 ASP A N 1
ATOM 2718 C CA . ASP A 1 345 ? -5.921 -7.256 -9.299 1.00 94.88 345 ASP A CA 1
ATOM 2719 C C . ASP A 1 345 ? -4.819 -7.343 -8.221 1.00 94.88 345 ASP A C 1
ATOM 2721 O O . ASP A 1 345 ? -4.575 -8.394 -7.618 1.00 94.88 345 ASP A O 1
ATOM 2725 N N . HIS A 1 346 ? -4.125 -6.231 -7.965 1.00 96.25 346 HIS A N 1
ATOM 2726 C CA . HIS A 1 346 ? -2.999 -6.198 -7.026 1.00 96.25 346 HIS A CA 1
ATOM 2727 C C . HIS A 1 346 ? -3.420 -6.492 -5.574 1.00 96.25 346 HIS A C 1
ATOM 2729 O O . HIS A 1 346 ? -2.584 -6.904 -4.764 1.00 96.25 346 HIS A O 1
ATOM 2735 N N . SER A 1 347 ? -4.702 -6.335 -5.231 1.00 98.00 347 SER A N 1
ATOM 2736 C CA . SER A 1 347 ? -5.236 -6.724 -3.926 1.00 98.00 347 SER A CA 1
ATOM 2737 C C . SER A 1 347 ? -5.183 -8.243 -3.708 1.00 98.00 347 SER A C 1
ATOM 2739 O O . SER A 1 347 ? -4.973 -8.673 -2.572 1.00 98.00 347 SER A O 1
ATOM 2741 N N . ILE A 1 348 ? -5.228 -9.056 -4.774 1.00 98.25 348 ILE A N 1
ATOM 2742 C CA . ILE A 1 348 ? -5.011 -10.513 -4.711 1.00 98.25 348 ILE A CA 1
ATOM 2743 C C . ILE A 1 348 ? -3.558 -10.815 -4.329 1.00 98.25 348 ILE A C 1
ATOM 2745 O O . ILE A 1 348 ? -3.301 -11.623 -3.433 1.00 98.25 348 ILE A O 1
ATOM 2749 N N . ILE A 1 349 ? -2.598 -10.127 -4.958 1.00 98.12 349 ILE A N 1
ATOM 2750 C CA . ILE A 1 349 ? -1.165 -10.275 -4.654 1.00 98.12 349 ILE A CA 1
ATOM 2751 C C . ILE A 1 349 ? -0.912 -9.937 -3.178 1.00 98.12 349 ILE A C 1
ATOM 2753 O O . ILE A 1 349 ? -0.248 -10.698 -2.468 1.00 98.12 349 ILE A O 1
ATOM 2757 N N . ALA A 1 350 ? -1.483 -8.824 -2.704 1.00 98.25 350 ALA A N 1
ATOM 2758 C CA . ALA A 1 350 ? -1.377 -8.390 -1.315 1.00 98.25 350 ALA A CA 1
ATOM 2759 C C . ALA A 1 350 ? -1.998 -9.419 -0.353 1.00 98.25 350 ALA A C 1
ATOM 2761 O O . ALA A 1 350 ? -1.347 -9.818 0.616 1.00 98.25 350 ALA A O 1
ATOM 2762 N N . ARG A 1 351 ? -3.210 -9.914 -0.656 1.00 98.38 351 ARG A N 1
ATOM 2763 C CA . ARG A 1 351 ? -3.927 -10.927 0.139 1.00 98.38 351 ARG A CA 1
ATOM 2764 C C . ARG A 1 351 ? -3.095 -12.190 0.340 1.00 98.38 351 ARG A C 1
ATOM 2766 O O . ARG A 1 351 ? -2.995 -12.682 1.463 1.00 98.38 351 ARG A O 1
ATOM 2773 N N . LEU A 1 352 ? -2.474 -12.718 -0.717 1.00 97.19 352 LEU A N 1
ATOM 2774 C CA . LEU A 1 352 ? -1.651 -13.938 -0.654 1.00 97.19 352 LEU A CA 1
ATOM 2775 C C . LEU A 1 352 ? -0.441 -13.801 0.279 1.00 97.19 352 LEU A C 1
ATOM 2777 O O . LEU A 1 352 ? -0.015 -14.780 0.906 1.00 97.19 352 LEU A O 1
ATOM 2781 N N . GLY A 1 353 ? 0.074 -12.581 0.400 1.00 95.50 353 GLY A N 1
ATOM 2782 C CA . GLY A 1 353 ? 1.128 -12.227 1.333 1.00 95.50 353 GLY A CA 1
ATOM 2783 C C . GLY A 1 353 ? 0.624 -12.100 2.769 1.00 95.50 353 GLY A C 1
ATOM 2784 O O . GLY A 1 353 ? 1.066 -12.813 3.675 1.00 95.50 353 GLY A O 1
ATOM 2785 N N . SER A 1 354 ? -0.356 -11.224 2.974 1.00 95.44 354 SER A N 1
ATOM 2786 C CA . SER A 1 354 ? -1.045 -11.021 4.247 1.00 95.44 354 SER A CA 1
ATOM 2787 C C . SER A 1 354 ? -2.490 -10.608 3.976 1.00 95.44 354 SER A C 1
ATOM 2789 O O . SER A 1 354 ? -2.716 -9.601 3.320 1.00 95.44 354 SER A O 1
ATOM 2791 N N . GLY A 1 355 ? -3.475 -11.354 4.489 1.00 96.62 355 GLY A N 1
ATOM 2792 C CA . GLY A 1 355 ? -4.892 -11.161 4.137 1.00 96.62 355 GLY A CA 1
ATOM 2793 C C . GLY A 1 355 ? -5.361 -9.701 4.197 1.00 96.62 355 GLY A C 1
ATOM 2794 O O . GLY A 1 355 ? -5.830 -9.165 3.201 1.00 96.62 355 GLY A O 1
ATOM 2795 N N . SER A 1 356 ? -5.133 -9.010 5.320 1.00 96.94 356 SER A N 1
ATOM 2796 C CA . SER A 1 356 ? -5.528 -7.603 5.503 1.00 96.94 356 SER A CA 1
ATOM 2797 C C . SER A 1 356 ? -4.738 -6.586 4.668 1.00 96.94 356 SER A C 1
ATOM 2799 O O . SER A 1 356 ? -5.147 -5.427 4.601 1.00 96.94 356 SER A O 1
ATOM 2801 N N . ALA A 1 357 ? -3.636 -6.985 4.023 1.00 98.19 357 ALA A N 1
ATOM 2802 C CA . ALA A 1 357 ? -2.864 -6.110 3.142 1.00 98.19 357 ALA A CA 1
ATOM 2803 C C . ALA A 1 357 ? -3.664 -5.674 1.912 1.00 98.19 357 ALA A C 1
ATOM 2805 O O . ALA A 1 357 ? -3.463 -4.567 1.422 1.00 98.19 357 ALA A O 1
ATOM 2806 N N . CYS A 1 358 ? -4.608 -6.500 1.440 1.00 98.62 358 CYS A N 1
ATOM 2807 C CA . CYS A 1 358 ? -5.455 -6.153 0.297 1.00 98.62 358 CYS A CA 1
ATOM 2808 C C . CYS A 1 358 ? -6.193 -4.821 0.504 1.00 98.62 358 CYS A C 1
ATOM 2810 O O . CYS A 1 358 ? -6.317 -4.039 -0.433 1.00 98.62 358 CYS A O 1
ATOM 2812 N N . ARG A 1 359 ? -6.596 -4.506 1.743 1.00 98.69 359 ARG A N 1
ATOM 2813 C CA . ARG A 1 359 ? -7.320 -3.269 2.058 1.00 98.69 359 ARG A CA 1
ATOM 2814 C C . ARG A 1 359 ? -6.437 -2.019 2.039 1.00 98.69 359 ARG A C 1
ATOM 2816 O O . ARG A 1 359 ? -6.939 -0.947 1.745 1.00 98.69 359 ARG A O 1
ATOM 2823 N N . SER A 1 360 ? -5.127 -2.151 2.256 1.00 98.50 360 SER A N 1
ATOM 2824 C CA . SER A 1 360 ? -4.175 -1.030 2.131 1.00 98.50 360 SER A CA 1
ATOM 2825 C C . SER A 1 360 ? -3.878 -0.645 0.673 1.00 98.50 360 SER A C 1
ATOM 2827 O O . SER A 1 360 ? -3.158 0.324 0.427 1.00 98.50 360 SER A O 1
ATOM 2829 N N . MET A 1 361 ? -4.408 -1.380 -0.312 1.00 98.12 361 MET A N 1
ATOM 2830 C CA . MET A 1 361 ? -4.250 -1.030 -1.728 1.00 98.12 361 MET A CA 1
ATOM 2831 C C . MET A 1 361 ? -5.040 0.225 -2.122 1.00 98.12 361 MET A C 1
ATOM 2833 O O . MET A 1 361 ? -4.654 0.894 -3.079 1.00 98.12 361 MET A O 1
ATOM 2837 N N . TYR A 1 362 ? -6.096 0.564 -1.377 1.00 98.31 362 TYR A N 1
ATOM 2838 C CA . TYR A 1 362 ? -6.996 1.685 -1.658 1.00 98.31 362 TYR A CA 1
ATOM 2839 C C . TYR A 1 362 ? -7.064 2.659 -0.473 1.00 98.31 362 TYR A C 1
ATOM 2841 O O . TYR A 1 362 ? -6.744 2.301 0.663 1.00 98.31 362 TYR A O 1
ATOM 2849 N N . GLY A 1 363 ? -7.442 3.908 -0.754 1.00 98.12 363 GLY A N 1
ATOM 2850 C CA . GLY A 1 363 ? -7.588 4.965 0.250 1.00 98.12 363 GLY A CA 1
ATOM 2851 C C . GLY A 1 363 ? -8.973 5.001 0.891 1.00 98.12 363 GLY A C 1
ATOM 2852 O O . GLY A 1 363 ? -9.904 4.357 0.404 1.00 98.12 363 GLY A O 1
ATOM 2853 N N . GLY A 1 364 ? -9.112 5.777 1.965 1.00 98.50 364 GLY A N 1
ATOM 2854 C CA . GLY A 1 364 ? -10.385 5.999 2.651 1.00 98.50 364 GLY A CA 1
ATOM 2855 C C . GLY A 1 364 ? -10.923 4.751 3.346 1.00 98.50 364 GLY A C 1
ATOM 2856 O O . GLY A 1 364 ? -10.260 4.181 4.210 1.00 98.50 364 GLY A O 1
ATOM 2857 N N . PHE A 1 365 ? -12.136 4.340 2.987 1.00 98.88 365 PHE A N 1
ATOM 2858 C CA . PHE A 1 365 ? -12.815 3.170 3.535 1.00 98.88 365 PHE A CA 1
ATOM 2859 C C . PHE A 1 365 ? -12.761 2.030 2.531 1.00 98.88 365 PHE A C 1
ATOM 2861 O O . PHE A 1 365 ? -13.157 2.190 1.376 1.00 98.88 365 PHE A O 1
ATOM 2868 N N . VAL A 1 366 ? -12.293 0.865 2.967 1.00 98.94 366 VAL A N 1
ATOM 2869 C CA . VAL A 1 366 ? -11.997 -0.250 2.066 1.00 98.94 366 VAL A CA 1
ATOM 2870 C C . VAL A 1 366 ? -12.590 -1.537 2.606 1.00 98.94 366 VAL A C 1
ATOM 2872 O O . VAL A 1 366 ? -12.335 -1.920 3.749 1.00 98.94 366 VAL A O 1
ATOM 2875 N N . LYS A 1 367 ? -13.354 -2.225 1.761 1.00 98.88 367 LYS A N 1
ATOM 2876 C CA . LYS A 1 367 ? -13.940 -3.532 2.039 1.00 98.88 367 LYS A CA 1
ATOM 2877 C C . LYS A 1 367 ? -13.091 -4.620 1.410 1.00 98.88 367 LYS A C 1
ATOM 2879 O O . LYS A 1 367 ? -12.823 -4.584 0.218 1.00 98.88 367 LYS A O 1
ATOM 2884 N N . TRP A 1 368 ? -12.714 -5.623 2.190 1.00 98.81 368 TRP A N 1
ATOM 2885 C CA . TRP A 1 368 ? -12.250 -6.898 1.658 1.00 98.81 368 TRP A CA 1
ATOM 2886 C C . TRP A 1 368 ? -13.440 -7.837 1.532 1.00 98.81 368 TRP A C 1
ATOM 2888 O O . TRP A 1 368 ? -14.028 -8.236 2.540 1.00 98.81 368 TRP A O 1
ATOM 2898 N N . GLN A 1 369 ? -13.785 -8.178 0.295 1.00 98.69 369 GLN A N 1
ATOM 2899 C CA . GLN A 1 369 ? -14.820 -9.147 -0.021 1.00 98.69 369 GLN A CA 1
ATOM 2900 C C . GLN A 1 369 ? -14.316 -10.561 0.274 1.00 98.69 369 GLN A C 1
ATOM 2902 O O . GLN A 1 369 ? -13.234 -10.966 -0.165 1.00 98.69 369 GLN A O 1
ATOM 2907 N N . LYS A 1 370 ? -15.112 -11.344 1.010 1.00 98.31 370 LYS A N 1
ATOM 2908 C CA . LYS A 1 370 ? -14.749 -12.732 1.308 1.00 98.31 370 LYS A CA 1
ATOM 2909 C C . LYS A 1 370 ? -14.612 -13.570 0.043 1.00 98.31 370 LYS A C 1
ATOM 2911 O O . LYS A 1 370 ? -13.793 -14.482 0.048 1.00 98.31 370 LYS A O 1
ATOM 2916 N N . GLY A 1 371 ? -15.362 -13.260 -1.012 1.00 98.00 371 GLY A N 1
ATOM 2917 C CA . GLY A 1 371 ? -15.484 -14.106 -2.196 1.00 98.00 371 GLY A CA 1
ATOM 2918 C C . GLY A 1 371 ? -16.174 -15.437 -1.887 1.00 98.00 371 GLY A C 1
ATOM 2919 O O . GLY A 1 371 ? -16.271 -15.851 -0.729 1.00 98.00 371 GLY A O 1
ATOM 2920 N N . GLU A 1 372 ? -16.613 -16.119 -2.924 1.00 97.06 372 GLU A N 1
ATOM 2921 C CA . GLU A 1 372 ? -17.298 -17.409 -2.895 1.00 97.06 372 GLU A CA 1
ATOM 2922 C C . GLU A 1 372 ? -16.518 -18.462 -3.689 1.00 97.06 372 GLU A C 1
ATOM 2924 O O . GLU A 1 372 ? -16.570 -19.646 -3.352 1.00 97.06 372 GLU A O 1
ATOM 2929 N N . LEU A 1 373 ? -15.722 -18.039 -4.679 1.00 97.81 373 LEU A N 1
ATOM 2930 C CA . LEU A 1 373 ? -14.911 -18.943 -5.486 1.00 97.81 373 LEU A CA 1
ATOM 2931 C C . LEU A 1 373 ? -13.769 -19.566 -4.668 1.00 97.81 373 LEU A C 1
ATOM 2933 O O . LEU A 1 373 ? -13.129 -18.932 -3.818 1.00 97.81 373 LEU A O 1
ATOM 2937 N N . SER A 1 374 ? -13.505 -20.847 -4.930 1.00 96.25 374 SER A N 1
ATOM 2938 C CA . SER A 1 374 ? -12.493 -21.636 -4.217 1.00 96.25 374 SER A CA 1
ATOM 2939 C C . SER A 1 374 ? -11.058 -21.268 -4.596 1.00 96.25 374 SER A C 1
ATOM 2941 O O . SER A 1 374 ? -10.154 -21.432 -3.781 1.00 96.25 374 SER A O 1
ATOM 2943 N N . ASP A 1 375 ? -10.845 -20.766 -5.814 1.00 95.44 375 ASP A N 1
ATOM 2944 C CA . ASP A 1 375 ? -9.560 -20.224 -6.277 1.00 95.44 375 ASP A CA 1
ATOM 2945 C C . ASP A 1 375 ? -9.282 -18.812 -5.724 1.00 95.44 375 ASP A C 1
ATOM 2947 O O . ASP A 1 375 ? -8.151 -18.317 -5.756 1.00 95.44 375 ASP A O 1
ATOM 2951 N N . GLY A 1 376 ? -10.309 -18.178 -5.152 1.00 96.81 376 GLY A N 1
ATOM 2952 C CA . GLY A 1 376 ? -10.242 -16.871 -4.532 1.00 96.81 376 GLY A CA 1
ATOM 2953 C C . GLY A 1 376 ? -10.089 -15.715 -5.511 1.00 96.81 376 GLY A C 1
ATOM 2954 O O . GLY A 1 376 ? -9.630 -14.657 -5.079 1.00 96.81 376 GLY A O 1
ATOM 2955 N N . THR A 1 377 ? -10.409 -15.866 -6.796 1.00 95.69 377 THR A N 1
ATOM 2956 C CA . THR A 1 377 ? -10.283 -14.758 -7.764 1.00 95.69 377 THR A CA 1
ATOM 2957 C C . THR A 1 377 ? -11.244 -13.603 -7.479 1.00 95.69 377 THR A C 1
ATOM 2959 O O . THR A 1 377 ? -10.974 -12.475 -7.874 1.00 95.69 377 THR A O 1
ATOM 2962 N N . ASP A 1 378 ? -12.328 -13.860 -6.748 1.00 97.62 378 ASP A N 1
ATOM 2963 C CA . ASP A 1 378 ? -13.342 -12.887 -6.329 1.00 97.62 378 ASP A CA 1
ATOM 2964 C C . ASP A 1 378 ? -13.155 -12.370 -4.887 1.00 97.62 378 ASP A C 1
ATOM 2966 O O . ASP A 1 378 ? -13.902 -11.510 -4.420 1.00 97.62 378 ASP A O 1
ATOM 2970 N N . SER A 1 379 ? -12.144 -12.855 -4.156 1.00 98.62 379 SER A N 1
ATOM 2971 C CA . SER A 1 379 ? -11.806 -12.337 -2.827 1.00 98.62 379 SER A CA 1
ATOM 2972 C C . SER A 1 379 ? -10.827 -11.167 -2.933 1.00 98.62 379 SER A C 1
ATOM 2974 O O . SER A 1 379 ? -9.623 -11.310 -2.689 1.00 98.62 379 SER A O 1
ATOM 2976 N N . ILE A 1 380 ? -11.358 -10.008 -3.317 1.00 98.50 380 ILE A N 1
ATOM 2977 C CA . ILE A 1 380 ? -10.605 -8.777 -3.595 1.00 98.50 380 ILE A CA 1
ATOM 2978 C C . ILE A 1 380 ? -10.959 -7.649 -2.622 1.00 98.50 380 ILE A C 1
ATOM 2980 O O . ILE A 1 380 ? -11.935 -7.723 -1.869 1.00 98.50 380 ILE A O 1
ATOM 2984 N N . ALA A 1 381 ? -10.139 -6.598 -2.614 1.00 98.69 381 ALA A N 1
ATOM 2985 C CA . ALA A 1 381 ? -10.469 -5.363 -1.916 1.00 98.69 381 ALA A CA 1
ATOM 2986 C C . ALA A 1 381 ? -11.158 -4.371 -2.858 1.00 98.69 381 ALA A C 1
ATOM 2988 O O . ALA A 1 381 ? -10.752 -4.212 -4.002 1.00 98.69 381 ALA A O 1
ATOM 2989 N N . VAL A 1 382 ? -12.175 -3.678 -2.353 1.00 98.38 382 VAL A N 1
ATOM 2990 C CA . VAL A 1 382 ? -12.918 -2.639 -3.068 1.00 98.38 382 VAL A CA 1
ATOM 2991 C C . VAL A 1 382 ? -13.026 -1.395 -2.195 1.00 98.38 382 VAL A C 1
ATOM 2993 O O . VAL A 1 382 ? -13.236 -1.486 -0.981 1.00 98.38 382 VAL A O 1
ATOM 2996 N N . GLN A 1 383 ? -12.863 -0.222 -2.799 1.00 98.50 383 GLN A N 1
ATOM 2997 C CA . GLN A 1 383 ? -13.056 1.043 -2.098 1.00 98.50 383 GLN A CA 1
ATOM 2998 C C . GLN A 1 383 ? -14.556 1.270 -1.869 1.00 98.50 383 GLN A C 1
ATOM 3000 O O . GLN A 1 383 ? -15.339 1.253 -2.814 1.00 98.50 383 GLN A O 1
ATOM 3005 N N . VAL A 1 384 ? -14.947 1.467 -0.610 1.00 98.62 384 VAL A N 1
ATOM 3006 C CA . VAL A 1 384 ? -16.315 1.829 -0.206 1.00 98.62 384 VAL A CA 1
ATOM 3007 C C . VAL A 1 384 ? -16.515 3.333 -0.366 1.00 98.62 384 VAL A C 1
ATOM 3009 O O . VAL A 1 384 ? -17.516 3.774 -0.920 1.00 98.62 384 VAL A O 1
ATOM 3012 N N . ALA A 1 385 ? -15.545 4.119 0.100 1.00 98.62 385 ALA A N 1
ATOM 3013 C CA . ALA A 1 385 ? -15.537 5.568 -0.031 1.00 98.62 385 ALA A CA 1
ATOM 3014 C C . ALA A 1 385 ? -14.093 6.086 -0.020 1.00 98.62 385 ALA A C 1
ATOM 3016 O O . ALA A 1 385 ? -13.237 5.518 0.660 1.00 98.62 385 ALA A O 1
ATOM 3017 N N . SER A 1 386 ? -13.809 7.146 -0.780 1.00 98.06 386 SER A N 1
ATOM 3018 C CA . SER A 1 386 ? -12.457 7.723 -0.845 1.00 98.06 386 SER A CA 1
ATOM 3019 C C . SER A 1 386 ? -12.050 8.415 0.458 1.00 98.06 386 SER A C 1
ATOM 3021 O O . SER A 1 386 ? -12.882 8.735 1.304 1.00 98.06 386 SER A O 1
ATOM 3023 N N . GLU A 1 387 ? -10.761 8.694 0.613 1.00 96.62 387 GLU A N 1
ATOM 3024 C CA . GLU A 1 387 ? -10.201 9.462 1.729 1.00 96.62 387 GLU A CA 1
ATOM 3025 C C . GLU A 1 387 ? -10.774 10.882 1.843 1.00 96.62 387 GLU A C 1
ATOM 3027 O O . GLU A 1 387 ? -10.807 11.447 2.934 1.00 96.62 387 GLU A O 1
ATOM 3032 N N . ASN A 1 388 ? -11.289 11.429 0.739 1.00 96.44 388 ASN A N 1
ATOM 3033 C CA . ASN A 1 388 ? -11.943 12.735 0.706 1.00 96.44 388 ASN A CA 1
ATOM 3034 C C . ASN A 1 388 ? -13.434 12.664 1.051 1.00 96.44 388 ASN A C 1
ATOM 3036 O O . ASN A 1 388 ? -14.088 13.693 1.148 1.00 96.44 388 ASN A O 1
ATOM 3040 N N . HIS A 1 389 ? -13.998 11.467 1.229 1.00 98.19 389 HIS A N 1
ATOM 3041 C CA . HIS A 1 389 ? -15.419 11.334 1.535 1.00 98.19 389 HIS A CA 1
ATOM 3042 C C . HIS A 1 389 ? -15.749 11.932 2.897 1.00 98.19 389 HIS A C 1
ATOM 3044 O O . HIS A 1 389 ? -16.670 12.723 2.990 1.00 98.19 389 HIS A O 1
ATOM 3050 N N . TRP A 1 390 ? -14.986 11.603 3.945 1.00 97.81 390 TRP A N 1
ATOM 3051 C CA . TRP A 1 390 ? -15.309 11.978 5.326 1.00 97.81 390 TRP A CA 1
ATOM 3052 C C . TRP A 1 390 ? -14.207 12.837 5.960 1.00 97.81 390 TRP A C 1
ATOM 3054 O O . TRP A 1 390 ? -13.497 12.410 6.869 1.00 97.81 390 TRP A O 1
ATOM 3064 N N . HIS A 1 391 ? -14.067 14.078 5.486 1.00 92.50 391 HIS A N 1
ATOM 3065 C CA . HIS A 1 391 ? -13.001 15.002 5.903 1.00 92.50 391 HIS A CA 1
ATOM 3066 C C . HIS A 1 391 ? -12.946 15.300 7.409 1.00 92.50 391 HIS A C 1
ATOM 3068 O O . HIS A 1 391 ? -11.873 15.602 7.933 1.00 92.50 391 HIS A O 1
ATOM 3074 N N . GLY A 1 392 ? -14.086 15.237 8.103 1.00 94.75 392 GLY A N 1
ATOM 3075 C CA . GLY A 1 392 ? -14.172 15.470 9.545 1.00 94.75 392 GLY A CA 1
ATOM 3076 C C . GLY A 1 392 ? -13.670 14.307 10.403 1.00 94.75 392 GLY A C 1
ATOM 3077 O O . GLY A 1 392 ? -13.465 14.506 11.591 1.00 94.75 392 GLY A O 1
ATOM 3078 N N . LEU A 1 393 ? -13.453 13.111 9.844 1.00 98.38 393 LEU A N 1
ATOM 3079 C CA . LEU A 1 393 ? -13.023 11.956 10.630 1.00 98.38 393 LEU A CA 1
ATOM 3080 C C . LEU A 1 393 ? -11.544 12.085 11.036 1.00 98.38 393 LEU A C 1
ATOM 3082 O O . LEU A 1 393 ? -10.673 12.427 10.227 1.00 98.38 393 LEU A O 1
ATOM 3086 N N . ARG A 1 394 ? -11.255 11.786 12.299 1.00 97.31 394 ARG A N 1
ATOM 3087 C CA . ARG A 1 394 ? -9.917 11.751 12.895 1.00 97.31 394 ARG A CA 1
ATOM 3088 C C . ARG A 1 394 ? -9.666 10.416 13.566 1.00 97.31 394 ARG A C 1
ATOM 3090 O O . ARG A 1 394 ? -10.598 9.730 13.989 1.00 97.31 394 ARG A O 1
ATOM 3097 N N . VAL A 1 395 ? -8.390 10.058 13.649 1.00 97.75 395 VAL A N 1
ATOM 3098 C CA . VAL A 1 395 ? -7.940 8.799 14.233 1.00 97.75 395 VAL A CA 1
ATOM 3099 C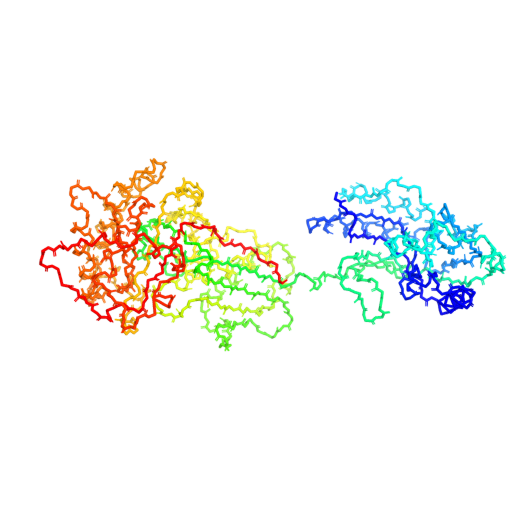 C . VAL A 1 395 ? -6.816 9.078 15.223 1.00 97.75 395 VAL A C 1
ATOM 3101 O O . VAL A 1 395 ? -5.826 9.712 14.873 1.00 97.75 395 VAL A O 1
ATOM 3104 N N . LEU A 1 396 ? -6.951 8.578 16.448 1.00 96.69 396 LEU A N 1
ATOM 3105 C CA . LEU A 1 396 ? -5.903 8.591 17.467 1.00 96.69 396 LEU A CA 1
ATOM 3106 C C . LEU A 1 396 ? -5.505 7.150 17.779 1.00 96.69 396 LEU A C 1
ATOM 3108 O O . LEU A 1 396 ? -6.363 6.313 18.041 1.00 96.69 396 LEU A O 1
ATOM 3112 N N . ILE A 1 397 ? -4.214 6.843 17.786 1.00 95.69 397 ILE A N 1
ATOM 3113 C CA . ILE A 1 397 ? -3.707 5.530 18.187 1.00 95.69 397 ILE A CA 1
ATOM 3114 C C . ILE A 1 397 ? -2.966 5.670 19.504 1.00 95.69 397 ILE A C 1
ATOM 3116 O O . ILE A 1 397 ? -1.940 6.343 19.569 1.00 95.69 397 ILE A O 1
ATOM 3120 N N . LEU A 1 398 ? -3.460 4.995 20.534 1.00 94.88 398 LEU A N 1
ATOM 3121 C CA . LEU A 1 398 ? -2.835 4.937 21.847 1.00 94.88 398 LEU A CA 1
ATOM 3122 C C . LEU A 1 398 ? -1.903 3.729 21.881 1.00 94.88 398 LEU A C 1
ATOM 3124 O O . LEU A 1 398 ? -2.348 2.578 21.932 1.00 94.88 398 LEU A O 1
ATOM 3128 N N . VAL A 1 399 ? -0.598 3.987 21.803 1.00 91.94 399 VAL A N 1
ATOM 3129 C CA . VAL A 1 399 ? 0.424 2.938 21.825 1.00 91.94 399 VAL A CA 1
ATOM 3130 C C . VAL A 1 399 ? 0.670 2.552 23.277 1.00 91.94 399 VAL A C 1
ATOM 3132 O O . VAL A 1 399 ? 1.347 3.273 24.006 1.00 91.94 399 VAL A O 1
ATOM 3135 N N . VAL A 1 400 ? 0.102 1.426 23.705 1.00 88.62 400 VAL A N 1
ATOM 3136 C CA . VAL A 1 400 ? 0.167 0.965 25.096 1.00 88.62 400 VAL A CA 1
ATOM 3137 C C . VAL A 1 400 ? 1.544 0.376 25.384 1.00 88.62 400 VAL A C 1
ATOM 3139 O O . VAL A 1 400 ? 2.052 -0.450 24.619 1.00 88.62 400 VAL A O 1
ATOM 3142 N N . SER A 1 401 ? 2.133 0.775 26.513 1.00 75.25 401 SER A N 1
ATOM 3143 C CA . SER A 1 401 ? 3.372 0.188 27.020 1.00 75.25 401 SER A CA 1
ATOM 3144 C C . SER A 1 401 ? 3.130 -1.287 27.327 1.00 75.25 401 SER A C 1
ATOM 3146 O O . SER A 1 401 ? 2.408 -1.647 28.256 1.00 75.25 401 SER A O 1
ATOM 3148 N N . SER A 1 402 ? 3.641 -2.161 26.468 1.00 67.69 402 SER A N 1
ATOM 3149 C CA . SER A 1 402 ? 3.399 -3.596 26.554 1.00 67.69 402 SER A CA 1
ATOM 3150 C C . SER A 1 402 ? 4.577 -4.378 25.991 1.00 67.69 402 SER A C 1
ATOM 3152 O O . SER A 1 402 ? 5.324 -3.893 25.142 1.00 67.69 402 SER A O 1
ATOM 3154 N N . GLN A 1 403 ? 4.747 -5.592 26.510 1.00 60.91 403 GLN A N 1
ATOM 3155 C CA . GLN A 1 403 ? 5.702 -6.566 25.991 1.00 60.91 403 GLN A CA 1
ATOM 3156 C C . GLN A 1 403 ? 5.223 -7.118 24.640 1.00 60.91 403 GLN A C 1
ATOM 3158 O O . GLN A 1 403 ? 4.058 -6.955 24.266 1.00 60.91 403 GLN A O 1
ATOM 3163 N N . GLU A 1 404 ? 6.120 -7.778 23.904 1.00 62.03 404 GLU A N 1
ATOM 3164 C CA . GLU A 1 404 ? 5.784 -8.398 22.620 1.00 62.03 404 GLU A CA 1
ATOM 3165 C C . GLU A 1 404 ? 4.549 -9.310 22.703 1.00 62.03 404 GLU A C 1
ATOM 3167 O O . GLU A 1 404 ? 4.253 -9.937 23.724 1.00 62.03 404 GLU A O 1
ATOM 3172 N N . LYS A 1 405 ? 3.814 -9.394 21.586 1.00 68.12 405 LYS A N 1
ATOM 3173 C CA . LYS A 1 405 ? 2.600 -10.211 21.485 1.00 68.12 405 LYS A CA 1
ATOM 3174 C C . LYS A 1 405 ? 2.911 -11.670 21.815 1.00 68.12 405 LYS A C 1
ATOM 3176 O O . LYS A 1 405 ? 3.664 -12.314 21.091 1.00 68.12 405 LYS A O 1
ATOM 3181 N N . SER A 1 406 ? 2.223 -12.221 22.813 1.00 71.19 406 SER A N 1
ATOM 3182 C CA . SER A 1 406 ? 2.353 -13.633 23.192 1.00 71.19 406 SER A CA 1
ATOM 3183 C C . SER A 1 406 ? 1.901 -14.598 22.085 1.00 71.19 406 SER A C 1
ATOM 3185 O O . SER A 1 406 ? 2.474 -15.673 21.927 1.00 71.19 406 SER A O 1
ATOM 3187 N N . ILE A 1 407 ? 0.882 -14.227 21.295 1.00 86.56 407 ILE A N 1
ATOM 3188 C CA . ILE A 1 407 ? 0.328 -15.049 20.208 1.00 86.56 407 ILE A CA 1
ATOM 3189 C C . ILE A 1 407 ? 0.135 -14.202 18.945 1.00 86.56 407 ILE A C 1
ATOM 3191 O O . ILE A 1 407 ? -0.593 -13.206 18.937 1.00 86.56 407 ILE A O 1
ATOM 3195 N N . SER A 1 408 ? 0.737 -14.626 17.830 1.00 89.88 408 SER A N 1
ATOM 3196 C CA . SER A 1 408 ? 0.545 -13.959 16.535 1.00 89.88 408 SER A CA 1
ATOM 3197 C C . SER A 1 408 ? -0.907 -14.054 16.053 1.00 89.88 408 SER A C 1
ATOM 3199 O O . SER A 1 408 ? -1.582 -15.052 16.289 1.00 89.88 408 SER A O 1
ATOM 3201 N N . SER A 1 409 ? -1.381 -13.071 15.282 1.00 91.06 409 SER A N 1
ATOM 3202 C CA . SER A 1 409 ? -2.751 -13.087 14.745 1.00 91.06 409 SER A CA 1
ATOM 3203 C C . SER A 1 409 ? -3.040 -14.305 13.866 1.00 91.06 409 SER A C 1
ATOM 3205 O O . SER A 1 409 ? -4.159 -14.795 13.863 1.00 91.06 409 SER A O 1
ATOM 3207 N N . THR A 1 410 ? -2.041 -14.801 13.119 1.00 92.31 410 THR A N 1
ATOM 3208 C CA . THR A 1 410 ? -2.205 -16.001 12.273 1.00 92.31 410 THR A CA 1
ATOM 3209 C C . THR A 1 410 ? -2.468 -17.235 13.128 1.00 92.31 410 THR A C 1
ATOM 3211 O O . THR A 1 410 ? -3.361 -18.013 12.810 1.00 92.31 410 THR A O 1
ATOM 3214 N N . GLU A 1 411 ? -1.717 -17.390 14.217 1.00 94.56 411 GLU A N 1
ATOM 3215 C CA . GLU A 1 411 ? -1.923 -18.503 15.137 1.00 94.56 411 GLU A CA 1
ATOM 3216 C C . GLU A 1 411 ? -3.230 -18.355 15.913 1.00 94.56 411 GLU A C 1
ATOM 3218 O O . GLU A 1 411 ? -3.999 -19.308 16.007 1.00 94.56 411 GLU A O 1
ATOM 3223 N N . GLY A 1 412 ? -3.508 -17.148 16.411 1.00 95.94 412 GLY A N 1
ATOM 3224 C CA . GLY A 1 412 ? -4.715 -16.860 17.171 1.00 95.94 412 GLY A CA 1
ATOM 3225 C C . GLY A 1 412 ? -5.979 -17.169 16.376 1.00 95.94 412 GLY A C 1
ATOM 3226 O O . GLY A 1 412 ? -6.809 -17.956 16.821 1.00 95.94 412 GLY A O 1
ATOM 3227 N N . MET A 1 413 ? -6.081 -16.653 15.149 1.00 96.75 413 MET A N 1
ATOM 3228 C CA . MET A 1 413 ? -7.260 -16.899 14.319 1.00 96.75 413 MET A CA 1
ATOM 3229 C C . MET A 1 413 ? -7.411 -18.371 13.930 1.00 96.75 413 MET A C 1
ATOM 3231 O O . MET A 1 413 ? -8.528 -18.871 13.870 1.00 96.75 413 MET A O 1
ATOM 3235 N N . ARG A 1 414 ? -6.302 -19.089 13.705 1.00 97.75 414 ARG A N 1
ATOM 3236 C CA . ARG A 1 414 ? -6.331 -20.528 13.416 1.00 97.75 414 ARG A CA 1
ATOM 3237 C C . ARG A 1 414 ? -6.875 -21.326 14.598 1.00 97.75 414 ARG A C 1
ATOM 3239 O O . ARG A 1 414 ? -7.618 -22.280 14.390 1.00 97.75 414 ARG A O 1
ATOM 3246 N N . ARG A 1 415 ? -6.514 -20.947 15.828 1.00 97.81 415 ARG A N 1
ATOM 3247 C CA . ARG A 1 415 ? -7.067 -21.563 17.042 1.00 97.81 415 ARG A CA 1
ATOM 3248 C C . ARG A 1 415 ? -8.549 -21.258 17.185 1.00 97.81 415 ARG A C 1
ATOM 3250 O O . ARG A 1 415 ? -9.313 -22.197 17.355 1.00 97.81 415 ARG A O 1
ATOM 3257 N N . SER A 1 416 ? -8.963 -20.001 17.017 1.00 98.50 416 SER A N 1
ATOM 3258 C CA . SER A 1 416 ? -10.379 -19.625 17.112 1.00 98.50 416 SER A CA 1
ATOM 3259 C C . SER A 1 416 ? -11.251 -20.414 16.135 1.00 98.50 416 SER A C 1
ATOM 3261 O O . SER A 1 416 ? -12.296 -20.912 16.530 1.00 98.50 416 SER A O 1
ATOM 3263 N N . VAL A 1 417 ? -10.792 -20.622 14.894 1.00 98.31 417 VAL A N 1
ATOM 3264 C CA . VAL A 1 417 ? -11.508 -21.459 13.907 1.00 98.31 417 VAL A CA 1
ATOM 3265 C C . VAL A 1 417 ? -11.700 -22.897 14.387 1.00 98.31 417 VAL A C 1
ATOM 3267 O O . VAL A 1 417 ? -12.705 -23.519 14.065 1.00 98.31 417 VAL A O 1
ATOM 3270 N N . LYS A 1 418 ? -10.749 -23.438 15.150 1.00 97.81 418 LYS A N 1
ATOM 3271 C CA . LYS A 1 418 ? -10.798 -24.822 15.629 1.00 97.81 418 LYS A CA 1
ATOM 3272 C C . LYS A 1 418 ? -11.606 -25.000 16.909 1.00 97.81 418 LYS A C 1
ATOM 3274 O O . LYS A 1 418 ? -12.067 -26.111 17.145 1.00 97.81 418 LYS A O 1
ATOM 3279 N N . SER A 1 419 ? -11.703 -23.976 17.757 1.00 98.00 419 SER A N 1
ATOM 3280 C CA . SER A 1 419 ? -12.175 -24.165 19.134 1.00 98.00 419 SER A CA 1
ATOM 3281 C C . SER A 1 419 ? -13.175 -23.140 19.659 1.00 98.00 419 SER A C 1
ATOM 3283 O O . SER A 1 419 ? -13.629 -23.334 20.778 1.00 98.00 419 SER A O 1
ATOM 3285 N N . SER A 1 420 ? -13.549 -22.102 18.900 1.00 98.50 420 SER A N 1
ATOM 3286 C CA . SER A 1 420 ? -14.520 -21.090 19.346 1.00 98.50 420 SER A CA 1
ATOM 3287 C C . SER A 1 420 ? -15.876 -21.242 18.639 1.00 98.50 420 SER A C 1
ATOM 3289 O O . SER A 1 420 ? -16.009 -20.832 17.479 1.00 98.50 420 SER A O 1
ATOM 3291 N N . PRO A 1 421 ? -16.918 -21.759 19.316 1.00 97.94 421 PRO A N 1
ATOM 3292 C CA . PRO A 1 421 ? -18.295 -21.697 18.824 1.00 97.94 421 PRO A CA 1
ATOM 3293 C C . PRO A 1 421 ? -18.777 -20.260 18.581 1.00 97.94 421 PRO A C 1
ATOM 3295 O O . PRO A 1 421 ? -19.576 -20.018 17.674 1.00 97.94 421 PRO A O 1
ATOM 3298 N N . PHE A 1 422 ? -18.267 -19.280 19.340 1.00 98.38 422 PHE A N 1
ATOM 3299 C CA . PHE A 1 422 ? -18.633 -17.874 19.140 1.00 98.38 422 PHE A CA 1
ATOM 3300 C C . PHE A 1 422 ? -18.167 -17.345 17.784 1.00 98.38 422 PHE A C 1
ATOM 3302 O O . PHE A 1 422 ? -18.852 -16.506 17.196 1.00 98.38 422 PHE A O 1
ATOM 3309 N N . LEU A 1 423 ? -17.039 -17.835 17.253 1.00 98.69 423 LEU A N 1
ATOM 3310 C CA . LEU A 1 423 ? -16.591 -17.455 15.914 1.00 98.69 423 LEU A CA 1
ATOM 3311 C C . LEU A 1 423 ? -17.571 -17.934 14.841 1.00 98.69 423 LEU A C 1
ATOM 3313 O O . LEU A 1 423 ? -17.880 -17.170 13.927 1.00 98.69 423 LEU A O 1
ATOM 3317 N N . GLN A 1 424 ? -18.071 -19.165 14.960 1.00 96.88 424 GLN A N 1
ATOM 3318 C CA . GLN A 1 424 ? -19.038 -19.711 14.011 1.00 96.88 424 GLN A CA 1
ATOM 3319 C C . GLN A 1 424 ? -20.316 -18.864 13.995 1.00 96.88 424 GLN A C 1
ATOM 3321 O O . GLN A 1 424 ? -20.689 -18.336 12.948 1.00 96.88 424 GLN A O 1
ATOM 3326 N N . TYR A 1 425 ? -20.911 -18.631 15.169 1.00 98.06 425 TYR A N 1
ATOM 3327 C CA . TYR A 1 425 ? -22.108 -17.796 15.290 1.00 98.06 425 TYR A CA 1
ATOM 3328 C C . TYR A 1 425 ? -21.877 -16.378 14.753 1.00 98.06 425 TYR A C 1
ATOM 3330 O O . TYR A 1 425 ? -22.698 -15.839 14.014 1.00 98.06 425 TYR A O 1
ATOM 3338 N N . ARG A 1 426 ? -20.728 -15.770 15.075 1.00 98.31 426 ARG A N 1
ATOM 3339 C CA . ARG A 1 426 ? -20.350 -14.446 14.572 1.00 98.31 426 ARG A CA 1
ATOM 3340 C C . ARG A 1 426 ? -20.356 -14.398 13.042 1.00 98.31 426 ARG A C 1
ATOM 3342 O O . ARG A 1 426 ? -20.938 -13.472 12.478 1.00 98.31 426 ARG A O 1
ATOM 3349 N N . VAL A 1 427 ? -19.688 -15.350 12.388 1.00 97.75 427 VAL A N 1
ATOM 3350 C CA . VAL A 1 427 ? -19.569 -15.396 10.921 1.00 97.75 427 VAL A CA 1
ATOM 3351 C C . VAL A 1 427 ? -20.930 -15.613 10.266 1.00 97.75 427 VAL A C 1
ATOM 3353 O O . VAL A 1 427 ? -21.224 -14.950 9.277 1.00 97.75 427 VAL A O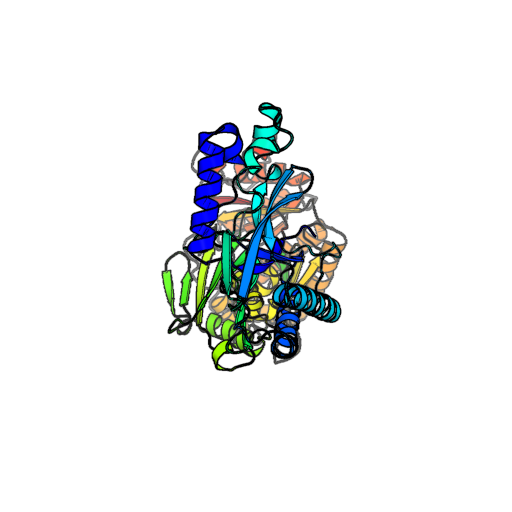 1
ATOM 3356 N N . GLU A 1 428 ? -21.749 -16.507 10.818 1.00 97.19 428 GLU A N 1
ATOM 3357 C CA . GLU A 1 428 ? -23.030 -16.901 10.226 1.00 97.19 428 GLU A CA 1
ATOM 3358 C C . GLU A 1 428 ? -24.154 -15.885 10.472 1.00 97.19 428 GLU A C 1
ATOM 3360 O O . GLU A 1 428 ? -25.011 -15.718 9.612 1.00 97.19 428 GLU A O 1
ATOM 3365 N N . GLN A 1 429 ? -24.166 -15.218 11.633 1.00 97.81 429 GLN A N 1
ATOM 3366 C CA . GLN A 1 429 ? -25.338 -14.462 12.096 1.00 97.81 429 GLN A CA 1
ATOM 3367 C C . GLN A 1 429 ? -25.085 -12.969 12.315 1.00 97.81 429 GLN A C 1
ATOM 3369 O O . GLN A 1 429 ? -26.034 -12.196 12.357 1.00 97.81 429 GLN A O 1
ATOM 3374 N N . CYS A 1 430 ? -23.835 -12.530 12.505 1.00 97.75 430 CYS A N 1
ATOM 3375 C CA . CYS A 1 430 ? -23.561 -11.143 12.912 1.00 97.75 430 CYS A CA 1
ATOM 3376 C C . CYS A 1 430 ? -22.914 -10.292 11.818 1.00 97.75 430 CYS A C 1
ATOM 3378 O O . CYS A 1 430 ? -23.226 -9.107 11.697 1.00 97.75 430 CYS A O 1
ATOM 3380 N N . VAL A 1 431 ? -21.948 -10.842 11.076 1.00 98.12 431 VAL A N 1
ATOM 3381 C CA . VAL A 1 431 ? -21.058 -10.001 10.261 1.00 98.12 431 VAL A CA 1
ATOM 3382 C C . VAL A 1 431 ? -21.762 -9.402 9.042 1.00 98.12 431 VAL A C 1
ATOM 3384 O O . VAL A 1 431 ? -21.536 -8.230 8.749 1.00 98.12 431 VAL A O 1
ATOM 3387 N N . ASP A 1 432 ? -22.624 -10.151 8.353 1.00 97.56 432 ASP A N 1
ATOM 3388 C CA . ASP A 1 432 ? -23.248 -9.681 7.107 1.00 97.56 432 ASP A CA 1
ATOM 3389 C C . ASP A 1 432 ? -24.203 -8.492 7.336 1.00 97.56 432 ASP A C 1
ATOM 3391 O O . ASP A 1 432 ? -24.170 -7.520 6.578 1.00 97.56 432 ASP A O 1
ATOM 3395 N N . GLU A 1 433 ? -24.968 -8.491 8.433 1.00 98.06 433 GLU A N 1
ATOM 3396 C CA . GLU A 1 433 ? -25.793 -7.339 8.828 1.00 98.06 433 GLU A CA 1
ATOM 3397 C C . GLU A 1 433 ? -24.927 -6.119 9.178 1.00 98.06 433 GLU A C 1
ATOM 3399 O O . GLU A 1 433 ? -25.158 -5.014 8.682 1.00 98.06 433 GLU A O 1
ATOM 3404 N N . ARG A 1 434 ? -23.875 -6.316 9.983 1.00 98.62 434 ARG A N 1
ATOM 3405 C CA . ARG A 1 434 ? -22.966 -5.230 10.381 1.00 98.62 434 ARG A CA 1
ATOM 3406 C C . ARG A 1 434 ? -22.202 -4.642 9.203 1.00 98.62 434 ARG A C 1
ATOM 3408 O O . ARG A 1 434 ? -21.944 -3.445 9.206 1.00 98.62 434 ARG A O 1
ATOM 3415 N N . LEU A 1 435 ? -21.852 -5.450 8.202 1.00 98.62 435 LEU A N 1
ATOM 3416 C CA . LEU A 1 435 ? -21.251 -4.967 6.958 1.00 98.62 435 LEU A CA 1
ATOM 3417 C C . LEU A 1 435 ? -22.183 -3.986 6.252 1.00 98.62 435 LEU A C 1
ATOM 3419 O O . LEU A 1 435 ? -21.742 -2.893 5.910 1.00 98.62 435 LEU A O 1
ATOM 3423 N N . LYS A 1 436 ? -23.458 -4.355 6.087 1.00 98.56 436 LYS A N 1
ATOM 3424 C CA . LYS A 1 436 ? -24.461 -3.500 5.445 1.00 98.56 436 LYS A CA 1
ATOM 3425 C C . LYS A 1 436 ? -24.647 -2.186 6.208 1.00 98.56 436 LYS A C 1
ATOM 3427 O O . LYS A 1 436 ? -24.578 -1.121 5.604 1.00 98.56 436 LYS A O 1
ATOM 3432 N N . LEU A 1 437 ? -24.827 -2.259 7.528 1.00 98.81 437 LEU A N 1
ATOM 3433 C CA . LEU A 1 437 ? -25.009 -1.072 8.371 1.00 98.81 437 LEU A CA 1
ATOM 3434 C C . LEU A 1 437 ? -23.756 -0.186 8.413 1.00 98.81 437 LEU A C 1
ATOM 3436 O O . LEU A 1 437 ? -23.863 1.034 8.445 1.00 98.81 437 LEU A O 1
ATOM 3440 N N . MET A 1 438 ? -22.559 -0.778 8.391 1.00 98.88 438 MET A N 1
ATOM 3441 C CA . MET A 1 438 ? -21.304 -0.025 8.333 1.00 98.88 438 MET A CA 1
ATOM 3442 C C . MET A 1 438 ? -21.133 0.679 6.985 1.00 98.88 438 MET A C 1
ATOM 3444 O O . MET A 1 438 ? -20.714 1.832 6.952 1.00 98.88 438 MET A O 1
ATOM 3448 N N . GLU A 1 439 ? -21.458 0.016 5.871 1.00 98.81 439 GLU A N 1
ATOM 3449 C CA . GLU A 1 439 ? -21.467 0.656 4.550 1.00 98.81 439 GLU A CA 1
ATOM 3450 C C . GLU A 1 439 ? -22.457 1.826 4.518 1.00 98.81 439 GLU A C 1
ATOM 3452 O O . GLU A 1 439 ? -22.084 2.911 4.078 1.00 98.81 439 GLU A O 1
ATOM 3457 N N . GLU A 1 440 ? -23.668 1.648 5.053 1.00 98.69 440 GLU A N 1
ATOM 3458 C CA . GLU A 1 440 ? -24.661 2.719 5.201 1.00 98.69 440 GLU A CA 1
ATOM 3459 C C . GLU A 1 440 ? -24.116 3.889 6.031 1.00 98.69 440 GLU A C 1
ATOM 3461 O O . GLU A 1 440 ? -24.124 5.025 5.558 1.00 98.69 440 GLU A O 1
ATOM 3466 N N . ALA A 1 441 ? -23.556 3.608 7.212 1.00 98.88 441 ALA A N 1
ATOM 3467 C CA . ALA A 1 441 ? -22.989 4.621 8.097 1.00 98.88 441 ALA A CA 1
ATOM 3468 C C . ALA A 1 441 ? -21.865 5.424 7.429 1.00 98.88 441 ALA A C 1
ATOM 3470 O O . ALA A 1 441 ? -21.794 6.642 7.586 1.00 98.88 441 ALA A O 1
ATOM 3471 N N . ILE A 1 442 ? -20.998 4.755 6.661 1.00 98.81 442 ILE A N 1
ATOM 3472 C CA . ILE A 1 442 ? -19.921 5.405 5.907 1.00 98.81 442 ILE A CA 1
ATOM 3473 C C . ILE A 1 442 ? -20.504 6.296 4.809 1.00 98.81 442 ILE A C 1
ATOM 3475 O O . ILE A 1 442 ? -20.103 7.454 4.693 1.00 98.81 442 ILE A O 1
ATOM 3479 N N . GLN A 1 443 ? -21.453 5.792 4.014 1.00 98.56 443 GLN A N 1
ATOM 3480 C CA . GLN A 1 443 ? -22.047 6.556 2.913 1.00 98.56 443 GLN A CA 1
ATOM 3481 C C . GLN A 1 443 ? -22.783 7.800 3.416 1.00 98.56 443 GLN A C 1
ATOM 3483 O O . GLN A 1 443 ? -22.610 8.879 2.852 1.00 98.56 443 GLN A O 1
ATOM 3488 N N . SER A 1 444 ? -23.542 7.675 4.506 1.00 98.44 444 SER A N 1
ATOM 3489 C CA . SER A 1 444 ? -24.298 8.780 5.095 1.00 98.44 444 SER A CA 1
ATOM 3490 C C . SER A 1 444 ? -23.492 9.638 6.079 1.00 98.44 444 SER A C 1
ATOM 3492 O O . SER A 1 444 ? -24.071 10.541 6.676 1.00 98.44 444 SER A O 1
ATOM 3494 N N . GLN A 1 445 ? -22.205 9.335 6.307 1.00 98.62 445 GLN A N 1
ATOM 3495 C CA . GLN A 1 445 ? -21.365 9.959 7.343 1.00 98.62 445 GLN A CA 1
ATOM 3496 C C . GLN A 1 445 ? -22.027 9.968 8.738 1.00 98.62 445 GLN A C 1
ATOM 3498 O O . GLN A 1 445 ? -21.876 10.912 9.514 1.00 98.62 445 GLN A O 1
ATOM 3503 N N . ASN A 1 446 ? -22.782 8.914 9.061 1.00 98.56 446 ASN A N 1
ATOM 3504 C CA . ASN A 1 446 ? -23.452 8.764 10.351 1.00 98.56 446 ASN A CA 1
ATOM 3505 C C . ASN A 1 446 ? -22.441 8.242 11.379 1.00 98.56 446 ASN A C 1
ATOM 3507 O O . ASN A 1 446 ? -22.155 7.041 11.440 1.00 98.56 446 ASN A O 1
ATOM 3511 N N . PHE A 1 447 ? -21.859 9.163 12.151 1.00 98.69 447 PHE A N 1
ATOM 3512 C CA . PHE A 1 447 ? -20.802 8.842 13.103 1.00 98.69 447 PHE A CA 1
ATOM 3513 C C . PHE A 1 447 ? -21.303 7.975 14.256 1.00 98.69 447 PHE A C 1
ATOM 3515 O O . PHE A 1 447 ? -20.611 7.036 14.639 1.00 98.69 447 PHE A O 1
ATOM 3522 N N . GLU A 1 448 ? -22.499 8.238 14.779 1.00 98.25 448 GLU A N 1
ATOM 3523 C CA . GLU A 1 448 ? -23.090 7.473 15.873 1.00 98.25 448 GLU A CA 1
ATOM 3524 C C . GLU A 1 448 ? -23.227 5.986 15.501 1.00 98.25 448 GLU A C 1
ATOM 3526 O O . GLU A 1 448 ? -22.741 5.120 16.234 1.00 98.25 448 GLU A O 1
ATOM 3531 N N . LEU A 1 449 ? -23.790 5.687 14.322 1.00 98.69 449 LEU A N 1
ATOM 3532 C CA . LEU A 1 449 ? -23.926 4.313 13.827 1.00 98.69 449 LEU A CA 1
ATOM 3533 C C . LEU A 1 449 ? -22.558 3.671 13.537 1.00 98.69 449 LEU A C 1
ATOM 3535 O O . LEU A 1 449 ? -22.306 2.530 13.931 1.00 98.69 449 LEU A O 1
ATOM 3539 N N . PHE A 1 450 ? -21.649 4.409 12.888 1.00 98.88 450 PHE A N 1
ATOM 3540 C CA . PHE A 1 450 ? -20.276 3.959 12.627 1.00 98.88 450 PHE A CA 1
ATOM 3541 C C . PHE A 1 450 ? -19.555 3.572 13.927 1.00 98.88 450 PHE A C 1
ATOM 3543 O O . PHE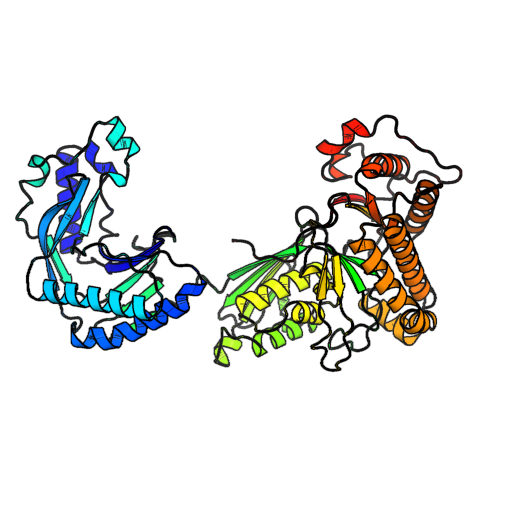 A 1 450 ? -18.923 2.512 14.017 1.00 98.88 450 PHE A O 1
ATOM 3550 N N . ALA A 1 451 ? -19.657 4.423 14.944 1.00 98.81 451 ALA A N 1
ATOM 3551 C CA . ALA A 1 451 ? -18.984 4.271 16.218 1.00 98.81 451 ALA A CA 1
ATOM 3552 C C . ALA A 1 451 ? -19.536 3.087 17.018 1.00 98.81 451 ALA A C 1
ATOM 3554 O O . ALA A 1 451 ? -18.760 2.265 17.514 1.00 98.81 451 ALA A O 1
ATOM 3555 N N . GLU A 1 452 ? -20.863 2.956 17.093 1.00 98.56 452 GLU A N 1
ATOM 3556 C CA . GLU A 1 452 ? -21.523 1.844 17.776 1.00 98.56 452 GLU A CA 1
ATOM 3557 C C . GLU A 1 452 ? -21.106 0.492 17.180 1.00 98.56 452 GLU A C 1
ATOM 3559 O O . GLU A 1 452 ? -20.695 -0.416 17.913 1.00 98.56 452 GLU A O 1
ATOM 3564 N N . ILE A 1 453 ? -21.151 0.357 15.850 1.00 98.81 453 ILE A N 1
ATOM 3565 C CA . ILE A 1 453 ? -20.763 -0.885 15.171 1.00 98.81 453 ILE A CA 1
ATOM 3566 C C . ILE A 1 453 ? -19.274 -1.171 15.386 1.00 98.81 453 ILE A C 1
ATOM 3568 O O . ILE A 1 453 ? -18.919 -2.304 15.709 1.00 98.81 453 ILE A O 1
ATOM 3572 N N . THR A 1 454 ? -18.411 -0.158 15.261 1.00 98.94 454 THR A N 1
ATOM 3573 C CA . THR A 1 454 ? -16.956 -0.295 15.446 1.00 98.94 454 THR A CA 1
ATOM 3574 C C . THR A 1 454 ? -16.604 -0.842 16.834 1.00 98.94 454 THR A C 1
ATOM 3576 O O . THR A 1 454 ? -15.798 -1.775 16.950 1.00 98.94 454 THR A O 1
ATOM 3579 N N . MET A 1 455 ? -17.237 -0.312 17.886 1.00 98.88 455 MET A N 1
ATOM 3580 C CA . MET A 1 455 ? -17.030 -0.770 19.264 1.00 98.88 455 MET A CA 1
ATOM 3581 C C . MET A 1 455 ? -17.583 -2.188 19.475 1.00 98.88 455 MET A C 1
ATOM 3583 O O . MET A 1 455 ? -16.887 -3.044 20.028 1.00 98.88 455 MET A O 1
ATOM 3587 N N . LYS A 1 456 ? -18.792 -2.488 18.973 1.00 98.62 456 LYS A N 1
ATOM 3588 C CA . LYS A 1 456 ? -19.390 -3.837 19.049 1.00 98.62 456 LYS A CA 1
ATOM 3589 C C . LYS A 1 456 ? -18.548 -4.894 18.326 1.00 98.62 456 LYS A C 1
ATOM 3591 O O . LYS A 1 456 ? -18.374 -5.996 18.845 1.00 98.62 456 LYS A O 1
ATOM 3596 N N . GLU A 1 457 ? -18.005 -4.569 17.157 1.00 98.69 457 GLU A N 1
ATOM 3597 C CA . GLU A 1 457 ? -17.124 -5.445 16.379 1.00 98.69 457 GLU A CA 1
ATOM 3598 C C . GLU A 1 457 ? -15.796 -5.715 17.079 1.00 98.69 457 GLU A C 1
ATOM 3600 O O . GLU A 1 457 ? -15.337 -6.858 17.110 1.00 98.69 457 GLU A O 1
ATOM 3605 N N . SER A 1 458 ? -15.200 -4.678 17.673 1.00 98.75 458 SER A N 1
ATOM 3606 C CA . SER A 1 458 ? -14.009 -4.820 18.508 1.00 98.75 458 SER A CA 1
ATOM 3607 C C . SER A 1 458 ? -14.274 -5.771 19.674 1.00 98.75 458 SER A C 1
ATOM 3609 O O . SER A 1 458 ? -13.559 -6.755 19.850 1.00 98.75 458 SER A O 1
ATOM 3611 N N . ASN A 1 459 ? -15.338 -5.524 20.438 1.00 98.75 459 ASN A N 1
ATOM 3612 C CA . ASN A 1 459 ? -15.662 -6.317 21.621 1.00 98.75 459 ASN A CA 1
ATOM 3613 C C . ASN A 1 459 ? -15.968 -7.774 21.264 1.00 98.75 459 ASN A C 1
ATOM 3615 O O . ASN A 1 459 ? -15.468 -8.685 21.919 1.00 98.75 459 ASN A O 1
ATOM 3619 N N . GLN A 1 460 ? -16.728 -8.016 20.191 1.00 98.62 460 GLN A N 1
ATOM 3620 C CA . GLN A 1 460 ? -17.051 -9.379 19.773 1.00 98.62 460 GLN A CA 1
ATOM 3621 C C . GLN A 1 460 ? -15.821 -10.141 19.255 1.00 98.62 460 GLN A C 1
ATOM 3623 O O . GLN A 1 460 ? -15.718 -11.341 19.499 1.00 98.62 460 GLN A O 1
ATOM 3628 N N . LEU A 1 461 ? -14.868 -9.474 18.589 1.00 98.38 461 LEU A N 1
ATOM 3629 C CA . LEU A 1 461 ? -13.587 -10.098 18.239 1.00 98.38 461 LEU A CA 1
ATOM 3630 C C . LEU A 1 461 ? -12.849 -10.587 19.492 1.00 98.38 461 LEU A C 1
ATOM 3632 O O . LEU A 1 461 ? -12.391 -11.727 19.529 1.00 98.38 461 LEU A O 1
ATOM 3636 N N . HIS A 1 462 ? -12.731 -9.745 20.520 1.00 98.31 462 HIS A N 1
ATOM 3637 C CA . HIS A 1 462 ? -12.031 -10.127 21.751 1.00 98.31 462 HIS A CA 1
ATOM 3638 C C . HIS A 1 462 ? -12.805 -11.161 22.574 1.00 98.31 462 HIS A C 1
ATOM 3640 O O . HIS A 1 462 ? -12.176 -12.025 23.178 1.00 98.31 462 HIS A O 1
ATOM 3646 N N . ALA A 1 463 ? -14.140 -11.171 22.513 1.00 98.56 463 ALA A N 1
ATOM 3647 C CA . ALA A 1 463 ? -14.955 -12.249 23.076 1.00 98.56 463 ALA A CA 1
ATOM 3648 C C . ALA A 1 463 ? -14.683 -13.598 22.385 1.00 98.56 463 ALA A C 1
ATOM 3650 O O . ALA A 1 463 ? -14.498 -14.603 23.062 1.00 98.56 463 ALA A O 1
ATOM 3651 N N . VAL A 1 464 ? -14.566 -13.624 21.051 1.00 98.69 464 VAL A N 1
ATOM 3652 C CA . VAL A 1 464 ? -14.149 -14.824 20.296 1.00 98.69 464 VAL A CA 1
ATOM 3653 C C . VAL A 1 464 ? -12.741 -15.278 20.695 1.00 98.69 464 VAL A C 1
ATOM 3655 O O . VAL A 1 464 ? -12.482 -16.472 20.846 1.00 98.69 464 VAL A O 1
ATOM 3658 N N . CYS A 1 465 ? -11.810 -14.340 20.883 1.00 98.19 465 CYS A N 1
ATOM 3659 C CA . CYS A 1 465 ? -10.463 -14.657 21.361 1.00 98.19 465 CYS A CA 1
ATOM 3660 C C . CYS A 1 465 ? -10.485 -15.294 22.763 1.00 98.19 465 CYS A C 1
ATOM 3662 O O . CYS A 1 465 ? -9.746 -16.249 22.998 1.00 98.19 465 CYS A O 1
ATOM 3664 N N . GLN A 1 466 ? -11.346 -14.818 23.665 1.00 97.75 466 GLN A N 1
ATOM 3665 C CA . GLN A 1 466 ? -11.516 -15.386 25.008 1.00 97.75 466 GLN A CA 1
ATOM 3666 C C . GLN A 1 466 ? -12.224 -16.751 25.001 1.00 97.75 466 GLN A C 1
ATOM 3668 O O . GLN A 1 466 ? -11.864 -17.611 25.796 1.00 97.75 466 GLN A O 1
ATOM 3673 N N . ASP A 1 467 ? -13.178 -16.962 24.089 1.00 98.56 467 ASP A N 1
ATOM 3674 C CA . ASP A 1 467 ? -13.887 -18.239 23.872 1.00 98.56 467 ASP A CA 1
ATOM 3675 C C . ASP A 1 467 ? -13.005 -19.309 23.196 1.00 98.56 467 ASP A C 1
ATOM 3677 O O . ASP A 1 467 ? -13.268 -20.505 23.267 1.00 98.56 467 ASP A O 1
ATOM 3681 N N . THR A 1 468 ? -11.913 -18.897 22.548 1.00 98.50 468 THR A N 1
ATOM 3682 C CA . THR A 1 468 ? -10.932 -19.820 21.962 1.00 98.50 468 THR A CA 1
ATOM 3683 C C . THR A 1 468 ? -10.256 -20.659 23.052 1.00 98.50 468 THR A C 1
ATOM 3685 O O . THR A 1 468 ? -9.954 -20.153 24.124 1.00 98.50 468 THR A O 1
ATOM 3688 N N . TYR A 1 469 ? -9.929 -21.926 22.776 1.00 97.12 469 TYR A N 1
ATOM 3689 C CA . TYR A 1 469 ? -9.161 -22.768 23.704 1.00 97.12 469 TYR A CA 1
ATOM 3690 C C . TYR A 1 469 ? -7.773 -23.164 23.157 1.00 97.12 469 TYR A C 1
ATOM 3692 O O . TYR A 1 469 ? -7.704 -23.724 22.054 1.00 97.12 469 TYR A O 1
ATOM 3700 N N . PRO A 1 470 ? -6.670 -22.938 23.911 1.00 96.50 470 PRO A N 1
ATOM 3701 C CA . PRO A 1 470 ? -6.580 -22.088 25.109 1.00 96.50 470 PRO A CA 1
ATOM 3702 C C . PRO A 1 470 ? -6.947 -20.617 24.820 1.00 96.50 470 PRO A C 1
ATOM 3704 O O . PRO A 1 470 ? -6.752 -20.181 23.679 1.00 96.50 470 PRO A O 1
ATOM 3707 N N . PRO A 1 471 ? -7.425 -19.859 25.829 1.00 96.75 471 PRO A N 1
ATOM 3708 C CA . PRO A 1 471 ? -7.891 -18.485 25.649 1.00 96.75 471 PRO A CA 1
ATOM 3709 C C . PRO A 1 471 ? -6.786 -17.569 25.144 1.00 96.75 471 PRO A C 1
ATOM 3711 O O . PRO A 1 471 ? -5.622 -17.664 25.543 1.00 96.75 471 PRO A O 1
ATOM 3714 N N . ILE A 1 472 ? -7.174 -16.659 24.255 1.00 96.75 472 ILE A N 1
ATOM 3715 C CA . ILE A 1 472 ? -6.300 -15.641 23.688 1.00 96.75 472 ILE A CA 1
ATOM 3716 C C . ILE A 1 472 ? -6.682 -14.302 24.310 1.00 96.75 472 ILE A C 1
ATOM 3718 O O . ILE A 1 472 ? -7.810 -13.834 24.168 1.00 96.75 472 ILE A O 1
ATOM 3722 N N . ILE A 1 473 ? -5.718 -13.664 24.970 1.00 94.56 473 ILE A N 1
ATOM 3723 C CA . ILE A 1 473 ? -5.901 -12.368 25.623 1.00 94.56 473 ILE A CA 1
ATOM 3724 C C . ILE A 1 473 ? -4.983 -11.359 24.937 1.00 94.56 473 ILE A C 1
ATOM 3726 O O . ILE A 1 473 ? -3.759 -11.453 25.031 1.00 94.56 473 ILE A O 1
ATOM 3730 N N . TYR A 1 474 ? -5.588 -10.417 24.215 1.00 93.44 474 TYR A N 1
ATOM 3731 C CA . TYR A 1 474 ? -4.881 -9.323 23.545 1.00 93.44 474 TYR A CA 1
ATOM 3732 C C . TYR A 1 474 ? -5.004 -7.994 24.287 1.00 93.44 474 TYR A C 1
ATOM 3734 O O . TYR A 1 474 ? -4.020 -7.261 24.384 1.00 93.44 474 TYR A O 1
ATOM 3742 N N . MET A 1 475 ? -6.202 -7.687 24.783 1.00 94.56 475 MET A N 1
ATOM 3743 C CA . MET A 1 475 ? -6.465 -6.513 25.611 1.00 94.56 475 MET A CA 1
ATOM 3744 C C . MET A 1 475 ? -5.905 -6.735 27.017 1.00 94.56 475 MET A C 1
ATOM 3746 O O . MET A 1 475 ? -6.065 -7.814 27.585 1.00 94.56 475 MET A O 1
ATOM 3750 N N . ASN A 1 476 ? -5.241 -5.720 27.566 1.00 92.56 476 ASN A N 1
ATOM 3751 C CA . ASN A 1 476 ? -4.760 -5.721 28.946 1.00 92.56 476 ASN A CA 1
ATOM 3752 C C . ASN A 1 476 ? -5.609 -4.776 29.815 1.00 92.56 476 ASN A C 1
ATOM 3754 O O . ASN A 1 476 ? -6.600 -4.215 29.347 1.00 92.56 476 ASN A O 1
ATOM 3758 N N . SER A 1 477 ? -5.221 -4.583 31.079 1.00 92.62 477 SER A N 1
ATOM 3759 C CA . SER A 1 477 ? -5.919 -3.663 31.988 1.00 92.62 477 SER A CA 1
ATOM 3760 C C . SER A 1 477 ? -6.043 -2.253 31.405 1.00 92.62 477 SER A C 1
ATOM 3762 O O . SER A 1 477 ? -7.143 -1.720 31.367 1.00 92.62 477 SER A O 1
ATOM 3764 N N . ILE A 1 478 ? -4.965 -1.696 30.845 1.00 93.56 478 ILE A N 1
ATOM 3765 C CA . ILE A 1 478 ? -4.976 -0.369 30.207 1.00 93.56 478 ILE A CA 1
ATOM 3766 C C . ILE A 1 478 ? -5.949 -0.317 29.022 1.00 93.56 478 ILE A C 1
ATOM 3768 O O . ILE A 1 478 ? -6.674 0.662 28.869 1.00 93.56 478 ILE A O 1
ATOM 3772 N N . SER A 1 479 ? -6.027 -1.370 28.202 1.00 95.25 479 SER A N 1
ATOM 3773 C CA . SER A 1 479 ? -7.025 -1.458 27.129 1.00 95.25 479 SER A CA 1
ATOM 3774 C C . SER A 1 479 ? -8.457 -1.351 27.669 1.00 95.25 479 SER A C 1
ATOM 3776 O O . SER A 1 479 ? -9.287 -0.671 27.071 1.00 95.25 479 SER A O 1
ATOM 3778 N N . HIS A 1 480 ? -8.753 -2.003 28.797 1.00 95.81 480 HIS A N 1
ATOM 3779 C CA . HIS A 1 480 ? -10.074 -1.954 29.429 1.00 95.81 480 HIS A CA 1
ATOM 3780 C C . HIS A 1 480 ? -10.369 -0.599 30.090 1.00 95.81 480 HIS A C 1
ATOM 3782 O O . HIS A 1 480 ? -11.493 -0.118 29.972 1.00 95.81 480 HIS A O 1
ATOM 3788 N N . GLU A 1 481 ? -9.376 0.051 30.696 1.00 95.12 481 GLU A N 1
ATOM 3789 C CA . GLU A 1 481 ? -9.504 1.423 31.217 1.00 95.12 481 GLU A CA 1
ATOM 3790 C C . GLU A 1 481 ? -9.825 2.421 30.095 1.00 95.12 481 GLU A C 1
ATOM 3792 O O . GLU A 1 481 ? -10.712 3.261 30.231 1.00 95.12 481 GLU A O 1
ATOM 3797 N N . ILE A 1 482 ? -9.193 2.277 28.923 1.00 96.88 482 ILE A N 1
ATOM 3798 C CA . ILE A 1 482 ? -9.529 3.086 27.740 1.00 96.88 482 ILE A CA 1
ATOM 3799 C C . ILE A 1 482 ? -10.985 2.846 27.310 1.00 96.88 482 ILE A C 1
ATOM 3801 O O . ILE A 1 482 ? -11.689 3.799 26.982 1.00 96.88 482 ILE A O 1
ATOM 3805 N N . VAL A 1 483 ? -11.471 1.598 27.330 1.00 97.75 483 VAL A N 1
ATOM 3806 C CA . VAL A 1 483 ? -12.883 1.296 27.026 1.00 97.75 483 VAL A CA 1
ATOM 3807 C C . VAL A 1 483 ? -13.825 2.008 27.997 1.00 97.75 483 VAL A C 1
ATOM 3809 O O . VAL A 1 483 ? -14.805 2.610 27.552 1.00 97.75 483 VAL A O 1
ATOM 3812 N N . GLN A 1 484 ? -13.533 1.972 29.299 1.00 96.12 484 GLN A N 1
ATOM 3813 C CA . GLN A 1 484 ? -14.339 2.655 30.315 1.00 96.12 484 GLN A CA 1
ATOM 3814 C C . GLN A 1 484 ? -14.328 4.171 30.105 1.00 96.12 484 GLN A C 1
ATOM 3816 O O . GLN A 1 484 ? -15.395 4.784 30.058 1.00 96.12 484 GLN A O 1
ATOM 3821 N N . LEU A 1 485 ? -13.149 4.755 29.872 1.00 96.50 485 LEU A N 1
ATOM 3822 C CA . LEU A 1 485 ? -12.989 6.186 29.629 1.00 96.50 485 LEU A CA 1
ATOM 3823 C C . LEU A 1 485 ? -13.782 6.652 28.410 1.00 96.50 485 LEU A C 1
ATOM 3825 O O . LEU A 1 485 ? -14.515 7.630 28.495 1.00 96.50 485 LEU A O 1
ATOM 3829 N N . ILE A 1 486 ? -13.671 5.953 27.279 1.00 97.56 486 ILE A N 1
ATOM 3830 C CA . ILE A 1 486 ? -14.393 6.330 26.058 1.00 97.56 486 ILE A CA 1
ATOM 3831 C C . ILE A 1 486 ? -15.903 6.123 26.217 1.00 97.56 486 ILE A C 1
ATOM 3833 O O . ILE A 1 486 ? -16.688 6.915 25.702 1.00 97.56 486 ILE A O 1
ATOM 3837 N N . THR A 1 487 ? -16.324 5.106 26.971 1.00 95.94 487 THR A N 1
ATOM 3838 C CA . THR A 1 487 ? -17.745 4.902 27.288 1.00 95.94 487 THR A CA 1
ATOM 3839 C C . THR A 1 487 ? -18.292 6.059 28.126 1.00 95.94 487 THR A C 1
ATOM 3841 O O . THR A 1 487 ? -19.345 6.593 27.791 1.00 95.94 487 THR A O 1
ATOM 3844 N N . ALA A 1 488 ? -17.558 6.506 29.151 1.00 95.19 488 ALA A N 1
ATOM 3845 C CA . ALA A 1 488 ? -17.922 7.675 29.953 1.00 95.19 488 ALA A CA 1
ATOM 3846 C C . ALA A 1 488 ? -17.856 8.986 29.144 1.00 95.19 488 ALA A C 1
ATOM 3848 O O . ALA A 1 488 ? -18.703 9.866 29.292 1.00 95.19 488 ALA A O 1
ATOM 3849 N N . PHE A 1 489 ? -16.887 9.109 28.232 1.00 94.75 489 PHE A N 1
ATOM 3850 C CA . PHE A 1 489 ? -16.754 10.261 27.338 1.00 94.75 489 PHE A CA 1
ATOM 3851 C C . PHE A 1 489 ? -17.960 10.428 26.405 1.00 94.75 489 PHE A C 1
ATOM 3853 O O . PHE A 1 489 ? -18.343 11.559 26.100 1.00 94.75 489 PHE A O 1
ATOM 3860 N N . ASN A 1 490 ? -18.575 9.316 26.001 1.00 96.25 490 ASN A N 1
ATOM 3861 C CA . ASN A 1 490 ? -19.762 9.251 25.149 1.00 96.25 490 ASN A CA 1
ATOM 3862 C C . ASN A 1 490 ? -21.094 9.468 25.894 1.00 96.25 490 ASN A C 1
ATOM 3864 O O . ASN A 1 490 ? -22.150 9.134 25.353 1.00 96.25 490 ASN A O 1
ATOM 3868 N N . ASP A 1 491 ? -21.072 9.988 27.126 1.00 88.12 491 ASP A N 1
ATOM 3869 C CA . ASP A 1 491 ? -22.292 10.237 27.898 1.00 88.12 491 ASP A CA 1
ATOM 3870 C C . ASP A 1 491 ? -23.326 11.044 27.089 1.00 88.12 491 ASP A C 1
ATOM 3872 O O . ASP A 1 491 ? -23.009 12.086 26.509 1.00 88.12 491 ASP A O 1
ATOM 3876 N N . GLN A 1 492 ? -24.558 10.525 27.022 1.00 85.50 492 GLN A N 1
ATOM 3877 C CA . GLN A 1 492 ? -25.717 11.019 26.252 1.00 85.50 492 GLN A CA 1
ATOM 3878 C C . GLN A 1 492 ? -25.556 11.117 24.720 1.00 85.50 492 GLN A C 1
ATOM 3880 O O . GLN A 1 492 ? -26.564 11.108 24.011 1.00 85.50 492 GLN A O 1
ATOM 3885 N N . LYS A 1 493 ? -24.331 11.191 24.188 1.00 94.06 493 LYS A N 1
ATOM 3886 C CA . LYS A 1 493 ? -24.031 11.260 22.752 1.00 94.06 493 LYS A CA 1
ATOM 3887 C C . LYS A 1 493 ? -22.698 10.583 22.439 1.00 94.06 493 LYS A C 1
ATOM 3889 O O . LYS A 1 493 ? -21.681 10.875 23.064 1.00 94.06 493 LYS A O 1
ATOM 3894 N N . ILE A 1 494 ? -22.673 9.753 21.395 1.00 97.19 494 ILE A N 1
ATOM 3895 C CA . ILE A 1 494 ? -21.438 9.119 20.926 1.00 97.19 494 ILE A CA 1
ATOM 3896 C C . ILE A 1 494 ? -20.550 10.157 20.227 1.00 97.19 494 ILE A C 1
ATOM 3898 O O . ILE A 1 494 ? -20.905 10.695 19.183 1.00 97.19 494 ILE A O 1
ATOM 3902 N N . LYS A 1 495 ? -19.376 10.413 20.807 1.00 97.12 495 LYS A N 1
ATOM 3903 C CA . LYS A 1 495 ? -18.374 11.377 20.324 1.00 97.12 495 LYS A CA 1
ATOM 3904 C C . LYS A 1 495 ? -17.072 10.711 19.888 1.00 97.12 495 LYS A C 1
ATOM 3906 O O . LYS A 1 495 ? -16.358 11.257 19.057 1.00 97.12 495 LYS A O 1
ATOM 3911 N N . ALA A 1 496 ? -16.774 9.523 20.410 1.00 98.50 496 ALA A N 1
ATOM 3912 C CA . ALA A 1 496 ? -15.601 8.739 20.054 1.00 98.50 496 ALA A CA 1
ATOM 3913 C C . ALA A 1 496 ? -15.927 7.240 19.977 1.00 98.50 496 ALA A C 1
ATOM 3915 O O . ALA A 1 496 ? -16.805 6.739 20.675 1.00 98.50 496 ALA A O 1
ATOM 3916 N N . ALA A 1 497 ? -15.192 6.497 19.157 1.00 98.88 497 ALA A N 1
ATOM 3917 C CA . ALA A 1 497 ? -15.309 5.048 19.034 1.00 98.88 497 ALA A CA 1
ATOM 3918 C C . ALA A 1 497 ? -13.954 4.401 19.276 1.00 98.88 497 ALA A C 1
ATOM 3920 O O . ALA A 1 497 ? -12.979 4.803 18.650 1.00 98.88 497 ALA A O 1
ATOM 3921 N N . TYR A 1 498 ? -13.883 3.373 20.118 1.00 98.88 498 TYR A N 1
ATOM 3922 C CA . TYR A 1 498 ? -12.667 2.576 20.261 1.00 98.88 498 TYR A CA 1
ATOM 3923 C C . TYR A 1 498 ? -12.703 1.327 19.381 1.00 98.88 498 TYR A C 1
ATOM 3925 O O . TYR A 1 498 ? -13.751 0.735 19.114 1.00 98.88 498 TYR A O 1
ATOM 3933 N N . THR A 1 499 ? -11.524 0.872 18.979 1.00 98.81 499 THR A N 1
ATOM 3934 C CA . THR A 1 499 ? -11.334 -0.447 18.400 1.00 98.81 499 THR A CA 1
ATOM 3935 C C . THR A 1 499 ? -9.954 -0.997 18.732 1.00 98.81 499 THR A C 1
ATOM 3937 O O . THR A 1 499 ? -8.973 -0.260 18.811 1.00 98.81 499 THR A O 1
ATOM 3940 N N . PHE A 1 500 ? -9.881 -2.311 18.905 1.00 97.38 500 PHE A N 1
ATOM 3941 C CA . PHE A 1 500 ? -8.665 -3.037 19.242 1.00 97.38 500 PHE A CA 1
ATOM 3942 C C . PHE A 1 500 ? -8.471 -4.172 18.239 1.00 97.38 500 PHE A C 1
ATOM 3944 O O . PHE A 1 500 ? -9.397 -4.936 17.957 1.00 97.38 500 PHE A O 1
ATOM 3951 N N . ASP A 1 501 ? -7.262 -4.292 17.700 1.00 94.25 501 ASP A N 1
ATOM 3952 C CA . ASP A 1 501 ? -6.862 -5.441 16.884 1.00 94.25 501 ASP A CA 1
ATOM 3953 C C . ASP A 1 501 ? -6.232 -6.526 17.778 1.00 94.25 501 ASP A C 1
ATOM 3955 O O . ASP A 1 501 ? -6.520 -6.627 18.967 1.00 94.25 501 ASP A O 1
ATOM 3959 N N . ALA A 1 502 ? -5.365 -7.370 17.224 1.00 91.81 502 ALA A N 1
ATOM 3960 C CA . ALA A 1 502 ? -4.664 -8.423 17.953 1.00 91.81 502 ALA A CA 1
ATOM 3961 C C . ALA A 1 502 ? -3.518 -7.868 18.825 1.00 91.81 502 ALA A C 1
ATOM 3963 O O . ALA A 1 502 ? -2.348 -8.164 18.567 1.00 91.81 502 ALA A O 1
ATOM 3964 N N . GLY A 1 503 ? -3.825 -7.001 19.785 1.00 90.81 503 GLY A N 1
ATOM 3965 C CA . GLY A 1 503 ? -2.893 -6.420 20.752 1.00 90.81 503 GLY A CA 1
ATOM 3966 C C . GLY A 1 503 ? -3.570 -5.370 21.642 1.00 90.81 503 GLY A C 1
ATOM 3967 O O . GLY A 1 503 ? -4.748 -5.080 21.438 1.00 90.81 503 GLY A O 1
ATOM 3968 N N . PRO A 1 504 ? -2.832 -4.782 22.598 1.00 92.31 504 PRO A N 1
ATOM 3969 C CA . PRO A 1 504 ? -3.421 -3.899 23.604 1.00 92.31 504 PRO A CA 1
ATOM 3970 C C . PRO A 1 504 ? -3.623 -2.452 23.135 1.00 92.31 504 PRO A C 1
ATOM 3972 O O . PRO A 1 504 ? -4.320 -1.695 23.808 1.00 92.31 504 PRO A O 1
ATOM 3975 N N . ASN A 1 505 ? -3.029 -2.053 22.005 1.00 93.62 505 ASN A N 1
ATOM 3976 C CA . ASN A 1 505 ? -3.155 -0.692 21.483 1.00 93.62 505 ASN A CA 1
ATOM 3977 C C . ASN A 1 505 ? -4.608 -0.368 21.132 1.00 93.62 505 ASN A C 1
ATOM 3979 O O . ASN A 1 505 ? -5.241 -1.106 20.372 1.00 93.62 505 ASN A O 1
ATOM 3983 N N . ALA A 1 506 ? -5.087 0.770 21.624 1.00 96.88 506 ALA A N 1
ATOM 3984 C CA . ALA A 1 506 ? -6.385 1.301 21.243 1.00 96.88 506 ALA A CA 1
ATOM 3985 C C . ALA A 1 506 ? -6.248 2.160 19.989 1.00 96.88 506 ALA A C 1
ATOM 3987 O O . ALA A 1 506 ? -5.343 2.989 19.889 1.00 96.88 506 ALA A O 1
ATOM 3988 N N . VAL A 1 507 ? -7.181 2.005 19.057 1.00 98.31 507 VAL A N 1
ATOM 3989 C CA . VAL A 1 507 ? -7.418 2.989 18.003 1.00 98.31 507 VAL A CA 1
ATOM 3990 C C . VAL A 1 507 ? -8.752 3.655 18.281 1.00 98.31 507 VAL A C 1
ATOM 3992 O O . VAL A 1 507 ? -9.760 2.975 18.463 1.00 98.31 507 VAL A O 1
ATOM 3995 N N . LEU A 1 508 ? -8.747 4.978 18.322 1.00 98.75 508 LEU A N 1
ATOM 3996 C CA . LEU A 1 508 ? -9.912 5.804 18.564 1.00 98.75 508 LEU A CA 1
ATOM 3997 C C . LEU A 1 508 ? -10.280 6.544 17.284 1.00 98.75 508 LEU A C 1
ATOM 3999 O O . LEU A 1 508 ? -9.432 7.196 16.680 1.00 98.75 508 LEU A O 1
ATOM 4003 N N . PHE A 1 509 ? -11.544 6.468 16.898 1.00 98.81 509 PHE A N 1
ATOM 4004 C CA . PHE A 1 509 ? -12.135 7.307 15.865 1.00 98.81 509 PHE A CA 1
ATOM 4005 C C . PHE A 1 509 ? -12.943 8.417 16.527 1.00 98.81 509 PHE A C 1
ATOM 4007 O O . PHE A 1 509 ? -13.644 8.168 17.504 1.00 98.81 509 PHE A O 1
ATOM 4014 N N . THR A 1 510 ? -12.855 9.630 15.999 1.00 98.50 510 THR A N 1
ATOM 4015 C CA . THR A 1 510 ? -13.614 10.793 16.472 1.00 98.50 510 THR A CA 1
ATOM 4016 C C . THR A 1 510 ? -13.873 11.748 15.312 1.00 98.50 510 THR A C 1
ATOM 4018 O O . THR A 1 510 ? -13.245 11.624 14.258 1.00 98.50 510 THR A O 1
ATOM 4021 N N . LEU A 1 511 ? -14.781 12.701 15.487 1.00 97.81 511 LEU A N 1
ATOM 4022 C CA . LEU A 1 511 ? -14.927 13.821 14.561 1.00 97.81 511 LEU A CA 1
ATOM 4023 C C . LEU A 1 511 ? -14.038 14.989 14.993 1.00 97.81 511 LEU A C 1
ATOM 4025 O O . LEU A 1 511 ? -13.750 15.158 16.175 1.00 97.81 511 LEU A O 1
ATOM 4029 N N . GLU A 1 512 ? -13.633 15.817 14.032 1.00 94.31 512 GLU A N 1
ATOM 4030 C CA . GLU A 1 512 ? -12.789 16.997 14.253 1.00 94.31 512 GLU A CA 1
ATOM 4031 C C . GLU A 1 512 ? -13.347 17.914 15.349 1.00 94.31 512 GLU A C 1
ATOM 4033 O O . GLU A 1 512 ? -12.594 18.416 16.176 1.00 94.31 512 GLU A O 1
ATOM 4038 N N . GLU A 1 513 ? -14.671 18.076 15.413 1.00 93.50 513 GLU A N 1
ATOM 4039 C CA . GLU A 1 513 ? -15.341 18.887 16.439 1.00 93.50 513 GLU A CA 1
ATOM 4040 C C . GLU A 1 513 ? -15.116 18.375 17.877 1.00 93.50 513 GLU A C 1
ATOM 4042 O O . GLU A 1 513 ? -15.116 19.173 18.814 1.00 93.50 513 GLU A O 1
ATOM 4047 N N . TYR A 1 514 ? -14.877 17.070 18.061 1.00 93.56 514 TYR A N 1
ATOM 4048 C CA . TYR A 1 514 ? -14.622 16.439 19.365 1.00 93.56 514 TYR A CA 1
ATOM 4049 C C . TYR A 1 514 ? -13.140 16.128 19.596 1.00 93.56 514 TYR A C 1
ATOM 4051 O O . TYR A 1 514 ? -12.776 15.651 20.672 1.00 93.56 514 TYR A O 1
ATOM 4059 N N . TYR A 1 515 ? -12.277 16.374 18.607 1.00 92.62 515 TYR A N 1
ATOM 4060 C CA . TYR A 1 515 ? -10.871 15.980 18.646 1.00 92.62 515 TYR A CA 1
ATOM 4061 C C . TYR A 1 515 ? -10.121 16.624 19.820 1.00 92.62 515 TYR A C 1
ATOM 4063 O O . TYR A 1 515 ? -9.501 15.912 20.609 1.00 92.62 515 TYR A O 1
ATOM 4071 N N . ASP A 1 516 ? -10.228 17.946 19.984 1.00 88.88 516 ASP A N 1
ATOM 4072 C CA . ASP A 1 516 ? -9.529 18.673 21.054 1.00 88.88 516 ASP A CA 1
ATOM 4073 C C . ASP A 1 516 ? -10.019 18.258 22.452 1.00 88.88 516 ASP A C 1
ATOM 4075 O O . ASP A 1 516 ? -9.218 18.115 23.374 1.00 88.88 516 ASP A O 1
ATOM 4079 N N . GLU A 1 517 ? -11.333 18.052 22.620 1.00 90.31 517 GLU A N 1
ATOM 4080 C CA . GLU A 1 517 ? -11.924 17.593 23.891 1.00 90.31 517 GLU A CA 1
ATOM 4081 C C . GLU A 1 517 ? -11.428 16.182 24.240 1.00 90.31 517 GLU A C 1
ATOM 4083 O O . GLU A 1 517 ? -11.030 15.913 25.378 1.00 90.31 517 GLU A O 1
ATOM 4088 N N . LEU A 1 518 ? -11.401 15.285 23.248 1.00 92.81 518 LEU A N 1
ATOM 4089 C CA . LEU A 1 518 ? -10.912 13.924 23.420 1.00 92.81 518 LEU A CA 1
ATOM 4090 C C . LEU A 1 518 ? -9.417 13.912 23.750 1.00 92.81 518 LEU A C 1
ATOM 4092 O O . LEU A 1 518 ? -9.007 13.222 24.679 1.00 92.81 518 LEU A O 1
ATOM 4096 N N . LEU A 1 519 ? -8.598 14.683 23.032 1.00 91.50 519 LEU A N 1
ATOM 4097 C CA . LEU A 1 519 ? -7.157 14.726 23.266 1.00 91.50 519 LEU A CA 1
ATOM 4098 C C . LEU A 1 519 ? -6.816 15.290 24.652 1.00 91.50 519 LEU A C 1
ATOM 4100 O O . LEU A 1 519 ? -5.967 14.723 25.338 1.00 91.50 519 LEU A O 1
ATOM 4104 N N . ALA A 1 520 ? -7.507 16.347 25.095 1.00 88.81 520 ALA A N 1
ATOM 4105 C CA . ALA A 1 520 ? -7.358 16.885 26.449 1.00 88.81 520 ALA A CA 1
ATOM 4106 C C . ALA A 1 520 ? -7.718 15.834 27.509 1.00 88.81 520 ALA A C 1
ATOM 4108 O O . ALA A 1 520 ? -6.960 15.605 28.451 1.00 88.81 520 ALA A O 1
ATOM 4109 N N . THR A 1 521 ? -8.835 15.130 27.309 1.00 91.38 521 THR A N 1
ATOM 4110 C CA . THR A 1 521 ? -9.259 14.031 28.186 1.00 91.38 521 THR A CA 1
ATOM 4111 C C . THR A 1 521 ? -8.185 12.940 28.255 1.00 91.38 521 THR A C 1
ATOM 4113 O O . THR A 1 521 ? -7.788 12.521 29.339 1.00 91.38 521 THR A O 1
ATOM 4116 N N . LEU A 1 522 ? -7.652 12.508 27.111 1.00 92.38 522 LEU A N 1
ATOM 4117 C CA . LEU A 1 522 ? -6.610 11.482 27.057 1.00 92.38 522 LEU A CA 1
ATOM 4118 C C . LEU A 1 522 ? -5.322 11.912 27.760 1.00 92.38 522 LEU A C 1
ATOM 4120 O O . LEU A 1 522 ? -4.709 11.087 28.427 1.00 92.38 522 LEU A O 1
ATOM 4124 N N . LEU A 1 523 ? -4.918 13.176 27.645 1.00 89.62 523 LEU A N 1
ATOM 4125 C CA . LEU A 1 523 ? -3.726 13.696 28.318 1.00 89.62 523 LEU A CA 1
ATOM 4126 C C . LEU A 1 523 ? -3.877 13.758 29.841 1.00 89.62 523 LEU A C 1
ATOM 4128 O O . LEU A 1 523 ? -2.895 13.545 30.549 1.00 89.62 523 LEU A O 1
ATOM 4132 N N . ASN A 1 524 ? -5.091 13.986 30.344 1.00 88.12 524 ASN A N 1
ATOM 4133 C CA . ASN A 1 524 ? -5.370 13.958 31.781 1.00 88.12 524 ASN A CA 1
ATOM 4134 C C . ASN A 1 524 ? -5.303 12.542 32.353 1.00 88.12 524 ASN A C 1
ATOM 4136 O O . ASN A 1 524 ? -4.757 12.328 33.433 1.00 88.12 524 ASN A O 1
ATOM 4140 N N . TYR A 1 525 ? -5.862 11.573 31.626 1.00 91.31 525 TYR A N 1
ATOM 4141 C CA . TYR A 1 525 ? -5.932 10.182 32.071 1.00 91.31 525 TYR A CA 1
ATOM 4142 C C . TYR A 1 525 ? -4.671 9.381 31.760 1.00 91.31 525 TYR A C 1
ATOM 4144 O O . TYR A 1 525 ? -4.350 8.441 32.477 1.00 91.31 525 TYR A O 1
ATOM 4152 N N . PHE A 1 526 ? -3.931 9.754 30.723 1.00 91.69 526 PHE A N 1
ATOM 4153 C CA . PHE A 1 526 ? -2.696 9.101 30.305 1.00 91.69 526 PHE A CA 1
ATOM 4154 C C . PHE A 1 526 ? -1.607 10.156 30.083 1.00 91.69 526 PHE A C 1
ATOM 4156 O O . PHE A 1 526 ? -1.203 10.401 28.939 1.00 91.69 526 PHE A O 1
ATOM 4163 N N . PRO A 1 527 ? -1.126 10.812 31.153 1.00 88.81 527 PRO A N 1
ATOM 4164 C CA . PRO A 1 527 ? -0.095 11.829 31.028 1.00 88.81 527 PRO A CA 1
ATOM 4165 C C . PRO A 1 527 ? 1.249 11.201 30.612 1.00 88.81 527 PRO A C 1
ATOM 4167 O O . PRO A 1 527 ? 1.567 10.074 31.023 1.00 88.81 527 PRO A O 1
ATOM 4170 N N . PRO A 1 528 ? 2.066 11.915 29.812 1.00 86.50 528 PRO A N 1
ATOM 4171 C CA . PRO A 1 528 ? 3.396 11.446 29.447 1.00 86.50 528 PRO A CA 1
ATOM 4172 C C . PRO A 1 528 ? 4.301 11.341 30.678 1.00 86.50 528 PRO A C 1
ATOM 4174 O O . PRO A 1 528 ? 4.200 12.129 31.616 1.00 86.50 528 PRO A O 1
ATOM 4177 N N . THR A 1 529 ? 5.249 10.402 30.653 1.00 75.88 529 THR A N 1
ATOM 4178 C CA . THR A 1 529 ? 6.231 10.235 31.739 1.00 75.88 529 THR A CA 1
ATOM 4179 C C . THR A 1 529 ? 7.191 11.426 31.852 1.00 75.88 529 THR A C 1
ATOM 4181 O O . THR A 1 529 ? 7.665 11.733 32.940 1.00 75.88 529 THR A O 1
ATOM 4184 N N . ASN A 1 530 ? 7.453 12.115 30.735 1.00 69.75 530 ASN A N 1
ATOM 4185 C CA . ASN A 1 530 ? 8.303 13.304 30.655 1.00 69.75 530 ASN A CA 1
ATOM 4186 C C . ASN A 1 530 ? 7.493 14.497 30.124 1.00 69.75 530 ASN A C 1
ATOM 4188 O O . ASN A 1 530 ? 6.595 14.321 29.308 1.00 69.75 530 ASN A O 1
ATOM 4192 N N . SER A 1 531 ? 7.870 15.725 30.485 1.00 67.25 531 SER A N 1
ATOM 4193 C CA . SER A 1 531 ? 7.203 16.964 30.041 1.00 67.25 531 SER A CA 1
ATOM 4194 C C . SER A 1 531 ? 7.345 17.287 28.542 1.00 67.25 531 SER A C 1
ATOM 4196 O O . SER A 1 531 ? 6.845 18.314 28.086 1.00 67.25 531 SER A O 1
ATOM 4198 N N . ASN A 1 532 ? 8.005 16.432 27.749 1.00 73.06 532 ASN A N 1
ATOM 4199 C CA . ASN A 1 532 ? 8.140 16.631 26.308 1.00 73.06 532 ASN A CA 1
ATOM 4200 C C . ASN A 1 532 ? 6.923 16.067 25.557 1.00 73.06 532 ASN A C 1
ATOM 4202 O O . ASN A 1 532 ? 6.895 14.898 25.164 1.00 73.06 532 ASN A O 1
ATOM 4206 N N . LEU A 1 533 ? 5.934 16.934 25.340 1.00 79.00 533 LEU A N 1
ATOM 4207 C CA . LEU A 1 533 ? 4.702 16.608 24.626 1.00 79.00 533 LEU A CA 1
ATOM 4208 C C . LEU A 1 533 ? 4.939 16.268 23.142 1.00 79.00 533 LEU A C 1
ATOM 4210 O O . LEU A 1 533 ? 4.189 15.474 22.583 1.00 79.00 533 LEU A O 1
ATOM 4214 N N . GLU A 1 534 ? 5.983 16.819 22.509 1.00 77.81 534 GLU A N 1
ATOM 4215 C CA . GLU A 1 534 ? 6.249 16.655 21.066 1.00 77.81 534 GLU A CA 1
ATOM 4216 C C . GLU A 1 534 ? 6.649 15.228 20.687 1.00 77.81 534 GLU A C 1
ATOM 4218 O O . GLU A 1 534 ? 6.331 14.748 19.602 1.00 77.81 534 GLU A O 1
ATOM 4223 N N . ASN A 1 535 ? 7.316 14.519 21.598 1.00 80.12 535 ASN A N 1
ATOM 4224 C CA . ASN A 1 535 ? 7.635 13.105 21.403 1.00 80.12 535 ASN A CA 1
ATOM 4225 C C . ASN A 1 535 ? 6.467 12.184 21.779 1.00 80.12 535 ASN A C 1
ATOM 4227 O O . ASN A 1 535 ? 6.441 11.020 21.371 1.00 80.12 535 ASN A O 1
ATOM 4231 N N . TYR A 1 536 ? 5.520 12.690 22.571 1.00 87.00 536 TYR A N 1
ATOM 4232 C CA . TYR A 1 536 ? 4.373 11.927 23.042 1.00 87.00 536 TYR A CA 1
ATOM 4233 C C . TYR A 1 536 ? 3.201 11.970 22.065 1.00 87.00 536 TYR A C 1
ATOM 4235 O O . TYR A 1 536 ? 2.497 10.974 21.943 1.00 87.00 536 TYR A O 1
ATOM 4243 N N . ILE A 1 537 ? 3.003 13.083 21.353 1.00 87.31 537 ILE A N 1
ATOM 4244 C CA . ILE A 1 537 ? 1.963 13.246 20.333 1.00 87.31 537 ILE A CA 1
ATOM 4245 C C . ILE A 1 537 ? 2.600 13.859 19.083 1.00 87.31 537 ILE A C 1
ATOM 4247 O O . ILE A 1 537 ? 3.262 14.888 19.167 1.00 87.31 537 ILE A O 1
ATOM 4251 N N . ASN A 1 538 ? 2.390 13.266 17.907 1.00 85.88 538 ASN A N 1
ATOM 4252 C CA . ASN A 1 538 ? 2.793 13.903 16.649 1.00 85.88 538 ASN A CA 1
ATOM 4253 C C . ASN A 1 538 ? 1.897 15.117 16.326 1.00 85.88 538 ASN A C 1
ATOM 4255 O O . ASN A 1 538 ? 0.719 15.148 16.674 1.00 85.88 538 ASN A O 1
ATOM 4259 N N . HIS A 1 539 ? 2.457 16.107 15.621 1.00 74.94 539 HIS A N 1
ATOM 4260 C CA . HIS A 1 539 ? 1.770 17.348 15.205 1.00 74.94 539 HIS A CA 1
ATOM 4261 C C . HIS A 1 539 ? 1.349 18.292 16.349 1.00 74.94 539 HIS A C 1
ATOM 4263 O O . HIS A 1 539 ? 0.427 19.096 16.190 1.00 74.94 539 HIS A O 1
ATOM 4269 N N . THR A 1 540 ? 2.052 18.245 17.485 1.00 62.75 540 THR A N 1
ATOM 4270 C CA . THR A 1 540 ? 1.815 19.044 18.707 1.00 62.75 540 THR A CA 1
ATOM 4271 C C . THR A 1 540 ? 1.586 20.539 18.480 1.00 62.75 540 THR A C 1
ATOM 4273 O O . THR A 1 540 ? 0.724 21.130 19.132 1.00 62.75 540 THR A O 1
ATOM 4276 N N . SER A 1 541 ? 2.308 21.160 17.545 1.00 54.91 541 SER A N 1
ATOM 4277 C CA . SER A 1 541 ? 2.231 22.603 17.267 1.00 54.91 541 SER A CA 1
ATOM 4278 C C . SER A 1 541 ? 0.853 23.085 16.792 1.00 54.91 541 SER A C 1
ATOM 4280 O O . SER A 1 541 ? 0.568 24.276 16.878 1.00 54.91 541 SER A O 1
ATOM 4282 N N . SER A 1 542 ? -0.018 22.176 16.344 1.00 56.22 542 SER A N 1
ATOM 4283 C CA . SER A 1 542 ? -1.347 22.512 15.815 1.00 56.22 542 SER A CA 1
ATOM 4284 C C . SER A 1 542 ? -2.443 22.559 16.889 1.00 56.22 542 SER A C 1
ATOM 4286 O O . SER A 1 542 ? -3.488 23.156 16.651 1.00 56.22 542 SER A O 1
ATOM 4288 N N . TYR A 1 543 ? -2.228 21.940 18.060 1.00 55.91 543 TYR A N 1
ATOM 4289 C CA . TYR A 1 543 ? -3.322 21.610 18.991 1.00 55.91 543 TYR A CA 1
ATOM 4290 C C . TYR A 1 543 ? -3.108 22.079 20.439 1.00 55.91 543 TYR A C 1
ATOM 4292 O O . TYR A 1 543 ? -4.080 22.238 21.172 1.00 55.91 543 TYR A O 1
ATOM 4300 N N . ILE A 1 544 ? -1.869 22.369 20.865 1.00 56.38 544 ILE A N 1
ATOM 4301 C CA . ILE A 1 544 ? -1.564 22.709 22.272 1.00 56.38 544 ILE A CA 1
ATOM 4302 C C . ILE A 1 544 ? -2.311 23.957 22.773 1.00 56.38 544 ILE A C 1
ATOM 4304 O O . ILE A 1 544 ? -2.760 23.978 23.918 1.00 56.38 544 ILE A O 1
ATOM 4308 N N . HIS A 1 545 ? -2.501 24.977 21.930 1.00 55.41 545 HIS A N 1
ATOM 4309 C CA . HIS A 1 545 ? -3.150 26.230 22.342 1.00 55.41 545 HIS A CA 1
ATOM 4310 C C . HIS A 1 545 ? -4.638 26.073 22.717 1.00 55.41 545 HIS A C 1
ATOM 4312 O O . HIS A 1 545 ? -5.173 26.936 23.410 1.00 55.41 545 HIS A O 1
ATOM 4318 N N . ASN A 1 546 ? -5.290 24.973 22.318 1.00 55.47 546 ASN A N 1
ATOM 4319 C CA . ASN A 1 546 ? -6.726 24.743 22.525 1.00 55.47 546 ASN A CA 1
ATOM 4320 C C . ASN A 1 546 ? -7.056 23.783 23.682 1.00 55.47 546 ASN A C 1
ATOM 4322 O O . ASN A 1 546 ? -8.237 23.549 23.959 1.00 55.47 546 ASN A O 1
ATOM 4326 N N . LEU A 1 547 ? -6.042 23.197 24.331 1.00 63.19 547 LEU A N 1
ATOM 4327 C CA . LEU A 1 547 ? -6.229 22.158 25.354 1.00 63.19 547 LEU A CA 1
ATOM 4328 C C . LEU A 1 547 ? -6.445 22.732 26.766 1.00 63.19 547 LEU A C 1
ATOM 4330 O O . LEU A 1 547 ? -6.971 22.036 27.633 1.00 63.19 547 LEU A O 1
ATOM 4334 N N . THR A 1 548 ? -6.090 23.997 27.011 1.00 56.12 548 THR A N 1
ATOM 4335 C CA . THR A 1 548 ? -6.256 24.643 28.324 1.00 56.12 548 THR A CA 1
ATOM 4336 C C . THR A 1 548 ? -7.731 24.820 28.693 1.00 56.12 548 THR A C 1
ATOM 4338 O O . THR A 1 548 ? -8.468 25.514 27.995 1.00 56.12 548 THR A O 1
ATOM 4341 N N . GLY A 1 549 ? -8.153 24.227 29.818 1.00 55.59 549 GLY A N 1
ATOM 4342 C CA . GLY A 1 549 ? -9.486 24.416 30.407 1.00 55.59 549 GLY A CA 1
ATOM 4343 C C . GLY A 1 549 ? -10.588 23.458 29.929 1.00 55.59 549 GLY A C 1
ATOM 4344 O O . GLY A 1 549 ? -11.746 23.668 30.280 1.00 55.59 549 GLY A O 1
ATOM 4345 N N . LYS A 1 550 ? -10.261 22.405 29.161 1.00 59.69 550 LYS A N 1
ATOM 4346 C CA . LYS A 1 550 ? -11.210 21.351 28.720 1.00 59.69 550 LYS A CA 1
ATOM 4347 C C . LYS A 1 550 ? -11.117 20.059 29.548 1.00 59.69 550 LYS A C 1
ATOM 4349 O O . LYS A 1 550 ? -11.408 18.969 29.061 1.00 59.69 550 LYS A O 1
ATOM 4354 N N . GLU A 1 551 ? -10.671 20.164 30.794 1.00 64.19 551 GLU A N 1
ATOM 4355 C CA . GLU A 1 551 ? -10.418 19.013 31.659 1.00 64.19 551 GLU A CA 1
ATOM 4356 C C . GLU A 1 551 ? -11.740 18.417 32.154 1.00 64.19 551 GLU A C 1
ATOM 4358 O O . GLU A 1 551 ? -12.419 18.992 33.004 1.00 64.19 551 GLU A O 1
ATOM 4363 N N . LYS A 1 552 ? -12.118 17.256 31.611 1.00 68.62 552 LYS A N 1
ATOM 4364 C CA . LYS A 1 552 ? -13.272 16.491 32.086 1.00 68.62 552 LYS A CA 1
ATOM 4365 C C . LYS A 1 552 ? -12.781 15.294 32.892 1.00 68.62 552 LYS A C 1
ATOM 4367 O O . LYS A 1 552 ? -12.059 14.451 32.366 1.00 68.62 552 LYS A O 1
ATOM 4372 N N . MET A 1 553 ? -13.157 15.253 34.167 1.00 77.06 553 MET A N 1
ATOM 4373 C CA . MET A 1 553 ? -12.939 14.106 35.045 1.00 77.06 553 MET A CA 1
ATOM 4374 C C . MET A 1 553 ? -14.241 13.312 35.142 1.00 77.06 553 MET A C 1
ATOM 4376 O O . MET A 1 553 ? -15.318 13.881 35.315 1.00 77.06 553 MET A O 1
ATOM 4380 N N . PHE A 1 554 ? -14.126 12.003 34.999 1.00 84.62 554 PHE A N 1
ATOM 4381 C CA . PHE A 1 554 ? -15.191 11.025 35.132 1.00 84.62 554 PHE A CA 1
ATOM 4382 C C . PHE A 1 554 ? -15.015 10.269 36.445 1.00 84.62 554 PHE A C 1
ATOM 4384 O O . PHE A 1 554 ? -13.937 9.735 36.726 1.00 84.62 554 PHE A O 1
ATOM 4391 N N . ASP A 1 555 ? -16.086 10.220 37.233 1.00 79.19 555 ASP A N 1
ATOM 4392 C CA . ASP A 1 555 ? -16.093 9.529 38.517 1.00 79.19 555 ASP A CA 1
ATOM 4393 C C . ASP A 1 555 ? -15.752 8.044 38.346 1.00 79.19 555 ASP A C 1
ATOM 4395 O O . ASP A 1 555 ? -16.279 7.353 37.474 1.00 79.19 555 ASP A O 1
ATOM 4399 N N . GLY A 1 556 ? -14.864 7.545 39.206 1.00 79.06 556 GLY A N 1
ATOM 4400 C CA . GLY A 1 556 ? -14.484 6.132 39.245 1.00 79.06 556 GLY A CA 1
ATOM 4401 C C . GLY A 1 556 ? -13.373 5.709 38.278 1.00 79.06 556 GLY A C 1
ATOM 4402 O O . GLY A 1 556 ? -12.889 4.591 38.420 1.00 79.06 556 GLY A O 1
ATOM 4403 N N . ILE A 1 557 ? -12.908 6.579 37.374 1.00 85.12 557 ILE A N 1
ATOM 4404 C CA . ILE A 1 557 ? -11.775 6.292 36.476 1.00 85.12 557 ILE A CA 1
ATOM 4405 C C . ILE A 1 557 ? -10.533 7.020 36.998 1.00 85.12 557 ILE A C 1
ATOM 4407 O O . ILE A 1 557 ? -10.600 8.209 37.312 1.00 85.12 557 ILE A O 1
ATOM 4411 N N . GLN A 1 558 ? -9.400 6.324 37.103 1.00 85.12 558 GLN A N 1
ATOM 4412 C CA . GLN A 1 558 ? -8.157 6.889 37.641 1.00 85.12 558 GLN A CA 1
ATOM 4413 C C . GLN A 1 558 ? -7.142 7.204 36.529 1.00 85.12 558 GLN A C 1
ATOM 4415 O O . GLN A 1 558 ? -7.062 6.466 35.548 1.00 85.12 558 GLN A O 1
ATOM 4420 N N . PRO A 1 559 ? -6.333 8.271 36.658 1.00 86.62 559 PRO A N 1
ATOM 4421 C CA . PRO A 1 559 ? -5.216 8.511 35.749 1.00 86.62 559 PRO A CA 1
ATOM 4422 C C . PRO A 1 559 ? -4.114 7.448 35.861 1.00 86.62 559 PRO A C 1
ATOM 4424 O O . PRO A 1 559 ? -3.738 7.021 36.954 1.00 86.62 559 PRO A O 1
ATOM 4427 N N . HIS A 1 560 ? -3.529 7.079 34.723 1.00 86.06 560 HIS A N 1
ATOM 4428 C CA . HIS A 1 560 ? -2.452 6.105 34.596 1.00 86.06 560 HIS A CA 1
ATOM 4429 C C . HIS A 1 560 ? -1.217 6.717 33.922 1.00 86.06 560 HIS A C 1
ATOM 4431 O O . HIS A 1 560 ? -1.034 6.649 32.702 1.00 86.06 560 HIS A O 1
ATOM 4437 N N . SER A 1 561 ? -0.317 7.276 34.729 1.00 83.31 561 SER A N 1
ATOM 4438 C CA . SER A 1 561 ? 0.977 7.771 34.249 1.00 83.31 561 SER A CA 1
ATOM 4439 C C . SER A 1 561 ? 1.829 6.639 33.664 1.00 83.31 561 SER A C 1
ATOM 4441 O O . SER A 1 561 ? 1.920 5.555 34.237 1.00 83.31 561 SER A O 1
ATOM 4443 N N . SER A 1 562 ? 2.516 6.905 32.549 1.00 80.19 562 SER A N 1
ATOM 4444 C CA . SER A 1 562 ? 3.399 5.942 31.851 1.00 80.19 562 SER A CA 1
ATOM 4445 C C . SER A 1 562 ? 2.714 4.704 31.253 1.00 80.19 562 SER A C 1
ATOM 4447 O O . SER A 1 562 ? 3.395 3.766 30.835 1.00 80.19 562 SER A O 1
ATOM 4449 N N . ALA A 1 563 ? 1.380 4.678 31.185 1.00 87.56 563 ALA A N 1
ATOM 4450 C CA . ALA A 1 563 ? 0.651 3.568 30.573 1.00 87.56 563 ALA A CA 1
ATOM 4451 C C . ALA A 1 563 ? 0.782 3.534 29.041 1.00 87.56 563 ALA A C 1
ATOM 4453 O O . ALA A 1 563 ? 0.744 2.458 28.436 1.00 87.56 563 ALA A O 1
ATOM 4454 N N . LEU A 1 564 ? 0.959 4.697 28.409 1.00 89.31 564 LEU A N 1
ATOM 4455 C CA . LEU A 1 564 ? 1.181 4.817 26.971 1.00 89.31 564 LEU A CA 1
ATOM 4456 C C . LEU A 1 564 ? 2.631 5.211 26.681 1.00 89.31 564 LEU A C 1
ATOM 4458 O O . LEU A 1 564 ? 3.235 6.008 27.393 1.00 89.31 564 LEU A O 1
ATOM 4462 N N . ILE A 1 565 ? 3.166 4.672 25.588 1.00 88.75 565 ILE A N 1
ATOM 4463 C CA . ILE A 1 565 ? 4.451 5.080 25.015 1.00 88.75 565 ILE A CA 1
ATOM 4464 C C . ILE A 1 565 ? 4.279 6.408 24.272 1.00 88.75 565 ILE A C 1
ATOM 4466 O O . ILE A 1 565 ? 5.111 7.301 24.398 1.00 88.75 565 ILE A O 1
ATOM 4470 N N . LYS A 1 566 ? 3.213 6.514 23.468 1.00 89.81 566 LYS A N 1
ATOM 4471 C CA . LYS A 1 566 ? 2.848 7.705 22.693 1.00 89.81 566 LYS A CA 1
ATOM 4472 C C . LYS A 1 566 ? 1.421 7.610 22.155 1.00 89.81 566 LYS A C 1
ATOM 4474 O O . LYS A 1 566 ? 0.837 6.525 22.099 1.00 89.81 566 LYS A O 1
ATOM 4479 N N . ILE A 1 567 ? 0.913 8.736 21.676 1.00 92.12 567 ILE A N 1
ATOM 4480 C CA . ILE A 1 567 ? -0.322 8.882 20.915 1.00 92.12 567 ILE A CA 1
ATOM 4481 C C . ILE A 1 567 ? 0.048 9.265 19.480 1.00 92.12 567 ILE A C 1
ATOM 4483 O O . ILE A 1 567 ? 0.852 10.165 19.253 1.00 92.12 567 ILE A O 1
ATOM 4487 N N . ILE A 1 568 ? -0.528 8.577 18.498 1.00 92.69 568 ILE A N 1
ATOM 4488 C CA . ILE A 1 568 ? -0.373 8.923 17.082 1.00 92.69 568 ILE A CA 1
ATOM 4489 C C . ILE A 1 568 ? -1.694 9.500 16.587 1.00 92.69 568 ILE A C 1
ATOM 4491 O O . ILE A 1 568 ? -2.680 8.773 16.494 1.00 92.69 568 ILE A O 1
ATOM 4495 N N . SER A 1 569 ? -1.708 10.785 16.265 1.00 93.19 569 SER A N 1
ATOM 4496 C CA . SER A 1 569 ? -2.800 11.460 15.577 1.00 93.19 569 SER A CA 1
ATOM 4497 C C . SER A 1 569 ? -2.653 11.341 14.068 1.00 93.19 569 SER A C 1
ATOM 4499 O O . SER A 1 569 ? -1.573 11.550 13.519 1.00 93.19 569 SER A O 1
ATOM 4501 N N . THR A 1 570 ? -3.739 10.963 13.403 1.00 94.88 570 THR A N 1
ATOM 4502 C CA . THR A 1 570 ? -3.819 10.825 11.951 1.00 94.88 570 THR A CA 1
ATOM 4503 C C . THR A 1 570 ? -5.276 10.946 11.483 1.00 94.88 570 THR A C 1
ATOM 4505 O O . THR A 1 570 ? -6.185 11.318 12.230 1.00 94.88 570 THR A O 1
ATOM 4508 N N . LYS A 1 571 ? -5.517 10.656 10.208 1.00 96.31 571 LYS A N 1
ATOM 4509 C CA . LYS A 1 571 ? -6.810 10.769 9.529 1.00 96.31 571 LYS A CA 1
ATOM 4510 C C . LYS A 1 571 ? -6.920 9.724 8.411 1.00 96.31 571 LYS A C 1
ATOM 4512 O O . LYS A 1 571 ? -5.915 9.078 8.096 1.00 96.31 571 LYS A O 1
ATOM 4517 N N . PRO A 1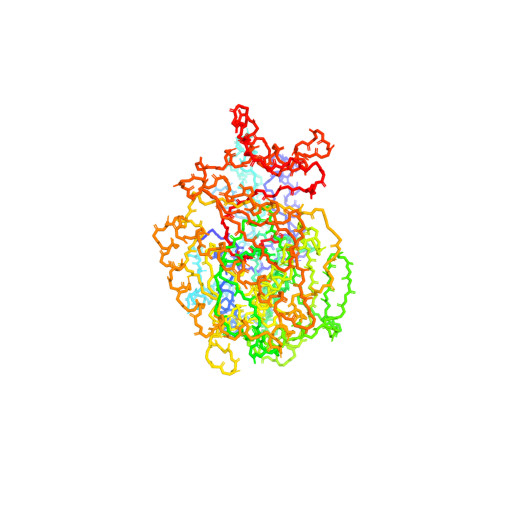 572 ? -8.103 9.549 7.794 1.00 98.06 572 PRO A N 1
ATOM 4518 C CA . PRO A 1 572 ? -8.215 8.775 6.564 1.00 98.06 572 PRO A CA 1
ATOM 4519 C C . PRO A 1 572 ? -7.233 9.268 5.491 1.00 98.06 572 PRO A C 1
ATOM 4521 O O . PRO A 1 572 ? -7.027 10.472 5.334 1.00 98.06 572 PRO A O 1
ATOM 4524 N N . GLY A 1 573 ? -6.614 8.339 4.765 1.00 97.44 573 GLY A N 1
ATOM 4525 C CA . GLY A 1 573 ? -5.553 8.637 3.805 1.00 97.44 573 GLY A CA 1
ATOM 4526 C C . GLY A 1 573 ? -5.634 7.858 2.496 1.00 97.44 573 GLY A C 1
ATOM 4527 O O . GLY A 1 573 ? -6.467 6.953 2.366 1.00 97.44 573 GLY A O 1
ATOM 4528 N N . PRO A 1 574 ? -4.774 8.208 1.521 1.00 97.31 574 PRO A N 1
ATOM 4529 C CA . PRO A 1 574 ? -4.741 7.571 0.210 1.00 97.31 574 PRO A CA 1
ATOM 4530 C C . PRO A 1 574 ? -4.208 6.139 0.295 1.00 97.31 574 PRO A C 1
ATOM 4532 O O . PRO A 1 574 ? -3.533 5.769 1.250 1.00 97.31 574 PRO A O 1
ATOM 4535 N N . GLY A 1 575 ? -4.481 5.336 -0.734 1.00 96.81 575 GLY A N 1
ATOM 4536 C CA . GLY A 1 575 ? -3.987 3.961 -0.842 1.00 96.81 575 GLY A CA 1
ATOM 4537 C C . GLY A 1 575 ? -2.514 3.852 -1.246 1.00 96.81 575 GLY A C 1
ATOM 4538 O O . GLY A 1 575 ? -1.795 4.843 -1.409 1.00 96.81 575 GLY A O 1
ATOM 4539 N N . ALA A 1 576 ? -2.067 2.613 -1.460 1.00 96.94 576 ALA A N 1
ATOM 4540 C CA . ALA A 1 576 ? -0.718 2.332 -1.939 1.00 96.94 576 ALA A CA 1
ATOM 4541 C C . ALA A 1 576 ? -0.438 2.968 -3.317 1.00 96.94 576 ALA A C 1
ATOM 4543 O O . ALA A 1 576 ? -1.127 2.702 -4.312 1.00 96.94 576 ALA A O 1
ATOM 4544 N N . HIS A 1 577 ? 0.628 3.761 -3.402 1.00 93.44 577 HIS A N 1
ATOM 4545 C CA . HIS A 1 577 ? 0.975 4.538 -4.590 1.00 93.44 577 HIS A CA 1
ATOM 4546 C C . HIS A 1 577 ? 2.474 4.483 -4.890 1.00 93.44 577 HIS A C 1
ATOM 4548 O O . HIS A 1 577 ? 3.302 4.248 -4.012 1.00 93.44 577 HIS A O 1
ATOM 4554 N N . LEU A 1 578 ? 2.812 4.663 -6.167 1.00 91.81 578 LEU A N 1
ATOM 4555 C CA . LEU A 1 578 ? 4.199 4.714 -6.620 1.00 91.81 578 LEU A CA 1
ATOM 4556 C C . LEU A 1 578 ? 4.825 6.049 -6.225 1.00 91.81 578 LEU A C 1
ATOM 4558 O O . LEU A 1 578 ? 4.154 7.079 -6.268 1.00 91.81 578 LEU A O 1
ATOM 4562 N N . VAL A 1 579 ? 6.114 6.032 -5.902 1.00 86.94 579 VAL A N 1
ATOM 4563 C CA . VAL A 1 579 ? 6.896 7.240 -5.628 1.00 86.94 579 VAL A CA 1
ATOM 4564 C C . VAL A 1 579 ? 8.088 7.310 -6.571 1.00 86.94 579 VAL A C 1
ATOM 4566 O O . VAL A 1 579 ? 8.664 6.284 -6.937 1.00 86.94 579 VAL A O 1
ATOM 4569 N N . SER A 1 580 ? 8.443 8.522 -6.999 1.00 72.38 580 SER A N 1
ATOM 4570 C CA . SER A 1 580 ? 9.689 8.749 -7.730 1.00 72.38 580 SER A CA 1
ATOM 4571 C C . SER A 1 580 ? 10.876 8.491 -6.804 1.00 72.38 580 SER A C 1
ATOM 4573 O O . SER A 1 580 ? 10.849 8.915 -5.646 1.00 72.38 580 SER A O 1
ATOM 4575 N N . ASN A 1 581 ? 11.888 7.790 -7.319 1.00 49.66 581 ASN A N 1
ATOM 4576 C CA . ASN A 1 581 ? 13.163 7.608 -6.624 1.00 49.66 581 ASN A CA 1
ATOM 4577 C C . ASN A 1 581 ? 13.913 8.924 -6.460 1.00 49.66 581 ASN A C 1
ATOM 4579 O O . ASN A 1 581 ? 13.871 9.732 -7.418 1.00 49.66 581 ASN A O 1
#

pLDDT: mean 88.96, std 11.19, range [42.0, 98.94]

Radius of gyration: 32.73 Å; chains: 1; bounding box: 66×68×92 Å

Sequence (581 aa):
MKPNYFISLRVCSQEVLKNVSMLQKNISDQNSDYDPGFVDPRTAHLTLGVMGLKTCDFANVFSAMENVTTKVKEIITGDEILHFDGLANFGGEVLYLSVKKDDSYQRLLSLVEIFKTTFVQHNVPWNDEVFTPHVTVWKLSKNFSYFKKKKIKKIPKDLISISLNSYFGFQKIDQISLCSMNHSKEQDGYYKVIAFIDLKTGDFTNNKLESFLKVAALAPVNIAVIKYWGKRSEELNLPLNSSISVTLHSDDLCTKTEITLGDGEDDIICLNGIEESVSKNPRLKRCLKIVREHSKKFCSKEEKSKKCKIVSTNNFPTGAGLASSASGYACLAKCLGTVYDAYIDHSIIARLGSGSACRSMYGGFVKWQKGELSDGTDSIAVQVASENHWHGLRVLILVVSSQEKSISSTEGMRRSVKSSPFLQYRVEQCVDERLKLMEEAIQSQNFELFAEITMKESNQLHAVCQDTYPPIIYMNSISHEIVQLITAFNDQKIKAAYTFDAGPNAVLFTLEEYYDELLATLLNYFPPTNSNLENYINHTSSYIHNLTGKEKMFDGIQPHSSALIKIISTKPGPGAHLVSN